Protein AF-0000000087420454 (afdb_homodimer)

Secondary structure (DSSP, 8-state):
----TTSBSSS---EEEEE---EEEEEE-TTSEEEEEEGGGTEEEEEETTT--EEEEEES-SSEEEEEE-TTSEEEEEE---SSTT----EEEEEETTT--EEEEESEETTEE-S----EEE-TTS-EEEEE---S-GGG--SSS-EEEEE-TTS-EEEEE-TTT-SSEEEEEE-TTS-EEEEEEE--STT--EEEEEEEE-TTS-EEEEEEEEE-TTB--EEEEEEBTT--EEEEE-BSS--STT-BTTS-SEEEEE-TT--EEEEEE-SSSB--EEEEESTTS-EEEEEETTEEEEEEBSSPBP-S----/----TTSBSSS---EEEEE---EEEEEE-TTSEEEEEEGGGTEEEEEETTT--EEEEEES-SSEEEEEE-TTSEEEEEE---SSTT----EEEEEETTT--EEEEESEETTEE-S----EEE-TTS-EEEEE---S-GGG--SSS-EEEEE-TTS-EEEEE-TTT-SSEEEEEE-TTS-EEEEEEE--STT--EEEEEEEE-TTS-EEEEEEEEE-TTB--EEEEEEBTT--EEEEE-BSS--BTTBBTTS-SEEEEE-TT--EEEEEE-SSSB--EEEEESTTS-EEEEEETTEEEEEEBSSPBP-S----

Organism: NCBI:txid2527985

pLDDT: mean 93.73, std 8.77, range [34.44, 98.88]

InterPro domains:
  IPR011042 Six-bladed beta-propeller, TolB-like [G3DSA:2.120.10.30] (7-311)
  IPR013658 SMP-30/Gluconolactonase/LRE-like region [PF08450] (24-292)
  IPR051262 SMP-30/CGR1 Lactonase [PTHR47572] (18-310)

Sequence (624 aa):
MGPPTDFLETADPVSAAANVAFLEGPTATADGRVFFSDIANNRIMVLDTATGDCQPWRIASGCANGLLFDADGRLLACEGDNWQPHTGNRRISRTDVQTGQYEVLTERFEGARYNAPNDIAARSNGQIFFTDPCYGDRSQMEMEHESIYRIDPDGAVTRLITQPEIQRPNGIALSPDEETLYIVDSCPVVGGNRKIWAFTLSDSGDVSDQRCVIDFAPGRGVDGMAVDTQGTLYLAAGIARPRGPHETDDVPPGIWIVTPAGEIQGRIPIPEDVLTNVTFGGDDLRTLFVTAGKTLFQTRTTIPGFVVHRKLMGPPTDFLETADPVSAAANVAFLEGPTATADGRVFFSDIANNRIMVLDTATGDCQPWRIASGCANGLLFDADGRLLACEGDNWQPHTGNRRISRTDVQTGQYEVLTERFEGARYNAPNDIAARSNGQIFFTDPCYGDRSQMEMEHESIYRIDPDGAVTRLITQPEIQRPNGIALSPDEETLYIVDSCPVVGGNRKIWAFTLSDSGDVSDQRCVIDFAPGRGVDGMAVDTQGTLYLAAGIARPRGPHETDDVPPGIWIVTPAGEIQGRIPIPEDVLTNVTFGGDDLRTLFVTAGKTLFQTRTTIPGFVVHRKL

Structure (mmCIF, N/CA/C/O backbone):
data_AF-0000000087420454-model_v1
#
loop_
_entity.id
_entity.type
_entity.pdbx_description
1 polymer Gluconolactonase
#
loop_
_atom_site.group_PDB
_atom_site.id
_atom_site.type_symbol
_atom_site.label_atom_id
_atom_site.label_alt_id
_atom_site.label_comp_id
_atom_site.label_asym_id
_atom_site.label_entity_id
_atom_site.label_seq_id
_atom_site.pdbx_PDB_ins_code
_atom_site.Cartn_x
_atom_site.Cartn_y
_atom_site.Cartn_z
_atom_site.occupancy
_atom_site.B_iso_or_equiv
_atom_site.auth_seq_id
_atom_site.auth_comp_id
_atom_site.auth_asym_id
_atom_site.auth_atom_id
_atom_site.pdbx_PDB_model_num
ATOM 1 N N . MET A 1 1 ? 3.109 0.009 26.391 1 34.72 1 MET A N 1
ATOM 2 C CA . MET A 1 1 ? 1.913 0.507 27.062 1 34.72 1 MET A CA 1
ATOM 3 C C . MET A 1 1 ? 0.729 0.552 26.109 1 34.72 1 MET A C 1
ATOM 5 O O . MET A 1 1 ? 0.821 1.137 25.031 1 34.72 1 MET A O 1
ATOM 9 N N . GLY A 1 2 ? -0.148 -0.397 26.031 1 45 2 GLY A N 1
ATOM 10 C CA . GLY A 1 2 ? -1.39 -0.479 25.281 1 45 2 GLY A CA 1
ATOM 11 C C . GLY A 1 2 ? -2.221 0.787 25.375 1 45 2 GLY A C 1
ATOM 12 O O . GLY A 1 2 ? -1.983 1.638 26.234 1 45 2 GLY A O 1
ATOM 13 N N . PRO A 1 3 ? -2.908 1.219 24.297 1 50.66 3 PRO A N 1
ATOM 14 C CA . PRO A 1 3 ? -3.738 2.408 24.5 1 50.66 3 PRO A CA 1
ATOM 15 C C . PRO A 1 3 ? -4.434 2.418 25.859 1 50.66 3 PRO A C 1
ATOM 17 O O . PRO A 1 3 ? -4.789 1.358 26.391 1 50.66 3 PRO A O 1
ATOM 20 N N . PRO A 1 4 ? -4.129 3.363 26.641 1 51.38 4 PRO A N 1
ATOM 21 C CA . PRO A 1 4 ? -5.098 3.422 27.734 1 51.38 4 PRO A CA 1
ATOM 22 C C . PRO A 1 4 ? -6.535 3.234 27.25 1 51.38 4 PRO A C 1
ATOM 24 O O . PRO A 1 4 ? -6.93 3.791 26.234 1 51.38 4 PRO A O 1
ATOM 27 N N . THR A 1 5 ? -7.23 2.037 27.484 1 57.62 5 THR A N 1
ATOM 28 C CA . THR A 1 5 ? -8.609 1.633 27.25 1 57.62 5 THR A CA 1
ATOM 29 C C . THR A 1 5 ? -9.539 2.842 27.281 1 57.62 5 THR A C 1
ATOM 31 O O . THR A 1 5 ? -10.602 2.834 26.656 1 57.62 5 THR A O 1
ATOM 34 N N . ASP A 1 6 ? -8.922 4.059 27.609 1 75.19 6 ASP A N 1
ATOM 35 C CA . ASP A 1 6 ? -9.883 5.117 27.906 1 75.19 6 ASP A CA 1
ATOM 36 C C . ASP A 1 6 ? -10.141 5.973 26.656 1 75.19 6 ASP A C 1
ATOM 38 O O . ASP A 1 6 ? -11.133 6.703 26.594 1 75.19 6 ASP A O 1
ATOM 42 N N . PHE A 1 7 ? -9.359 5.805 25.547 1 81.88 7 PHE A N 1
ATOM 43 C CA . PHE A 1 7 ? -9.562 6.719 24.438 1 81.88 7 PHE A CA 1
ATOM 44 C C . PHE A 1 7 ? -10.305 6.027 23.297 1 81.88 7 PHE A C 1
ATOM 46 O O . PHE A 1 7 ? -10.75 6.68 22.344 1 81.88 7 PHE A O 1
ATOM 53 N N . LEU A 1 8 ? -10.375 4.73 23.453 1 85.5 8 LEU A N 1
ATOM 54 C CA . LEU A 1 8 ? -11.133 3.969 22.453 1 85.5 8 LEU A CA 1
ATOM 55 C C . LEU A 1 8 ? -12.469 3.514 23.031 1 85.5 8 LEU A C 1
ATOM 57 O O . LEU A 1 8 ? -12.562 3.17 24.219 1 85.5 8 LEU A O 1
ATOM 61 N N . GLU A 1 9 ? -13.594 3.727 22.344 1 79.31 9 GLU A N 1
ATOM 62 C CA . GLU A 1 9 ? -14.898 3.271 22.812 1 79.31 9 GLU A CA 1
ATOM 63 C C . GLU A 1 9 ? -14.875 1.783 23.156 1 79.31 9 GLU A C 1
ATOM 65 O O . GLU A 1 9 ? -15.547 1.342 24.094 1 79.31 9 GLU A O 1
ATOM 70 N N . THR A 1 10 ? -14.594 0.953 22.328 1 66 10 THR A N 1
ATOM 71 C CA . THR A 1 10 ? -14.539 -0.487 22.547 1 66 10 THR A CA 1
ATOM 72 C C . THR A 1 10 ? -13.164 -1.04 22.188 1 66 10 THR A C 1
ATOM 74 O O . THR A 1 10 ? -12.312 -0.31 21.672 1 66 10 THR A O 1
ATOM 77 N N . ALA A 1 11 ? -13.07 -2.084 22.781 1 61.5 11 ALA A N 1
ATOM 78 C CA . ALA A 1 11 ? -11.938 -2.898 22.344 1 61.5 11 ALA A CA 1
ATOM 79 C C . ALA A 1 11 ? -11.906 -3.031 20.828 1 61.5 11 ALA A C 1
ATOM 81 O O . ALA A 1 11 ? -11.227 -3.912 20.297 1 61.5 11 ALA A O 1
ATOM 82 N N . ASP A 1 12 ? -12.68 -1.969 20.312 1 62.84 12 ASP A N 1
ATOM 83 C CA . ASP A 1 12 ? -12.727 -2.062 18.859 1 62.84 12 ASP A CA 1
ATOM 84 C C . ASP A 1 12 ? -11.336 -1.882 18.25 1 62.84 12 ASP A C 1
ATOM 86 O O . ASP A 1 12 ? -10.664 -0.881 18.516 1 62.84 12 ASP A O 1
ATOM 90 N N . PRO A 1 13 ? -11.008 -2.895 17.625 1 77.56 13 PRO A N 1
ATOM 91 C CA . PRO A 1 13 ? -9.68 -2.889 17.016 1 77.56 13 PRO A CA 1
ATOM 92 C C . PRO A 1 13 ? -9.594 -1.962 15.805 1 77.56 13 PRO A C 1
ATOM 94 O O . PRO A 1 13 ? -10.617 -1.616 15.211 1 77.56 13 PRO A O 1
ATOM 97 N N . VAL A 1 14 ? -8.602 -1.307 15.562 1 89.44 14 VAL A N 1
ATOM 98 C CA . VAL A 1 14 ? -8.25 -0.613 14.328 1 89.44 14 VAL A CA 1
ATOM 99 C C . VAL A 1 14 ? -8.531 -1.521 13.133 1 89.44 14 VAL A C 1
ATOM 101 O O . VAL A 1 14 ? -8.195 -2.707 13.156 1 89.44 14 VAL A O 1
ATOM 104 N N . SER A 1 15 ? -9.375 -1.005 12.18 1 90 15 SER A N 1
ATOM 105 C CA . SER A 1 15 ? -9.68 -1.769 10.977 1 90 15 SER A CA 1
ATOM 106 C C . SER A 1 15 ? -9.352 -0.975 9.719 1 90 15 SER A C 1
ATOM 108 O O . SER A 1 15 ? -9.164 0.243 9.773 1 90 15 SER A O 1
ATOM 110 N N . ALA A 1 16 ? -9.219 -1.622 8.602 1 91.38 16 ALA A N 1
ATOM 111 C CA . ALA A 1 16 ? -9.016 -0.962 7.316 1 91.38 16 ALA A CA 1
ATOM 112 C C . ALA A 1 16 ? -10.328 -0.432 6.75 1 91.38 16 ALA A C 1
ATOM 114 O O . ALA A 1 16 ? -11.281 -1.193 6.559 1 91.38 16 ALA A O 1
ATOM 115 N N . ALA A 1 17 ? -10.359 0.882 6.504 1 94.25 17 ALA A N 1
ATOM 116 C CA . ALA A 1 17 ? -11.523 1.478 5.855 1 94.25 17 ALA A CA 1
ATOM 117 C C . ALA A 1 17 ? -11.406 1.394 4.336 1 94.25 17 ALA A C 1
ATOM 119 O O . ALA A 1 17 ? -12.422 1.267 3.639 1 94.25 17 ALA A O 1
ATOM 120 N N . ALA A 1 18 ? -10.211 1.479 3.877 1 94.25 18 ALA A N 1
ATOM 121 C CA . ALA A 1 18 ? -9.945 1.373 2.443 1 94.25 18 ALA A CA 1
ATOM 122 C C . ALA A 1 18 ? -8.5 0.966 2.186 1 94.25 18 ALA A C 1
ATOM 124 O O . ALA A 1 18 ? -7.605 1.279 2.979 1 94.25 18 ALA A O 1
ATOM 125 N N . ASN A 1 19 ? -8.242 0.264 1.154 1 93.12 19 ASN A N 1
ATOM 126 C CA . ASN A 1 19 ? -6.93 -0.063 0.608 1 93.12 19 ASN A CA 1
ATOM 127 C C . ASN A 1 19 ? -6.805 0.373 -0.849 1 93.12 19 ASN A C 1
ATOM 129 O O . ASN A 1 19 ? -7.734 0.186 -1.639 1 93.12 19 ASN A O 1
ATOM 133 N N . VAL A 1 20 ? -5.629 0.929 -1.225 1 95.25 20 VAL A N 1
ATOM 134 C CA . VAL A 1 20 ? -5.594 1.499 -2.568 1 95.25 20 VAL A CA 1
ATOM 135 C C . VAL A 1 20 ? -4.586 0.74 -3.426 1 95.25 20 VAL A C 1
ATOM 137 O O . VAL A 1 20 ? -4.348 1.1 -4.582 1 95.25 20 VAL A O 1
ATOM 140 N N . ALA A 1 21 ? -4.008 -0.283 -2.922 1 95.31 21 ALA A N 1
ATOM 141 C CA . ALA A 1 21 ? -3.055 -1.097 -3.674 1 95.31 21 ALA A CA 1
ATOM 142 C C . ALA A 1 21 ? -3.115 -2.557 -3.236 1 95.31 21 ALA A C 1
ATOM 144 O O . ALA A 1 21 ? -3.469 -2.855 -2.094 1 95.31 21 ALA A O 1
ATOM 145 N N . PHE A 1 22 ? -2.84 -3.445 -4.047 1 95.62 22 PHE A N 1
ATOM 146 C CA . PHE A 1 22 ? -2.736 -4.883 -3.818 1 95.62 22 PHE A CA 1
ATOM 147 C C . PHE A 1 22 ? -1.812 -5.527 -4.844 1 95.62 22 PHE A C 1
ATOM 149 O O . PHE A 1 22 ? -2.215 -5.773 -5.98 1 95.62 22 PHE A O 1
ATOM 156 N N . LEU A 1 23 ? -0.603 -5.809 -4.449 1 97.69 23 LEU A N 1
ATOM 157 C CA . LEU A 1 23 ? 0.407 -6.293 -5.383 1 97.69 23 LEU A CA 1
ATOM 158 C C . LEU A 1 23 ? 0.381 -7.812 -5.473 1 97.69 23 LEU A C 1
ATOM 160 O O . LEU A 1 23 ? 0.125 -8.492 -4.477 1 97.69 23 LEU A O 1
ATOM 164 N N . GLU A 1 24 ? 0.616 -8.352 -6.672 1 97.88 24 GLU A N 1
ATOM 165 C CA . GLU A 1 24 ? 0.662 -9.781 -6.957 1 97.88 24 GLU A CA 1
ATOM 166 C C . GLU A 1 24 ? 1.634 -10.094 -8.094 1 97.88 24 GLU A C 1
ATOM 168 O O . GLU A 1 24 ? 2.082 -9.18 -8.797 1 97.88 24 GLU A O 1
ATOM 173 N N . GLY A 1 25 ? 1.937 -11.273 -8.273 1 98.19 25 GLY A N 1
ATOM 174 C CA . GLY A 1 25 ? 2.445 -11.93 -9.469 1 98.19 25 GLY A CA 1
ATOM 175 C C . GLY A 1 25 ? 3.764 -11.352 -9.945 1 98.19 25 GLY A C 1
ATOM 176 O O . GLY A 1 25 ? 3.893 -10.969 -11.109 1 98.19 25 GLY A O 1
ATOM 177 N N . PRO A 1 26 ? 4.777 -11.281 -9.062 1 98.69 26 PRO A N 1
ATOM 178 C CA . PRO A 1 26 ? 6.066 -10.781 -9.555 1 98.69 26 PRO A CA 1
ATOM 179 C C . PRO A 1 26 ? 6.77 -11.781 -10.477 1 98.69 26 PRO A C 1
ATOM 181 O O . PRO A 1 26 ? 6.66 -12.992 -10.281 1 98.69 26 PRO A O 1
ATOM 184 N N . THR A 1 27 ? 7.469 -11.258 -11.461 1 98.44 27 THR A N 1
ATOM 185 C CA . THR A 1 27 ? 8.359 -12.031 -12.32 1 98.44 27 THR A CA 1
ATOM 186 C C . THR A 1 27 ? 9.547 -11.18 -12.766 1 98.44 27 THR A C 1
ATOM 188 O O . THR A 1 27 ? 9.406 -9.984 -13.016 1 98.44 27 THR A O 1
ATOM 191 N N . ALA A 1 28 ? 10.703 -11.781 -12.805 1 97.44 28 ALA A N 1
ATOM 192 C CA . ALA A 1 28 ? 11.938 -11.047 -13.07 1 97.44 28 ALA A CA 1
ATOM 193 C C . ALA A 1 28 ? 12.523 -11.43 -14.43 1 97.44 28 ALA A C 1
ATOM 195 O O . ALA A 1 28 ? 12.375 -12.57 -14.875 1 97.44 28 ALA A O 1
ATOM 196 N N . THR A 1 29 ? 13.18 -10.461 -15.016 1 95.88 29 THR A N 1
ATOM 197 C CA . THR A 1 29 ? 13.859 -10.68 -16.281 1 95.88 29 THR A CA 1
ATOM 198 C C . THR A 1 29 ? 15.375 -10.742 -16.078 1 95.88 29 THR A C 1
ATOM 200 O O . THR A 1 29 ? 15.875 -10.375 -15.016 1 95.88 29 THR A O 1
ATOM 203 N N . ALA A 1 30 ? 16.031 -11.188 -17.156 1 93.88 30 ALA A N 1
ATOM 204 C CA . ALA A 1 30 ? 17.484 -11.328 -17.094 1 93.88 30 ALA A CA 1
ATOM 205 C C . ALA A 1 30 ? 18.172 -9.969 -17.109 1 93.88 30 ALA A C 1
ATOM 207 O O . ALA A 1 30 ? 19.281 -9.812 -16.578 1 93.88 30 ALA A O 1
ATOM 208 N N . ASP A 1 31 ? 17.516 -8.961 -17.656 1 92.75 31 ASP A N 1
ATOM 209 C CA . ASP A 1 31 ? 18.156 -7.656 -17.781 1 92.75 31 ASP A CA 1
ATOM 210 C C . ASP A 1 31 ? 17.938 -6.812 -16.531 1 92.75 31 ASP A C 1
ATOM 212 O O . ASP A 1 31 ? 18.25 -5.621 -16.516 1 92.75 31 ASP A O 1
ATOM 216 N N . GLY A 1 32 ? 17.359 -7.375 -15.547 1 94.12 32 GLY A N 1
ATOM 217 C CA . GLY A 1 32 ? 17.312 -6.703 -14.258 1 94.12 32 GLY A CA 1
ATOM 218 C C . GLY A 1 32 ? 15.992 -6.008 -13.992 1 94.12 32 GLY A C 1
ATOM 219 O O . GLY A 1 32 ? 15.859 -5.266 -13.016 1 94.12 32 GLY A O 1
ATOM 220 N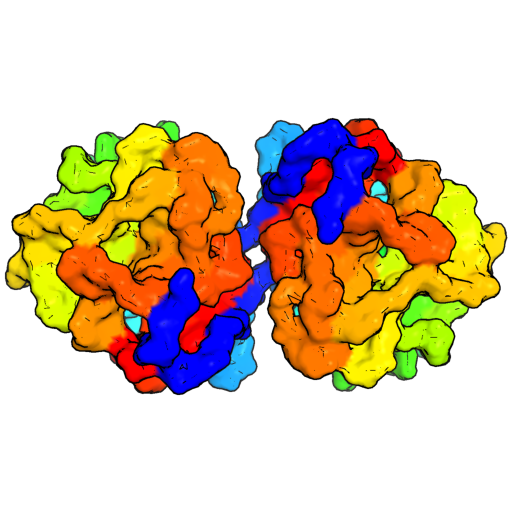 N . ARG A 1 33 ? 15.047 -6.25 -14.805 1 97.56 33 ARG A N 1
ATOM 221 C CA . ARG A 1 33 ? 13.727 -5.688 -14.555 1 97.56 33 ARG A CA 1
ATOM 222 C C . ARG A 1 33 ? 12.844 -6.676 -13.797 1 97.56 33 ARG A C 1
ATOM 224 O O . ARG A 1 33 ? 13.047 -7.891 -13.883 1 97.56 33 ARG A O 1
ATOM 231 N N . VAL A 1 34 ? 11.867 -6.188 -12.969 1 98.5 34 VAL A N 1
ATOM 232 C CA . VAL A 1 34 ? 10.875 -6.984 -12.258 1 98.5 34 VAL A CA 1
ATOM 233 C C . VAL A 1 34 ? 9.477 -6.457 -12.562 1 98.5 34 VAL A C 1
ATOM 235 O O . VAL A 1 34 ? 9.18 -5.281 -12.328 1 98.5 34 VAL A O 1
ATOM 238 N N . PHE A 1 35 ? 8.68 -7.309 -13.172 1 98.62 35 PHE A N 1
ATOM 239 C CA . PHE A 1 35 ? 7.281 -6.996 -13.422 1 98.62 35 PHE A CA 1
ATOM 240 C C . PHE A 1 35 ? 6.395 -7.523 -12.297 1 98.62 35 PHE A C 1
ATOM 242 O O . PHE A 1 35 ? 6.652 -8.602 -11.75 1 98.62 35 PHE A O 1
ATOM 249 N N . PHE A 1 36 ? 5.387 -6.824 -11.906 1 98.81 36 PHE A N 1
ATOM 250 C CA . PHE A 1 36 ? 4.438 -7.289 -10.906 1 98.81 36 PHE A CA 1
ATOM 251 C C . PHE A 1 36 ? 3.088 -6.602 -11.078 1 98.81 36 PHE A C 1
ATOM 253 O O . PHE A 1 36 ? 3.006 -5.52 -11.656 1 98.81 36 PHE A O 1
ATOM 260 N N . SER A 1 37 ? 2.084 -7.227 -10.633 1 98.31 37 SER A N 1
ATOM 261 C CA . SER A 1 37 ? 0.718 -6.734 -10.781 1 98.31 37 SER A CA 1
ATOM 262 C C . SER A 1 37 ? 0.324 -5.832 -9.617 1 98.31 37 SER A C 1
ATOM 264 O O . SER A 1 37 ? 0.652 -6.121 -8.469 1 98.31 37 SER A O 1
ATOM 266 N N . ASP A 1 38 ? -0.215 -4.754 -9.883 1 97 38 ASP A N 1
ATOM 267 C CA . ASP A 1 38 ? -1.007 -3.951 -8.953 1 97 38 ASP A CA 1
ATOM 268 C C . ASP A 1 38 ? -2.498 -4.059 -9.273 1 97 38 ASP A C 1
ATOM 270 O O . ASP A 1 38 ? -3.053 -3.207 -9.969 1 97 38 ASP A O 1
ATOM 274 N N . ILE A 1 39 ? -3.146 -5.062 -8.703 1 95.88 39 ILE A N 1
ATOM 275 C CA . ILE A 1 39 ? -4.488 -5.488 -9.094 1 95.88 39 ILE A CA 1
ATOM 276 C C . ILE A 1 39 ? -5.488 -4.375 -8.789 1 95.88 39 ILE A C 1
ATOM 278 O O . ILE A 1 39 ? -6.355 -4.07 -9.609 1 95.88 39 ILE A O 1
ATOM 282 N N . ALA A 1 40 ? -5.293 -3.768 -7.637 1 92.19 40 ALA A N 1
ATOM 283 C CA . ALA A 1 40 ? -6.25 -2.762 -7.18 1 92.19 40 ALA A CA 1
ATOM 284 C C . ALA A 1 40 ? -6.309 -1.586 -8.148 1 92.19 40 ALA A C 1
ATOM 286 O O . ALA A 1 40 ? -7.355 -0.945 -8.297 1 92.19 40 ALA A O 1
ATOM 287 N N . ASN A 1 41 ? -5.207 -1.33 -8.828 1 93.44 41 ASN A N 1
ATOM 288 C CA . ASN A 1 41 ? -5.156 -0.187 -9.727 1 93.44 41 ASN A CA 1
ATOM 289 C C . ASN A 1 41 ? -5.16 -0.627 -11.188 1 93.44 41 ASN A C 1
ATOM 291 O O . ASN A 1 41 ? -4.895 0.177 -12.086 1 93.44 41 ASN A O 1
ATOM 295 N N . ASN A 1 42 ? -5.406 -1.893 -11.438 1 94.31 42 ASN A N 1
ATOM 296 C CA . ASN A 1 42 ? -5.574 -2.445 -12.781 1 94.31 42 ASN A CA 1
ATOM 297 C C . ASN A 1 42 ? -4.383 -2.125 -13.672 1 94.31 42 ASN A C 1
ATOM 299 O O . ASN A 1 42 ? -4.551 -1.615 -14.781 1 94.31 42 ASN A O 1
ATOM 303 N N . ARG A 1 43 ? -3.215 -2.461 -13.133 1 96.19 43 ARG A N 1
ATOM 304 C CA . ARG A 1 43 ? -2.006 -2.184 -13.906 1 96.19 43 ARG A CA 1
ATOM 305 C C . ARG A 1 43 ? -0.919 -3.211 -13.609 1 96.19 43 ARG A C 1
ATOM 307 O O . ARG A 1 43 ? -0.966 -3.895 -12.586 1 96.19 43 ARG A O 1
ATOM 314 N N . ILE A 1 44 ? -0.071 -3.404 -14.539 1 98.25 44 ILE A N 1
ATOM 315 C CA . ILE A 1 44 ? 1.193 -4.105 -14.352 1 98.25 44 ILE A CA 1
ATOM 316 C C . ILE A 1 44 ? 2.33 -3.096 -14.227 1 98.25 44 ILE A C 1
ATOM 318 O O . ILE A 1 44 ? 2.475 -2.205 -15.07 1 98.25 44 ILE A O 1
ATOM 322 N N . MET A 1 45 ? 3.057 -3.234 -13.109 1 98.44 45 MET A N 1
ATOM 323 C CA . MET A 1 45 ? 4.203 -2.367 -12.852 1 98.44 45 MET A CA 1
ATOM 324 C C . MET A 1 45 ? 5.496 -3.018 -13.328 1 98.44 45 MET A C 1
ATOM 326 O O . MET A 1 45 ? 5.566 -4.242 -13.469 1 98.44 45 MET A O 1
ATOM 330 N N . VAL A 1 46 ? 6.512 -2.139 -13.609 1 98.31 46 VAL A N 1
ATOM 331 C CA . VAL A 1 46 ? 7.855 -2.639 -13.883 1 98.31 46 VAL A CA 1
ATOM 332 C C . VAL A 1 46 ? 8.883 -1.824 -13.102 1 98.31 46 VAL A C 1
ATOM 334 O O . VAL A 1 46 ? 8.828 -0.592 -13.094 1 98.31 46 VAL A O 1
ATOM 337 N N . LEU A 1 47 ? 9.719 -2.529 -12.398 1 98.31 47 LEU A N 1
ATOM 338 C CA . LEU A 1 47 ? 10.852 -1.958 -11.688 1 98.31 47 LEU A CA 1
ATOM 339 C C . LEU A 1 47 ? 12.156 -2.246 -12.422 1 98.31 47 LEU A C 1
ATOM 341 O O . LEU A 1 47 ? 12.422 -3.393 -12.789 1 98.31 47 LEU A O 1
ATOM 345 N N . ASP A 1 48 ? 12.93 -1.193 -12.695 1 97.12 48 ASP A N 1
ATOM 346 C CA . ASP A 1 48 ? 14.336 -1.357 -13.07 1 97.12 48 ASP A CA 1
ATOM 347 C C . ASP A 1 48 ? 15.234 -1.377 -11.836 1 97.12 48 ASP A C 1
ATOM 349 O O . ASP A 1 48 ? 15.422 -0.348 -11.18 1 97.12 48 ASP A O 1
ATOM 353 N N . THR A 1 49 ? 15.797 -2.527 -11.531 1 95.62 49 THR A N 1
ATOM 354 C CA . THR A 1 49 ? 16.5 -2.684 -10.266 1 95.62 49 THR A CA 1
ATOM 355 C C . THR A 1 49 ? 17.828 -1.918 -10.289 1 95.62 49 THR A C 1
ATOM 357 O O . THR A 1 49 ? 18.406 -1.635 -9.234 1 95.62 49 THR A O 1
ATOM 360 N N . ALA A 1 50 ? 18.375 -1.604 -11.422 1 93.94 50 ALA A N 1
ATOM 361 C CA . ALA A 1 50 ? 19.625 -0.858 -11.531 1 93.94 50 ALA A CA 1
ATOM 362 C C . ALA A 1 50 ? 19.406 0.617 -11.203 1 93.94 50 ALA A C 1
ATOM 364 O O . ALA A 1 50 ? 20.25 1.238 -10.547 1 93.94 50 ALA A O 1
ATOM 365 N N . THR A 1 51 ? 18.297 1.164 -11.625 1 92.75 51 THR A N 1
ATOM 366 C CA . THR A 1 51 ? 18.062 2.596 -11.461 1 92.75 51 THR A CA 1
ATOM 367 C C . THR A 1 51 ? 17.125 2.861 -10.289 1 92.75 51 THR A C 1
ATOM 369 O O . THR A 1 51 ? 17.078 3.977 -9.766 1 92.75 51 THR A O 1
ATOM 372 N N . GLY A 1 52 ? 16.312 1.837 -9.984 1 92 52 GLY A N 1
ATOM 373 C CA . GLY A 1 52 ? 15.305 2.033 -8.961 1 92 52 GLY A CA 1
ATOM 374 C C . GLY A 1 52 ? 14.016 2.619 -9.5 1 92 52 GLY A C 1
ATOM 375 O O . GLY A 1 52 ? 13.055 2.818 -8.758 1 92 52 GLY A O 1
ATOM 376 N N . ASP A 1 53 ? 13.969 2.869 -10.773 1 92.25 53 ASP A N 1
ATOM 377 C CA . ASP A 1 53 ? 12.766 3.428 -11.391 1 92.25 53 ASP A CA 1
ATOM 378 C C . ASP A 1 53 ? 11.641 2.4 -11.422 1 92.25 53 ASP A C 1
ATOM 380 O O . ASP A 1 53 ? 11.836 1.265 -11.859 1 92.25 53 ASP A O 1
ATOM 384 N N . CYS A 1 54 ? 10.461 2.705 -10.93 1 95.31 54 CYS A N 1
ATOM 385 C CA . CYS A 1 54 ? 9.258 1.878 -10.93 1 95.31 54 CYS A CA 1
ATOM 386 C C . CYS A 1 54 ? 8.086 2.621 -11.547 1 95.31 54 CYS A C 1
ATOM 388 O O . CYS A 1 54 ? 7.707 3.697 -11.086 1 95.31 54 CYS A O 1
ATOM 390 N N . GLN A 1 55 ? 7.516 2.066 -12.578 1 94.25 55 GLN A N 1
ATOM 391 C CA . GLN A 1 55 ? 6.457 2.748 -13.32 1 94.25 55 GLN A CA 1
ATOM 392 C C . GLN A 1 55 ? 5.445 1.751 -13.875 1 94.25 55 GLN A C 1
ATOM 394 O O . GLN A 1 55 ? 5.734 0.558 -13.977 1 94.25 55 GLN A O 1
ATOM 399 N N . PRO A 1 56 ? 4.215 2.221 -14.242 1 95.88 56 PRO A N 1
ATOM 400 C CA . PRO A 1 56 ? 3.291 1.324 -14.945 1 95.88 56 PRO A CA 1
ATOM 401 C C . PRO A 1 56 ? 3.816 0.883 -16.312 1 95.88 56 PRO A C 1
ATOM 403 O O . PRO A 1 56 ? 4.34 1.702 -17.062 1 95.88 56 PRO A O 1
ATOM 406 N N . TRP A 1 57 ? 3.754 -0.355 -16.516 1 97.31 57 TRP A N 1
ATOM 407 C CA . TRP A 1 57 ? 4.102 -0.894 -17.828 1 97.31 57 TRP A CA 1
ATOM 408 C C . TRP A 1 57 ? 2.854 -1.077 -18.688 1 97.31 57 TRP A C 1
ATOM 410 O O . TRP A 1 57 ? 2.865 -0.765 -19.875 1 97.31 57 TRP A O 1
ATOM 420 N N . ARG A 1 58 ? 1.853 -1.58 -18.094 1 96.5 58 ARG A N 1
ATOM 421 C CA . ARG A 1 58 ? 0.545 -1.749 -18.719 1 96.5 58 ARG A CA 1
ATOM 422 C C . ARG A 1 58 ? -0.563 -1.201 -17.828 1 96.5 58 ARG A C 1
ATOM 424 O O . ARG A 1 58 ? -0.704 -1.618 -16.672 1 96.5 58 ARG A O 1
ATOM 431 N N . ILE A 1 59 ? -1.284 -0.255 -18.375 1 93.69 59 ILE A N 1
ATOM 432 C CA . ILE A 1 59 ? -2.492 0.237 -17.734 1 93.69 59 ILE A CA 1
ATOM 433 C C . ILE A 1 59 ? -3.715 -0.474 -18.297 1 93.69 59 ILE A C 1
ATOM 435 O O . ILE A 1 59 ? -3.732 -0.837 -19.484 1 93.69 59 ILE A O 1
ATOM 439 N N . ALA A 1 60 ? -4.766 -0.608 -17.594 1 93.06 60 ALA A N 1
ATOM 440 C CA . ALA A 1 60 ? -5.906 -1.438 -17.969 1 93.06 60 ALA A CA 1
ATOM 441 C C . ALA A 1 60 ? -5.473 -2.877 -18.234 1 93.06 60 ALA A C 1
ATOM 443 O O . ALA A 1 60 ? -5.695 -3.402 -19.328 1 93.06 60 ALA A O 1
ATOM 444 N N . SER A 1 61 ? -4.914 -3.5 -17.25 1 95.94 61 SER A N 1
ATOM 445 C CA . SER A 1 61 ? -4.25 -4.797 -17.359 1 95.94 61 SER A CA 1
ATOM 446 C C . SER A 1 61 ? -5.266 -5.934 -17.359 1 95.94 61 SER A C 1
ATOM 448 O O . SER A 1 61 ? -4.898 -7.102 -17.516 1 95.94 61 SER A O 1
ATOM 450 N N . GLY A 1 62 ? -6.59 -5.582 -17.172 1 95.44 62 GLY A N 1
ATOM 451 C CA . GLY A 1 62 ? -7.594 -6.617 -16.984 1 95.44 62 GLY A CA 1
ATOM 452 C C . GLY A 1 62 ? -7.52 -7.277 -15.625 1 95.44 62 GLY A C 1
ATOM 453 O O . GLY A 1 62 ? -7.793 -8.469 -15.492 1 95.44 62 GLY A O 1
ATOM 454 N N . CYS A 1 63 ? -7.016 -6.492 -14.633 1 95.44 63 CYS A N 1
ATOM 455 C CA . CYS A 1 63 ? -6.812 -6.98 -13.273 1 95.44 63 CYS A CA 1
ATOM 456 C C . CYS A 1 63 ? -5.844 -8.156 -13.258 1 95.44 63 CYS A C 1
ATOM 458 O O . CYS A 1 63 ? -6.133 -9.195 -12.672 1 95.44 63 CYS A O 1
ATOM 460 N N . ALA A 1 64 ? -4.707 -7.965 -13.906 1 97.5 64 ALA A N 1
ATOM 461 C CA . ALA A 1 64 ? -3.67 -8.992 -13.961 1 97.5 64 ALA A CA 1
ATOM 462 C C . ALA A 1 64 ? -3.23 -9.391 -12.555 1 97.5 64 ALA A C 1
ATOM 464 O O . ALA A 1 64 ? -3.104 -8.539 -11.672 1 97.5 64 ALA A O 1
ATOM 465 N N . ASN A 1 65 ? -3.033 -10.688 -12.383 1 97.81 65 ASN A N 1
ATOM 466 C CA . ASN A 1 65 ? -2.574 -11.305 -11.141 1 97.81 65 ASN A CA 1
ATOM 467 C C . ASN A 1 65 ? -1.229 -12 -11.32 1 97.81 65 ASN A C 1
ATOM 469 O O . ASN A 1 65 ? -0.194 -11.344 -11.438 1 97.81 65 ASN A O 1
ATOM 473 N N . GLY A 1 66 ? -1.169 -13.273 -11.555 1 98.62 66 GLY A N 1
ATOM 474 C CA . GLY A 1 66 ? 0.071 -13.984 -11.812 1 98.62 66 GLY A CA 1
ATOM 475 C C . GLY A 1 66 ? 0.705 -13.609 -13.141 1 98.62 66 GLY A C 1
ATOM 476 O O . GLY A 1 66 ? 0.004 -13.422 -14.141 1 98.62 66 GLY A O 1
ATOM 477 N N . LEU A 1 67 ? 1.997 -13.469 -13.172 1 98.69 67 LEU A N 1
ATOM 478 C CA . LEU A 1 67 ? 2.793 -13.164 -14.359 1 98.69 67 LEU A CA 1
ATOM 479 C C . LEU A 1 67 ? 3.941 -14.148 -14.516 1 98.69 67 LEU A C 1
ATOM 481 O O . LEU A 1 67 ? 4.516 -14.602 -13.516 1 98.69 67 LEU A O 1
ATOM 485 N N . LEU A 1 68 ? 4.258 -14.414 -15.742 1 98.25 68 LEU A N 1
ATOM 486 C CA . LEU A 1 68 ? 5.395 -15.273 -16.062 1 98.25 68 LEU A CA 1
ATOM 487 C C . LEU A 1 68 ? 5.871 -15.047 -17.484 1 98.25 68 LEU A C 1
ATOM 489 O O . LEU A 1 68 ? 5.055 -14.891 -18.406 1 98.25 68 LEU A O 1
ATOM 493 N N . PHE A 1 69 ? 7.148 -15.062 -17.656 1 96.81 69 PHE A N 1
ATOM 494 C CA . PHE A 1 69 ? 7.645 -14.984 -19.031 1 96.81 69 PHE A CA 1
ATOM 495 C C . PHE A 1 69 ? 7.668 -16.375 -19.672 1 96.81 69 PHE A C 1
ATOM 497 O O . PHE A 1 69 ? 8.055 -17.344 -19.031 1 96.81 69 PHE A O 1
ATOM 504 N N . ASP A 1 70 ? 7.27 -16.391 -20.906 1 94.94 70 ASP A N 1
ATOM 505 C CA . ASP A 1 70 ? 7.371 -17.656 -21.641 1 94.94 70 ASP A CA 1
ATOM 506 C C . ASP A 1 70 ? 8.734 -17.797 -22.312 1 94.94 70 ASP A C 1
ATOM 508 O O . ASP A 1 70 ? 9.625 -16.969 -22.094 1 94.94 70 ASP A O 1
ATOM 512 N N . ALA A 1 71 ? 8.891 -18.875 -23.094 1 89.69 71 ALA A N 1
ATOM 513 C CA . ALA A 1 71 ? 10.195 -19.25 -23.656 1 89.69 71 ALA A CA 1
ATOM 514 C C . ALA A 1 71 ? 10.656 -18.219 -24.688 1 89.69 71 ALA A C 1
ATOM 516 O O . ALA A 1 71 ? 11.852 -18.109 -24.953 1 89.69 71 ALA A O 1
ATOM 517 N N . ASP A 1 72 ? 9.781 -17.438 -25.234 1 91.69 72 ASP A N 1
ATOM 518 C CA . ASP A 1 72 ? 10.117 -16.469 -26.266 1 91.69 72 ASP A CA 1
ATOM 519 C C . ASP A 1 72 ? 10.258 -15.07 -25.672 1 91.69 72 ASP A C 1
ATOM 521 O O . ASP A 1 72 ? 10.391 -14.086 -26.422 1 91.69 72 ASP A O 1
ATOM 525 N N . GLY A 1 73 ? 10.156 -14.992 -24.406 1 92 73 GLY A N 1
ATOM 526 C CA . GLY A 1 73 ? 10.344 -13.711 -23.734 1 92 73 GLY A CA 1
ATOM 527 C C . GLY A 1 73 ? 9.094 -12.852 -23.734 1 92 73 GLY A C 1
ATOM 528 O O . GLY A 1 73 ? 9.172 -11.633 -23.594 1 92 73 GLY A O 1
ATOM 529 N N . ARG A 1 74 ? 7.965 -13.477 -24 1 96.5 74 ARG A N 1
ATOM 530 C CA . ARG A 1 74 ? 6.691 -12.773 -23.906 1 96.5 74 ARG A CA 1
ATOM 531 C C . ARG A 1 74 ? 6.082 -12.922 -22.516 1 96.5 74 ARG A C 1
ATOM 533 O O . ARG A 1 74 ? 6.246 -13.961 -21.875 1 96.5 74 ARG A O 1
ATOM 540 N N . LEU A 1 75 ? 5.363 -11.898 -22.047 1 98.12 75 LEU A N 1
ATOM 541 C CA . LEU A 1 75 ? 4.809 -11.883 -20.703 1 98.12 75 LEU A CA 1
ATOM 542 C C . LEU A 1 75 ? 3.414 -12.5 -20.672 1 98.12 75 LEU A C 1
ATOM 544 O O . LEU A 1 75 ? 2.482 -11.969 -21.281 1 98.12 75 LEU A O 1
ATOM 548 N N . LEU A 1 76 ? 3.316 -13.609 -20.031 1 98.5 76 LEU A N 1
ATOM 549 C CA . LEU A 1 76 ? 2.025 -14.219 -19.719 1 98.5 76 LEU A CA 1
ATOM 550 C C . LEU A 1 76 ? 1.378 -13.531 -18.516 1 98.5 76 LEU A C 1
ATOM 552 O O . LEU A 1 76 ? 2.061 -13.188 -17.547 1 98.5 76 LEU A O 1
ATOM 556 N N . ALA A 1 77 ? 0.033 -13.367 -18.578 1 98.81 77 ALA A N 1
ATOM 557 C CA . ALA A 1 77 ? -0.696 -12.758 -17.469 1 98.81 77 ALA A CA 1
ATOM 558 C C . ALA A 1 77 ? -2.01 -13.492 -17.219 1 98.81 77 ALA A C 1
ATOM 560 O O . ALA A 1 77 ? -2.76 -13.781 -18.156 1 98.81 77 ALA A O 1
ATOM 561 N N . CYS A 1 78 ? -2.225 -13.844 -15.969 1 98.69 78 CYS A N 1
ATOM 562 C CA . CYS A 1 78 ? -3.559 -14.211 -15.516 1 98.69 78 CYS A CA 1
ATOM 563 C C . CYS A 1 78 ? -4.414 -12.977 -15.273 1 98.69 78 CYS A C 1
ATOM 565 O O . CYS A 1 78 ? -4.273 -12.312 -14.242 1 98.69 78 CYS A O 1
ATOM 567 N N . GLU A 1 79 ? -5.246 -12.695 -16.219 1 97.56 79 GLU A N 1
ATOM 568 C CA . GLU A 1 79 ? -6.121 -11.539 -16.016 1 97.56 79 GLU A CA 1
ATOM 569 C C . GLU A 1 79 ? -7.395 -11.938 -15.281 1 97.56 79 GLU A C 1
ATOM 571 O O . GLU A 1 79 ? -8.289 -12.562 -15.852 1 97.56 79 GLU A O 1
ATOM 576 N N . GLY A 1 80 ? -7.461 -11.484 -14.016 1 92.31 80 GLY A N 1
ATOM 577 C CA . GLY A 1 80 ? -8.508 -11.945 -13.117 1 92.31 80 GLY A CA 1
ATOM 578 C C . GLY A 1 80 ? -9.617 -10.93 -12.922 1 92.31 80 GLY A C 1
ATOM 579 O O . GLY A 1 80 ? -9.719 -9.961 -13.664 1 92.31 80 GLY A O 1
ATOM 580 N N . ASP A 1 81 ? -10.578 -11.188 -11.938 1 77.31 81 ASP A N 1
ATOM 581 C CA . ASP A 1 81 ? -11.695 -10.32 -11.586 1 77.31 81 ASP A CA 1
ATOM 582 C C . ASP A 1 81 ? -11.875 -10.234 -10.078 1 77.31 81 ASP A C 1
ATOM 584 O O . ASP A 1 81 ? -12.992 -10.344 -9.57 1 77.31 81 ASP A O 1
ATOM 588 N N . ASN A 1 82 ? -10.859 -10.047 -9.336 1 69.19 82 ASN A N 1
ATOM 589 C CA . ASN A 1 82 ? -10.922 -10.211 -7.883 1 69.19 82 ASN A CA 1
ATOM 590 C C . ASN A 1 82 ? -10.945 -8.859 -7.168 1 69.19 82 ASN A C 1
ATOM 592 O O . ASN A 1 82 ? -11.047 -8.805 -5.941 1 69.19 82 ASN A O 1
ATOM 596 N N . TRP A 1 83 ? -10.945 -7.719 -7.625 1 65.12 83 TRP A N 1
ATOM 597 C CA . TRP A 1 83 ? -10.852 -6.496 -6.84 1 65.12 83 TRP A CA 1
ATOM 598 C C . TRP A 1 83 ? -12.094 -5.633 -7.023 1 65.12 83 TRP A C 1
ATOM 600 O O . TRP A 1 83 ? -12.789 -5.32 -6.051 1 65.12 83 TRP A O 1
ATOM 610 N N . GLN A 1 84 ? -12.227 -4.996 -8.125 1 66.06 84 GLN A N 1
ATOM 611 C CA . GLN A 1 84 ? -13.453 -4.254 -8.406 1 66.06 84 GLN A CA 1
ATOM 612 C C . GLN A 1 84 ? -14.422 -5.094 -9.234 1 66.06 84 GLN A C 1
ATOM 614 O O . GLN A 1 84 ? -14.008 -5.852 -10.109 1 66.06 84 GLN A O 1
ATOM 619 N N . PRO A 1 85 ? -15.562 -5.07 -8.68 1 65.81 85 PRO A N 1
ATOM 620 C CA . PRO A 1 85 ? -16.516 -5.941 -9.383 1 65.81 85 PRO A CA 1
ATOM 621 C C . PRO A 1 85 ? -16.5 -5.719 -10.891 1 65.81 85 PRO A C 1
ATOM 623 O O . PRO A 1 85 ? -16.609 -4.578 -11.359 1 65.81 85 PRO A O 1
ATOM 626 N N . HIS A 1 86 ? -16.125 -6.699 -11.445 1 65.81 86 HIS A N 1
ATOM 627 C CA . HIS A 1 86 ? -16.391 -6.938 -12.859 1 65.81 86 HIS A CA 1
ATOM 628 C C . HIS A 1 86 ? -15.508 -6.062 -13.742 1 65.81 86 HIS A C 1
ATOM 630 O O . HIS A 1 86 ? -15.953 -5.57 -14.789 1 65.81 86 HIS A O 1
ATOM 636 N N . THR A 1 87 ? -14.312 -5.805 -13.273 1 78.5 87 THR A N 1
ATOM 637 C CA . THR A 1 87 ? -13.406 -5.016 -14.102 1 78.5 87 THR A CA 1
ATOM 638 C C . THR A 1 87 ? -12.32 -5.902 -14.703 1 78.5 87 THR A C 1
ATOM 640 O O . THR A 1 87 ? -11.531 -5.445 -15.539 1 78.5 87 THR A O 1
ATOM 643 N N . GLY A 1 88 ? -12.32 -7.137 -14.359 1 91.38 88 GLY A N 1
ATOM 644 C CA . GLY A 1 88 ? -11.297 -8.023 -14.875 1 91.38 88 GLY A CA 1
ATOM 645 C C . GLY A 1 88 ? -11.672 -8.68 -16.188 1 91.38 88 GLY A C 1
ATOM 646 O O . GLY A 1 88 ? -12.859 -8.805 -16.5 1 91.38 88 GLY A O 1
ATOM 647 N N . ASN A 1 89 ? -10.641 -9.164 -16.938 1 95.5 89 ASN A N 1
ATOM 648 C CA . ASN A 1 89 ? -10.859 -9.711 -18.266 1 95.5 89 ASN A CA 1
ATOM 649 C C . ASN A 1 89 ? -11.141 -11.211 -18.219 1 95.5 89 ASN A C 1
ATOM 651 O O . ASN A 1 89 ? -11.648 -11.789 -19.188 1 95.5 89 ASN A O 1
ATOM 655 N N . ARG A 1 90 ? -10.812 -11.891 -17.172 1 96.5 90 ARG A N 1
ATOM 656 C CA . ARG A 1 90 ? -11.055 -13.32 -16.953 1 96.5 90 ARG A CA 1
ATOM 657 C C . ARG A 1 90 ? -10.477 -14.148 -18.094 1 96.5 90 ARG A C 1
ATOM 659 O O . ARG A 1 90 ? -11.18 -14.953 -18.703 1 96.5 90 ARG A O 1
ATOM 666 N N . ARG A 1 91 ? -9.211 -14.047 -18.281 1 98.31 91 ARG A N 1
ATOM 667 C CA . ARG A 1 91 ? -8.547 -14.711 -19.391 1 98.31 91 ARG A CA 1
ATOM 668 C C . ARG A 1 91 ? -7.047 -14.836 -19.141 1 98.31 91 ARG A C 1
ATOM 670 O O . ARG A 1 91 ? -6.516 -14.219 -18.219 1 98.31 91 ARG A O 1
ATOM 677 N N . ILE A 1 92 ? -6.414 -15.703 -19.922 1 98.75 92 ILE A N 1
ATOM 678 C CA . ILE A 1 92 ? -4.961 -15.75 -20.016 1 98.75 92 ILE A CA 1
ATOM 679 C C . ILE A 1 92 ? -4.508 -15 -21.266 1 98.75 92 ILE A C 1
ATOM 681 O O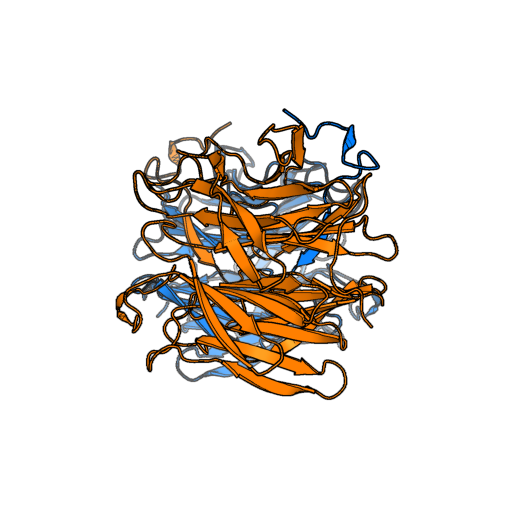 . ILE A 1 92 ? -5.023 -15.242 -22.359 1 98.75 92 ILE A O 1
ATOM 685 N N . SER A 1 93 ? -3.574 -14.086 -21.047 1 98.75 93 SER A N 1
ATOM 686 C CA . SER A 1 93 ? -3.061 -13.328 -22.172 1 98.75 93 SER A CA 1
ATOM 687 C C . SER A 1 93 ? -1.538 -13.398 -22.25 1 98.75 93 SER A C 1
ATOM 689 O O . SER A 1 93 ? -0.89 -13.867 -21.312 1 98.75 93 SER A O 1
ATOM 691 N N . ARG A 1 94 ? -1.032 -13.07 -23.344 1 98.19 94 ARG A N 1
ATOM 692 C CA . ARG A 1 94 ? 0.396 -12.992 -23.641 1 98.19 94 ARG A CA 1
ATOM 693 C C . ARG A 1 94 ? 0.734 -11.688 -24.359 1 98.19 94 ARG A C 1
ATOM 695 O O . ARG A 1 94 ? 0.01 -11.266 -25.266 1 98.19 94 ARG A O 1
ATOM 702 N N . THR A 1 95 ? 1.8 -11 -23.922 1 98.06 95 THR A N 1
ATOM 703 C CA . THR A 1 95 ? 2.195 -9.727 -24.5 1 98.06 95 THR A CA 1
ATOM 704 C C . THR A 1 95 ? 3.688 -9.711 -24.812 1 98.06 95 THR A C 1
ATOM 706 O O . THR A 1 95 ? 4.508 -10.078 -23.969 1 98.06 95 THR A O 1
ATOM 709 N N . ASP A 1 96 ? 4.059 -9.32 -26.062 1 96.25 96 ASP A N 1
ATOM 710 C CA . ASP A 1 96 ? 5.453 -9.039 -26.391 1 96.25 96 ASP A CA 1
ATOM 711 C C . ASP A 1 96 ? 5.926 -7.754 -25.719 1 96.25 96 ASP A C 1
ATOM 713 O O . ASP A 1 96 ? 5.41 -6.672 -26.016 1 96.25 96 ASP A O 1
ATOM 717 N N . VAL A 1 97 ? 6.879 -7.844 -24.875 1 93.5 97 VAL A N 1
ATOM 718 C CA . VAL A 1 97 ? 7.262 -6.727 -24.016 1 93.5 97 VAL A CA 1
ATOM 719 C C . VAL A 1 97 ? 7.957 -5.652 -24.859 1 93.5 97 VAL A C 1
ATOM 721 O O . VAL A 1 97 ? 7.957 -4.473 -24.484 1 93.5 97 VAL A O 1
ATOM 724 N N . GLN A 1 98 ? 8.531 -5.977 -25.969 1 89.19 98 GLN A N 1
ATOM 725 C CA . GLN A 1 98 ? 9.234 -5.027 -26.812 1 89.19 98 GLN A CA 1
ATOM 726 C C . GLN A 1 98 ? 8.273 -4.312 -27.766 1 89.19 98 GLN A C 1
ATOM 728 O O . GLN A 1 98 ? 8.344 -3.094 -27.922 1 89.19 98 GLN A O 1
ATOM 733 N N . THR A 1 99 ? 7.297 -5.059 -28.266 1 93.06 99 THR A N 1
ATOM 734 C CA . THR A 1 99 ? 6.441 -4.492 -29.312 1 93.06 99 THR A CA 1
ATOM 735 C C . THR A 1 99 ? 5.09 -4.078 -28.734 1 93.06 99 THR A C 1
ATOM 737 O O . THR A 1 99 ? 4.367 -3.285 -29.344 1 93.06 99 THR A O 1
ATOM 740 N N . GLY A 1 100 ? 4.719 -4.734 -27.672 1 93.38 100 GLY A N 1
ATOM 741 C CA . GLY A 1 100 ? 3.406 -4.484 -27.094 1 93.38 100 GLY A CA 1
ATOM 742 C C . GLY A 1 100 ? 2.312 -5.34 -27.703 1 93.38 100 GLY A C 1
ATOM 743 O O . GLY A 1 100 ? 1.149 -5.25 -27.297 1 93.38 100 GLY A O 1
ATOM 744 N N . GLN A 1 101 ? 2.715 -6.176 -28.641 1 96.56 101 GLN A N 1
ATOM 745 C CA . GLN A 1 101 ? 1.717 -7.035 -29.266 1 96.56 101 GLN A CA 1
ATOM 746 C C . GLN A 1 101 ? 1.04 -7.934 -28.234 1 96.56 101 GLN A C 1
ATOM 748 O O . GLN A 1 101 ? 1.713 -8.648 -27.484 1 96.56 101 GLN A O 1
ATOM 753 N N . TYR A 1 102 ? -0.278 -7.895 -28.219 1 97.25 102 TYR A N 1
ATOM 754 C CA . TYR A 1 102 ? -1.127 -8.555 -27.234 1 97.25 102 TYR A CA 1
ATOM 755 C C . TYR A 1 102 ? -1.936 -9.68 -27.875 1 97.25 102 TYR A C 1
ATOM 757 O O . TYR A 1 102 ? -2.43 -9.531 -29 1 97.25 102 TYR A O 1
ATOM 765 N N . GLU A 1 103 ? -1.987 -10.805 -27.172 1 97.56 103 GLU A N 1
ATOM 766 C CA . GLU A 1 103 ? -2.764 -11.953 -27.625 1 97.56 103 GLU A CA 1
ATOM 767 C C . GLU A 1 103 ? -3.502 -12.625 -26.469 1 97.56 103 GLU A C 1
ATOM 769 O O . GLU A 1 103 ? -2.955 -12.758 -25.375 1 97.56 103 GLU A O 1
ATOM 774 N N . VAL A 1 104 ? -4.809 -12.992 -26.734 1 98.44 104 VAL A N 1
ATOM 775 C CA . VAL A 1 104 ? -5.562 -13.812 -25.797 1 98.44 104 VAL A CA 1
ATOM 776 C C . VAL A 1 104 ? -5.316 -15.289 -26.094 1 98.44 104 VAL A C 1
ATOM 778 O O . VAL A 1 104 ? -5.594 -15.766 -27.188 1 98.44 104 VAL A O 1
ATOM 781 N N . LEU A 1 105 ? -4.832 -15.969 -25.109 1 98.62 105 LEU A N 1
ATOM 782 C CA . LEU A 1 105 ? -4.598 -17.406 -25.281 1 98.62 105 LEU A CA 1
ATOM 783 C C . LEU A 1 105 ? -5.879 -18.188 -25.031 1 98.62 105 LEU A C 1
ATOM 785 O O . LEU A 1 105 ? -6.16 -19.156 -25.75 1 98.62 105 LEU A O 1
ATOM 789 N N . THR A 1 106 ? -6.629 -17.844 -24.016 1 98.69 106 THR A N 1
ATOM 790 C CA . THR A 1 106 ? -7.91 -18.469 -23.703 1 98.69 106 THR A CA 1
ATOM 791 C C . THR A 1 106 ? -8.727 -17.578 -22.781 1 98.69 106 THR A C 1
ATOM 793 O O . THR A 1 106 ? -8.164 -16.812 -21.984 1 98.69 106 THR A O 1
ATOM 796 N N . GLU A 1 107 ? -10.008 -17.625 -22.953 1 98.19 107 GLU A N 1
ATOM 797 C CA . GLU A 1 107 ? -10.883 -16.828 -22.094 1 98.19 107 GLU A CA 1
ATOM 798 C C . GLU A 1 107 ? -12.133 -17.609 -21.703 1 98.19 107 GLU A C 1
ATOM 800 O O . GLU A 1 107 ? -12.953 -17.141 -20.906 1 98.19 107 GLU A O 1
ATOM 805 N N . ARG A 1 108 ? -12.25 -18.781 -22.266 1 97.75 108 ARG A N 1
ATOM 806 C CA . ARG A 1 108 ? -13.391 -19.656 -22 1 97.75 108 ARG A CA 1
ATOM 807 C C . ARG A 1 108 ? -12.961 -21.125 -21.938 1 97.75 108 ARG A C 1
ATOM 809 O O . ARG A 1 108 ? -11.969 -21.5 -22.562 1 97.75 108 ARG A O 1
ATOM 816 N N . PHE A 1 109 ? -13.695 -21.875 -21.25 1 97.94 109 PHE A N 1
ATOM 817 C CA . PHE A 1 109 ? -13.602 -23.328 -21.234 1 97.94 109 PHE A CA 1
ATOM 818 C C . PHE A 1 109 ? -14.984 -23.953 -21.25 1 97.94 109 PHE A C 1
ATOM 820 O O . PHE A 1 109 ? -15.836 -23.641 -20.422 1 97.94 109 PHE A O 1
ATOM 827 N N . GLU A 1 110 ? -15.227 -24.828 -22.25 1 96.5 110 GLU A N 1
ATOM 828 C CA . GLU A 1 110 ? -16.516 -25.469 -22.438 1 96.5 110 GLU A CA 1
ATOM 829 C C . GLU A 1 110 ? -17.656 -24.453 -22.469 1 96.5 110 GLU A C 1
ATOM 831 O O . GLU A 1 110 ? -18.672 -24.641 -21.797 1 96.5 110 GLU A O 1
ATOM 836 N N . GLY A 1 111 ? -17.375 -23.312 -23.031 1 96.5 111 GLY A N 1
ATOM 837 C CA . GLY A 1 111 ? -18.406 -22.328 -23.312 1 96.5 111 GLY A CA 1
ATOM 838 C C . GLY A 1 111 ? -18.547 -21.297 -22.203 1 96.5 111 GLY A C 1
ATOM 839 O O . GLY A 1 111 ? -19.172 -20.25 -22.406 1 96.5 111 GLY A O 1
ATOM 840 N N . ALA A 1 112 ? -17.953 -21.547 -21.109 1 97.5 112 ALA A N 1
ATOM 841 C CA . ALA A 1 112 ? -18.078 -20.641 -19.969 1 97.5 112 ALA A CA 1
ATOM 842 C C . ALA A 1 112 ? -16.797 -19.812 -19.781 1 97.5 112 ALA A C 1
ATOM 844 O O . ALA A 1 112 ? -15.695 -20.312 -19.969 1 97.5 112 ALA A O 1
ATOM 845 N N . ARG A 1 113 ? -17 -18.547 -19.375 1 96.56 113 ARG A N 1
ATOM 846 C CA . ARG A 1 113 ? -15.844 -17.719 -19.031 1 96.56 113 ARG A CA 1
ATOM 847 C C . ARG A 1 113 ? -15.148 -18.219 -17.781 1 96.56 113 ARG A C 1
ATOM 849 O O . ARG A 1 113 ? -15.797 -18.703 -16.859 1 96.56 113 ARG A O 1
ATOM 856 N N . TYR A 1 114 ? -13.836 -18.062 -17.75 1 97.5 114 TYR A N 1
ATOM 857 C CA . TYR A 1 114 ? -13.094 -18.391 -16.547 1 97.5 114 TYR A CA 1
ATOM 858 C C . TYR A 1 114 ? -13.562 -17.547 -15.367 1 97.5 114 TYR A C 1
ATOM 860 O O . TYR A 1 114 ? -14.195 -16.5 -15.555 1 97.5 114 TYR A O 1
ATOM 868 N N . ASN A 1 115 ? -13.312 -17.984 -14.148 1 96.06 115 ASN A N 1
ATOM 869 C CA . ASN A 1 115 ? -13.664 -17.25 -12.938 1 96.06 115 ASN A CA 1
ATOM 870 C C . ASN A 1 115 ? -12.766 -16.031 -12.734 1 96.06 115 ASN A C 1
ATOM 872 O O . ASN A 1 115 ? -13.148 -14.914 -13.07 1 96.06 115 ASN A O 1
ATOM 876 N N . ALA A 1 116 ? -11.586 -16.219 -12.297 1 96.31 116 ALA A N 1
ATOM 877 C CA . ALA A 1 116 ? -10.555 -15.211 -12.078 1 96.31 116 ALA A CA 1
ATOM 878 C C . ALA A 1 116 ? -9.164 -15.836 -12.109 1 96.31 116 ALA A C 1
ATOM 880 O O . ALA A 1 116 ? -8.539 -16.031 -11.07 1 96.31 116 ALA A O 1
ATOM 881 N N . PRO A 1 117 ? -8.648 -16.141 -13.375 1 97.94 117 PRO A N 1
ATOM 882 C CA . PRO A 1 117 ? -7.301 -16.703 -13.43 1 97.94 117 PRO A CA 1
ATOM 883 C C . PRO A 1 117 ? -6.332 -16 -12.477 1 97.94 117 PRO A C 1
ATOM 885 O O . PRO A 1 117 ? -6.281 -14.773 -12.43 1 97.94 117 PRO A O 1
ATOM 888 N N . ASN A 1 118 ? -5.594 -16.828 -11.727 1 98.06 118 ASN A N 1
ATOM 889 C CA . ASN A 1 118 ? -4.934 -16.297 -10.539 1 98.06 118 ASN A CA 1
ATOM 890 C C . ASN A 1 118 ? -3.414 -16.406 -10.648 1 98.06 118 ASN A C 1
ATOM 892 O O . ASN A 1 118 ? -2.701 -15.422 -10.469 1 98.06 118 ASN A O 1
ATOM 896 N N . ASP A 1 119 ? -2.879 -17.594 -10.844 1 98.81 119 ASP A N 1
ATOM 897 C CA . ASP A 1 119 ? -1.437 -17.797 -10.914 1 98.81 119 ASP A CA 1
ATOM 898 C C . ASP A 1 119 ? -1.074 -18.719 -12.078 1 98.81 119 ASP A C 1
ATOM 900 O O . ASP A 1 119 ? -1.946 -19.375 -12.656 1 98.81 119 ASP A O 1
ATOM 904 N N . ILE A 1 120 ? 0.213 -18.719 -12.422 1 98.81 120 ILE A N 1
ATOM 905 C CA . ILE A 1 120 ? 0.605 -19.344 -13.672 1 98.81 120 ILE A CA 1
ATOM 906 C C . ILE A 1 120 ? 2.006 -19.938 -13.539 1 98.81 120 ILE A C 1
ATOM 908 O O . ILE A 1 120 ? 2.869 -19.359 -12.875 1 98.81 120 ILE A O 1
ATOM 912 N N . ALA A 1 121 ? 2.223 -21.078 -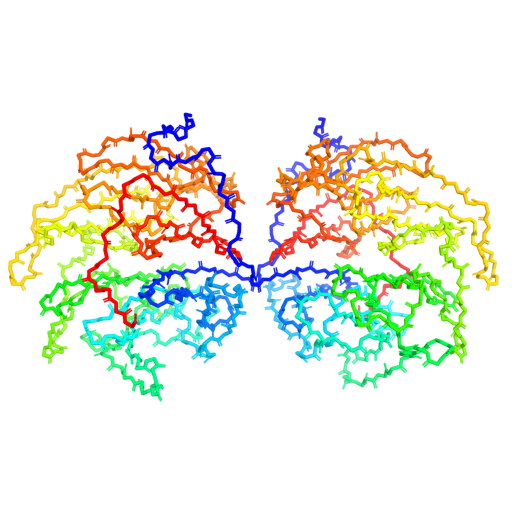14.094 1 98.44 121 ALA A N 1
ATOM 913 C CA . ALA A 1 121 ? 3.5 -21.781 -14.219 1 98.44 121 ALA A CA 1
ATOM 914 C C . ALA A 1 121 ? 3.695 -22.312 -15.641 1 98.44 121 ALA A C 1
ATOM 916 O O . ALA A 1 121 ? 2.754 -22.344 -16.438 1 98.44 121 ALA A O 1
ATOM 917 N N . ALA A 1 122 ? 4.898 -22.625 -15.93 1 97.44 122 ALA A N 1
ATOM 918 C CA . ALA A 1 122 ? 5.184 -23.156 -17.25 1 97.44 122 ALA A CA 1
ATOM 919 C C . ALA A 1 122 ? 6.273 -24.219 -17.203 1 97.44 122 ALA A C 1
ATOM 921 O O . ALA A 1 122 ? 7.059 -24.266 -16.25 1 97.44 122 ALA A O 1
ATOM 922 N N . ARG A 1 123 ? 6.184 -25 -18.203 1 96.12 123 ARG A N 1
ATOM 923 C CA . ARG A 1 123 ? 7.219 -26 -18.422 1 96.12 123 ARG A CA 1
ATOM 924 C C . ARG A 1 123 ? 8.125 -25.609 -19.578 1 96.12 123 ARG A C 1
ATOM 926 O O . ARG A 1 123 ? 7.742 -24.797 -20.422 1 96.12 123 ARG A O 1
ATOM 933 N N . SER A 1 124 ? 9.32 -26.234 -19.609 1 95.5 124 SER A N 1
ATOM 934 C CA . SER A 1 124 ? 10.297 -25.922 -20.641 1 95.5 124 SER A CA 1
ATOM 935 C C . SER A 1 124 ? 9.789 -26.328 -22.016 1 95.5 124 SER A C 1
ATOM 937 O O . SER A 1 124 ? 10.195 -25.75 -23.031 1 95.5 124 SER A O 1
ATOM 939 N N . ASN A 1 125 ? 8.859 -27.266 -22.078 1 94.94 125 ASN A N 1
ATOM 940 C CA . ASN A 1 125 ? 8.359 -27.766 -23.359 1 94.94 125 ASN A CA 1
ATOM 941 C C . ASN A 1 125 ? 7.266 -26.859 -23.922 1 94.94 125 ASN A C 1
ATOM 943 O O . ASN A 1 125 ? 6.656 -27.172 -24.938 1 94.94 125 ASN A O 1
ATOM 947 N N . GLY A 1 126 ? 6.918 -25.859 -23.219 1 95.31 126 GLY A N 1
ATOM 948 C CA . GLY A 1 126 ? 5.969 -24.891 -23.734 1 95.31 126 GLY A CA 1
ATOM 949 C C . GLY A 1 126 ? 4.586 -25.031 -23.125 1 95.31 126 GLY A C 1
ATOM 950 O O . GLY A 1 126 ? 3.711 -24.188 -23.359 1 95.31 126 GLY A O 1
ATOM 951 N N . GLN A 1 127 ? 4.375 -26.016 -22.328 1 97.56 127 GLN A N 1
ATOM 952 C CA . GLN A 1 127 ? 3.096 -26.125 -21.625 1 97.56 127 GLN A CA 1
ATOM 953 C C . GLN A 1 127 ? 2.943 -25.031 -20.578 1 97.56 127 GLN A C 1
ATOM 955 O O . GLN A 1 127 ? 3.91 -24.672 -19.906 1 97.56 127 GLN A O 1
ATOM 960 N N . ILE A 1 128 ? 1.71 -24.562 -20.484 1 98.38 128 ILE A N 1
ATOM 961 C CA . ILE A 1 128 ? 1.367 -23.531 -19.5 1 98.38 128 ILE A CA 1
ATOM 962 C C . ILE A 1 128 ? 0.291 -24.062 -18.562 1 98.38 128 ILE A C 1
ATOM 964 O O . ILE A 1 128 ? -0.661 -24.719 -19 1 98.38 128 ILE A O 1
ATOM 968 N N . PHE A 1 129 ? 0.449 -23.844 -17.281 1 98.81 129 PHE A N 1
ATOM 969 C CA . PHE A 1 129 ? -0.514 -24.234 -16.25 1 98.81 129 PHE A CA 1
ATOM 970 C C . PHE A 1 129 ? -1.043 -23.016 -15.516 1 98.81 129 PHE A C 1
ATOM 972 O O . PHE A 1 129 ? -0.287 -22.078 -15.219 1 98.81 129 PHE A O 1
ATOM 979 N N . PHE A 1 130 ? -2.355 -22.984 -15.242 1 98.88 130 PHE A N 1
ATOM 980 C CA . PHE A 1 130 ? -2.857 -21.844 -14.484 1 98.88 130 PHE A CA 1
ATOM 981 C C . PHE A 1 130 ? -4.004 -22.266 -13.57 1 98.88 130 PHE A C 1
ATOM 983 O O . PHE A 1 130 ? -4.684 -23.266 -13.844 1 98.88 130 PHE A O 1
ATOM 990 N N . THR A 1 131 ? -4.156 -21.547 -12.453 1 98.81 131 THR A N 1
ATOM 991 C CA . THR A 1 131 ? -5.242 -21.75 -11.5 1 98.81 131 THR A CA 1
ATOM 992 C C . THR A 1 131 ? -6.387 -20.766 -11.766 1 98.81 131 THR A C 1
ATOM 994 O O . THR A 1 131 ? -6.152 -19.625 -12.164 1 98.81 131 THR A O 1
ATOM 997 N N . ASP A 1 132 ? -7.613 -21.234 -11.531 1 98.12 132 ASP A N 1
ATOM 998 C CA . ASP A 1 132 ? -8.789 -20.406 -11.789 1 98.12 132 ASP A CA 1
ATOM 999 C C . ASP A 1 132 ? -9.766 -20.469 -10.617 1 98.12 132 ASP A C 1
ATOM 1001 O O . ASP A 1 132 ? -10.844 -21.047 -10.727 1 98.12 132 ASP A O 1
ATOM 1005 N N . PRO A 1 133 ? -9.461 -19.75 -9.562 1 97.06 133 PRO A N 1
ATOM 1006 C CA . PRO A 1 133 ? -10.359 -19.594 -8.422 1 97.06 133 PRO A CA 1
ATOM 1007 C C . PRO A 1 133 ? -11.312 -18.422 -8.57 1 97.06 133 PRO A C 1
ATOM 1009 O O . PRO A 1 133 ? -11.242 -17.688 -9.562 1 97.06 133 PRO A O 1
ATOM 1012 N N . CYS A 1 134 ? -12.203 -18.344 -7.645 1 93.62 134 CYS A N 1
ATOM 1013 C CA . CYS A 1 134 ? -12.961 -17.109 -7.438 1 93.62 134 CYS A CA 1
ATOM 1014 C C . CYS A 1 134 ? -12.883 -16.656 -5.984 1 93.62 134 CYS A C 1
ATOM 1016 O O . CYS A 1 134 ? -13.633 -17.156 -5.141 1 93.62 134 CYS A O 1
ATOM 1018 N N . TYR A 1 135 ? -12.07 -15.727 -5.707 1 89.81 135 TYR A N 1
ATOM 1019 C CA . TYR A 1 135 ? -11.938 -15.195 -4.359 1 89.81 135 TYR A CA 1
ATOM 1020 C C . TYR A 1 135 ? -12.781 -13.938 -4.184 1 89.81 135 TYR A C 1
ATOM 1022 O O . TYR A 1 135 ? -12.953 -13.445 -3.064 1 89.81 135 TYR A O 1
ATOM 1030 N N . GLY A 1 136 ? -13.289 -13.438 -5.223 1 87.44 136 GLY A N 1
ATOM 1031 C CA . GLY A 1 136 ? -14.133 -12.25 -5.191 1 87.44 136 GLY A CA 1
ATOM 1032 C C . GLY A 1 136 ? -15.617 -12.586 -5.172 1 87.44 136 GLY A C 1
ATOM 1033 O O . GLY A 1 136 ? -16.047 -13.477 -4.441 1 87.44 136 GLY A O 1
ATOM 1034 N N . ASP A 1 137 ? -16.344 -11.789 -5.926 1 87.12 137 ASP A N 1
ATOM 1035 C CA . ASP A 1 137 ? -17.781 -11.969 -6.035 1 87.12 137 ASP A CA 1
ATOM 1036 C C . ASP A 1 137 ? -18.125 -13.242 -6.801 1 87.12 137 ASP A C 1
ATOM 1038 O O . ASP A 1 137 ? -17.891 -13.328 -8.008 1 87.12 137 ASP A O 1
ATOM 1042 N N . ARG A 1 138 ? -18.734 -14.188 -6.172 1 90.5 138 ARG A N 1
ATOM 1043 C CA . ARG A 1 138 ? -18.969 -15.508 -6.742 1 90.5 138 ARG A CA 1
ATOM 1044 C C . ARG A 1 138 ? -20.328 -15.562 -7.441 1 90.5 138 ARG A C 1
ATOM 1046 O O . ARG A 1 138 ? -20.656 -16.547 -8.102 1 90.5 138 ARG A O 1
ATOM 1053 N N . SER A 1 139 ? -21.062 -14.43 -7.363 1 88.19 139 SER A N 1
ATOM 1054 C CA . SER A 1 139 ? -22.391 -14.414 -7.941 1 88.19 139 SER A CA 1
ATOM 1055 C C . SER A 1 139 ? -22.344 -14.375 -9.469 1 88.19 139 SER A C 1
ATOM 1057 O O . SER A 1 139 ? -23.328 -14.703 -10.133 1 88.19 139 SER A O 1
ATOM 1059 N N . GLN A 1 140 ? -21.203 -14.07 -10.008 1 85 140 GLN A N 1
ATOM 1060 C CA . GLN A 1 140 ? -21.094 -13.914 -11.453 1 85 140 GLN A CA 1
ATOM 1061 C C . GLN A 1 140 ? -20.359 -15.086 -12.086 1 85 140 GLN A C 1
ATOM 1063 O O . GLN A 1 140 ? -20.047 -15.055 -13.281 1 85 140 GLN A O 1
ATOM 1068 N N . MET A 1 141 ? -20.031 -16.062 -11.336 1 92.5 141 MET A N 1
ATOM 1069 C CA . MET A 1 141 ? -19.328 -17.234 -11.875 1 92.5 141 MET A CA 1
ATOM 1070 C C . MET A 1 141 ? -20.188 -17.938 -12.914 1 92.5 141 MET A C 1
ATOM 1072 O O . MET A 1 141 ? -21.391 -18.156 -12.703 1 92.5 141 MET A O 1
ATOM 1076 N N . GLU A 1 142 ? -19.531 -18.188 -14 1 94.38 142 GLU A N 1
ATOM 1077 C CA . GLU A 1 142 ? -20.172 -19.016 -15.023 1 94.38 142 GLU A CA 1
ATOM 1078 C C . GLU A 1 142 ? -19.766 -20.469 -14.883 1 94.38 142 GLU A C 1
ATOM 1080 O O . GLU A 1 142 ? -20.578 -21.375 -15.125 1 94.38 142 GLU A O 1
ATOM 1085 N N . MET A 1 143 ? -18.547 -20.641 -14.398 1 93.25 143 MET A N 1
ATOM 1086 C CA . MET A 1 143 ? -18.047 -22 -14.141 1 93.25 143 MET A CA 1
ATOM 1087 C C . MET A 1 143 ? -18.594 -22.531 -12.82 1 93.25 143 MET A C 1
ATOM 1089 O O . MET A 1 143 ? -18.656 -21.797 -11.828 1 93.25 143 MET A O 1
ATOM 1093 N N . GLU A 1 144 ? -18.891 -23.781 -12.742 1 91.31 144 GLU A N 1
ATOM 1094 C CA . GLU A 1 144 ? -19.406 -24.391 -11.516 1 91.31 144 GLU A CA 1
ATOM 1095 C C . GLU A 1 144 ? -18.281 -24.953 -10.656 1 91.31 144 GLU A C 1
ATOM 1097 O O . GLU A 1 144 ? -18.547 -25.688 -9.703 1 91.31 144 GLU A O 1
ATOM 1102 N N . HIS A 1 145 ? -17.094 -24.719 -11.062 1 95.19 145 HIS A N 1
ATOM 1103 C CA . HIS A 1 145 ? -15.945 -25.266 -10.352 1 95.19 145 HIS A CA 1
ATOM 1104 C C . HIS A 1 145 ? -14.773 -24.281 -10.391 1 95.19 145 HIS A C 1
ATOM 1106 O O . HIS A 1 145 ? -14.773 -23.344 -11.172 1 95.19 145 HIS A O 1
ATOM 1112 N N . GLU A 1 146 ? -13.867 -24.484 -9.484 1 97.5 146 GLU A N 1
ATOM 1113 C CA . GLU A 1 146 ? -12.555 -23.844 -9.453 1 97.5 146 GLU A CA 1
ATOM 1114 C C . GLU A 1 146 ? -11.445 -24.859 -9.727 1 97.5 146 GLU A C 1
ATOM 1116 O O . GLU A 1 146 ? -11.32 -25.859 -9.016 1 97.5 146 GLU A O 1
ATOM 1121 N N . SER A 1 147 ? -10.719 -24.641 -10.828 1 98.56 147 SER A N 1
ATOM 1122 C CA . SER A 1 147 ? -9.906 -25.719 -11.359 1 98.56 147 SER A CA 1
ATOM 1123 C C . SER A 1 147 ? -8.523 -25.234 -11.773 1 98.56 147 SER A C 1
ATOM 1125 O O . SER A 1 147 ? -8.234 -24.031 -11.672 1 98.56 147 SER A O 1
ATOM 1127 N N . ILE A 1 148 ? -7.699 -26.156 -12.102 1 98.75 148 ILE A N 1
ATOM 1128 C CA . ILE A 1 148 ? -6.387 -25.953 -12.711 1 98.75 148 ILE A CA 1
ATOM 1129 C C . ILE A 1 148 ? -6.406 -26.438 -14.156 1 98.75 148 ILE A C 1
ATOM 1131 O O . ILE A 1 148 ? -6.949 -27.5 -14.453 1 98.75 148 ILE A O 1
ATOM 1135 N N . TYR A 1 149 ? -5.832 -25.609 -14.984 1 98.88 149 TYR A N 1
ATOM 1136 C CA . TYR A 1 149 ? -5.844 -25.906 -16.406 1 98.88 149 TYR A CA 1
ATOM 1137 C C . TYR A 1 149 ? -4.426 -25.953 -16.969 1 98.88 149 TYR A C 1
ATOM 1139 O O . TYR A 1 149 ? -3.506 -25.375 -16.391 1 98.88 149 TYR A O 1
ATOM 1147 N N . ARG A 1 150 ? -4.34 -26.672 -18.109 1 98.81 150 ARG A N 1
ATOM 1148 C CA . ARG A 1 150 ? -3.125 -26.703 -18.922 1 98.81 150 ARG A CA 1
ATOM 1149 C C . ARG A 1 150 ? -3.4 -26.203 -20.344 1 98.81 150 ARG A C 1
ATOM 1151 O O . ARG A 1 150 ? -4.414 -26.578 -20.938 1 98.81 150 ARG A O 1
ATOM 1158 N N . ILE A 1 151 ? -2.582 -25.328 -20.766 1 98.69 151 ILE A N 1
ATOM 1159 C CA . ILE A 1 151 ? -2.568 -24.938 -22.172 1 98.69 151 ILE A CA 1
ATOM 1160 C C . ILE A 1 151 ? -1.387 -25.594 -22.875 1 98.69 151 ILE A C 1
ATOM 1162 O O . ILE A 1 151 ? -0.233 -25.391 -22.5 1 98.69 151 ILE A O 1
ATOM 1166 N N . ASP A 1 152 ? -1.674 -26.281 -23.938 1 98.06 152 ASP A N 1
ATOM 1167 C CA . ASP A 1 152 ? -0.63 -26.906 -24.75 1 98.06 152 ASP A CA 1
ATOM 1168 C C . ASP A 1 152 ? -0.108 -25.938 -25.797 1 98.06 152 ASP A C 1
ATOM 1170 O O . ASP A 1 152 ? -0.756 -24.938 -26.109 1 98.06 152 ASP A O 1
ATOM 1174 N N . PRO A 1 153 ? 1.086 -26.234 -26.359 1 95.94 153 PRO A N 1
ATOM 1175 C CA . PRO A 1 153 ? 1.682 -25.344 -27.344 1 95.94 153 PRO A CA 1
ATOM 1176 C C . PRO A 1 153 ? 0.778 -25.109 -28.562 1 95.94 153 PRO A C 1
ATOM 1178 O O . PRO A 1 153 ? 0.843 -24.047 -29.188 1 95.94 153 PRO A O 1
ATOM 1181 N N . ASP A 1 154 ? -0.117 -26.031 -28.859 1 96.56 154 ASP A N 1
ATOM 1182 C CA . ASP A 1 154 ? -0.996 -25.875 -30.016 1 96.56 154 ASP A CA 1
ATOM 1183 C C . ASP A 1 154 ? -2.252 -25.094 -29.656 1 96.56 154 ASP A C 1
ATOM 1185 O O . ASP A 1 154 ? -3.125 -24.875 -30.5 1 96.56 154 ASP A O 1
ATOM 1189 N N . GLY A 1 155 ? -2.346 -24.75 -28.375 1 97.06 155 GLY A N 1
ATOM 1190 C CA . GLY A 1 155 ? -3.453 -23.922 -27.938 1 97.06 155 GLY A CA 1
ATOM 1191 C C . GLY A 1 155 ? -4.559 -24.688 -27.25 1 97.06 155 GLY A C 1
ATOM 1192 O O . GLY A 1 155 ? -5.461 -24.109 -26.656 1 97.06 155 GLY A O 1
ATOM 1193 N N . ALA A 1 156 ? -4.461 -26 -27.281 1 97.88 156 ALA A N 1
ATOM 1194 C CA . ALA A 1 156 ? -5.484 -26.812 -26.625 1 97.88 156 ALA A CA 1
ATOM 1195 C C . ALA A 1 156 ? -5.457 -26.609 -25.109 1 97.88 156 ALA A C 1
ATOM 1197 O O . ALA A 1 156 ? -4.383 -26.562 -24.516 1 97.88 156 ALA A O 1
ATOM 1198 N N . VAL A 1 157 ? -6.66 -26.516 -24.516 1 98.62 157 VAL A N 1
ATOM 1199 C CA . VAL A 1 157 ? -6.777 -26.344 -23.078 1 98.62 157 VAL A CA 1
ATOM 1200 C C . VAL A 1 157 ? -7.387 -27.594 -22.453 1 98.62 157 VAL A C 1
ATOM 1202 O O . VAL A 1 157 ? -8.391 -28.125 -22.938 1 98.62 157 VAL A O 1
ATOM 1205 N N . THR A 1 158 ? -6.777 -28.078 -21.422 1 98.5 158 THR A N 1
ATOM 1206 C CA . THR A 1 158 ? -7.254 -29.234 -20.672 1 98.5 158 THR A CA 1
ATOM 1207 C C . THR A 1 158 ? -7.457 -28.891 -19.203 1 98.5 158 THR A C 1
ATOM 1209 O O . THR A 1 158 ? -6.621 -28.219 -18.594 1 98.5 158 THR A O 1
ATOM 1212 N N . ARG A 1 159 ? -8.586 -29.266 -18.672 1 98.38 159 ARG A N 1
ATOM 1213 C CA . ARG A 1 159 ? -8.781 -29.188 -17.234 1 98.38 159 ARG A CA 1
ATOM 1214 C C . ARG A 1 159 ? -8.047 -30.312 -16.516 1 98.38 159 ARG A C 1
ATOM 1216 O O . ARG A 1 159 ? -8.375 -31.484 -16.703 1 98.38 159 ARG A O 1
ATOM 1223 N N . LEU A 1 160 ? -7.164 -30 -15.703 1 98.06 160 LEU A N 1
ATOM 1224 C CA . LEU A 1 160 ? -6.262 -31 -15.125 1 98.06 160 LEU A CA 1
ATOM 1225 C C . LEU A 1 160 ? -6.801 -31.516 -13.789 1 98.06 160 LEU A C 1
ATOM 1227 O O . LEU A 1 160 ? -6.797 -32.719 -13.539 1 98.06 160 LEU A O 1
ATOM 1231 N N . ILE A 1 161 ? -7.098 -30.625 -12.922 1 97.75 161 ILE A N 1
ATOM 1232 C CA . ILE A 1 161 ? -7.562 -30.906 -11.57 1 97.75 161 ILE A CA 1
ATOM 1233 C C . ILE A 1 161 ? -8.797 -30.062 -11.258 1 97.75 161 ILE A C 1
ATOM 1235 O O . ILE A 1 161 ? -8.852 -28.875 -11.602 1 97.75 161 ILE A O 1
ATOM 1239 N N . THR A 1 162 ? -9.742 -30.672 -10.602 1 97.44 162 THR A N 1
ATOM 1240 C CA . THR A 1 162 ? -10.953 -29.953 -10.227 1 97.44 162 THR A CA 1
ATOM 1241 C C . THR A 1 162 ? -11.438 -30.391 -8.852 1 97.44 162 THR A C 1
ATOM 1243 O O . THR A 1 162 ? -10.773 -31.172 -8.164 1 97.44 162 THR A O 1
ATOM 1246 N N . GLN A 1 163 ? -12.477 -29.703 -8.453 1 94.5 163 GLN A N 1
ATOM 1247 C CA . GLN A 1 163 ? -13.133 -30.062 -7.199 1 94.5 163 GLN A CA 1
ATOM 1248 C C . GLN A 1 163 ? -13.766 -31.438 -7.281 1 94.5 163 GLN A C 1
ATOM 1250 O O . GLN A 1 163 ? -14.273 -31.844 -8.336 1 94.5 163 GLN A O 1
ATOM 1255 N N . PRO A 1 164 ? -13.547 -32.219 -6.27 1 94.06 164 PRO A N 1
ATOM 1256 C CA . PRO A 1 164 ? -13.172 -31.875 -4.895 1 94.06 164 PRO A CA 1
ATOM 1257 C C . PRO A 1 164 ? -11.695 -32.125 -4.605 1 94.06 164 PRO A C 1
ATOM 1259 O O . PRO A 1 164 ? -11.242 -31.938 -3.475 1 94.06 164 PRO A O 1
ATOM 1262 N N . GLU A 1 165 ? -10.914 -32.625 -5.582 1 95.94 165 GLU A N 1
ATOM 1263 C CA . GLU A 1 165 ? -9.5 -32.906 -5.352 1 95.94 165 GLU A CA 1
ATOM 1264 C C . GLU A 1 165 ? -8.781 -31.656 -4.828 1 95.94 165 GLU A C 1
ATOM 1266 O O . GLU A 1 165 ? -7.82 -31.766 -4.066 1 95.94 165 GLU A O 1
ATOM 1271 N N . ILE A 1 166 ? -9.266 -30.547 -5.246 1 97.19 166 ILE A N 1
ATOM 1272 C CA . ILE A 1 166 ? -8.812 -29.234 -4.77 1 97.19 166 ILE A CA 1
ATOM 1273 C C . ILE A 1 166 ? -10.016 -28.359 -4.426 1 97.19 166 ILE A C 1
ATOM 1275 O O . ILE A 1 166 ? -11.023 -28.375 -5.133 1 97.19 166 ILE A O 1
ATOM 1279 N N . GLN A 1 167 ? -9.922 -27.609 -3.352 1 97.44 167 GLN A N 1
ATOM 1280 C CA . GLN A 1 167 ? -11.055 -26.797 -2.965 1 97.44 167 GLN A CA 1
ATOM 1281 C C . GLN A 1 167 ? -11.008 -25.422 -3.648 1 97.44 167 GLN A C 1
ATOM 1283 O O . GLN A 1 167 ? -11.984 -25 -4.273 1 97.44 167 GLN A O 1
ATOM 1288 N N . ARG A 1 168 ? -9.961 -24.672 -3.564 1 97.25 168 ARG A N 1
ATOM 1289 C CA . ARG A 1 168 ? -9.805 -23.359 -4.18 1 97.25 168 ARG A CA 1
ATOM 1290 C C . ARG A 1 168 ? -8.344 -23.094 -4.523 1 97.25 168 ARG A C 1
ATOM 1292 O O . ARG A 1 168 ? -7.574 -22.625 -3.684 1 97.25 168 ARG A O 1
ATOM 1299 N N . PRO A 1 169 ? -7.977 -23.359 -5.77 1 98.44 169 PRO A N 1
ATOM 1300 C CA . PRO A 1 169 ? -6.57 -23.266 -6.172 1 98.44 169 PRO A CA 1
ATOM 1301 C C . PRO A 1 169 ? -6.074 -21.812 -6.219 1 98.44 169 PRO A C 1
ATOM 1303 O O . PRO A 1 169 ? -6.824 -20.922 -6.605 1 98.44 169 PRO A O 1
ATOM 1306 N N . ASN A 1 170 ? -4.859 -21.578 -5.789 1 98 170 ASN A N 1
ATOM 1307 C CA . ASN A 1 170 ? -4.215 -20.266 -5.824 1 98 170 ASN A CA 1
ATOM 1308 C C . ASN A 1 170 ? -2.844 -20.328 -6.492 1 98 170 ASN A C 1
ATOM 1310 O O . ASN A 1 170 ? -2.746 -20.547 -7.699 1 98 170 ASN A O 1
ATOM 1314 N N . GLY A 1 171 ? -1.733 -20.422 -5.727 1 98.75 171 GLY A N 1
ATOM 1315 C CA . GLY A 1 171 ? -0.384 -20.484 -6.266 1 98.75 171 GLY A CA 1
ATOM 1316 C C . GLY A 1 171 ? -0.096 -21.797 -6.98 1 98.75 171 GLY A C 1
ATOM 1317 O O . GLY A 1 171 ? -0.644 -22.844 -6.617 1 98.75 171 GLY A O 1
ATOM 1318 N N . ILE A 1 172 ? 0.785 -21.75 -7.91 1 98.81 172 ILE A N 1
ATOM 1319 C CA . ILE A 1 172 ? 1.185 -22.906 -8.703 1 98.81 172 ILE A CA 1
ATOM 1320 C C . ILE A 1 172 ? 2.664 -22.797 -9.07 1 98.81 172 ILE A C 1
ATOM 1322 O O . ILE A 1 172 ? 3.154 -21.703 -9.383 1 98.81 172 ILE A O 1
ATOM 1326 N N . ALA A 1 173 ? 3.387 -23.891 -8.961 1 98.69 173 ALA A N 1
ATOM 1327 C CA . ALA A 1 173 ? 4.805 -23.938 -9.312 1 98.69 173 ALA A CA 1
ATOM 1328 C C . ALA A 1 173 ? 5.227 -25.344 -9.711 1 98.69 173 ALA A C 1
ATOM 1330 O O . ALA A 1 173 ? 4.52 -26.328 -9.422 1 98.69 173 ALA A O 1
ATOM 1331 N N . LEU A 1 174 ? 6.312 -25.422 -10.375 1 98.5 174 LEU A N 1
ATOM 1332 C CA . LEU A 1 174 ? 6.902 -26.703 -10.734 1 98.5 174 LEU A CA 1
ATOM 1333 C C . LEU A 1 174 ? 8.227 -26.922 -10.008 1 98.5 174 LEU A C 1
ATOM 1335 O O . LEU A 1 174 ? 8.953 -25.953 -9.734 1 98.5 174 LEU A O 1
ATOM 1339 N N . SER A 1 175 ? 8.508 -28.234 -9.75 1 98.69 175 SER A N 1
ATOM 1340 C CA . SER A 1 175 ? 9.852 -28.578 -9.305 1 98.69 175 SER A CA 1
ATOM 1341 C C . SER A 1 175 ? 10.883 -28.312 -10.398 1 98.69 175 SER A C 1
ATOM 1343 O O . SER A 1 175 ? 10.539 -28.234 -11.578 1 98.69 175 SER A O 1
ATOM 1345 N N . PRO A 1 176 ? 12.164 -28.156 -9.953 1 97.88 176 PRO A N 1
ATOM 1346 C CA . PRO A 1 176 ? 13.195 -27.812 -10.938 1 97.88 176 PRO A CA 1
ATOM 1347 C C . PRO A 1 176 ? 13.336 -28.859 -12.039 1 97.88 176 PRO A C 1
ATOM 1349 O O . PRO A 1 176 ? 13.703 -28.516 -13.164 1 97.88 176 PRO A O 1
ATOM 1352 N N . ASP A 1 177 ? 13.016 -30.109 -11.75 1 97.81 177 ASP A N 1
ATOM 1353 C CA . ASP A 1 177 ? 13.102 -31.156 -12.766 1 97.81 177 ASP A CA 1
ATOM 1354 C C . ASP A 1 177 ? 11.812 -31.25 -13.57 1 97.81 177 ASP A C 1
ATOM 1356 O O . ASP A 1 177 ? 11.695 -32.094 -14.469 1 97.81 177 ASP A O 1
ATOM 1360 N N . GLU A 1 178 ? 10.805 -30.438 -13.203 1 98 178 GLU A N 1
ATOM 1361 C CA . GLU A 1 178 ? 9.531 -30.281 -13.898 1 98 178 GLU A CA 1
ATOM 1362 C C . GLU A 1 178 ? 8.703 -31.562 -13.828 1 98 178 GLU A C 1
ATOM 1364 O O . GLU A 1 178 ? 7.906 -31.844 -14.727 1 98 178 GLU A O 1
ATOM 1369 N N . GLU A 1 179 ? 8.93 -32.344 -12.766 1 98.25 179 GLU A N 1
ATOM 1370 C CA . GLU A 1 179 ? 8.219 -33.625 -12.625 1 98.25 179 GLU A CA 1
ATOM 1371 C C . GLU A 1 179 ? 7.156 -33.531 -11.531 1 98.25 179 GLU A C 1
ATOM 1373 O O . GLU A 1 179 ? 6.355 -34.469 -11.375 1 98.25 179 GLU A O 1
ATOM 1378 N N . THR A 1 180 ? 7.203 -32.5 -10.805 1 98.75 180 THR A N 1
ATOM 1379 C CA . THR A 1 180 ? 6.223 -32.312 -9.742 1 98.75 180 THR A CA 1
ATOM 1380 C C . THR A 1 180 ? 5.504 -30.969 -9.922 1 98.75 180 THR A C 1
ATOM 1382 O O . THR A 1 180 ? 6.145 -29.938 -10.133 1 98.75 180 THR A O 1
ATOM 1385 N N . LEU A 1 181 ? 4.211 -30.984 -9.938 1 98.75 181 LEU A N 1
ATOM 1386 C CA . LEU A 1 181 ? 3.369 -29.797 -9.922 1 98.75 181 LEU A CA 1
ATOM 1387 C C . LEU A 1 181 ? 2.857 -29.5 -8.516 1 98.75 181 LEU A C 1
ATOM 1389 O O . LEU A 1 181 ? 2.242 -30.375 -7.883 1 98.75 181 LEU A O 1
ATOM 1393 N N . TYR A 1 182 ? 3.188 -28.375 -7.988 1 98.88 182 TYR A N 1
ATOM 1394 C CA . TYR A 1 182 ? 2.705 -27.938 -6.688 1 98.88 182 TYR A CA 1
ATOM 1395 C C . TYR A 1 182 ? 1.528 -26.984 -6.836 1 98.88 182 TYR A C 1
ATOM 1397 O O . TYR A 1 182 ? 1.552 -26.094 -7.68 1 98.88 182 TYR A O 1
ATOM 1405 N N . ILE A 1 183 ? 0.469 -27.203 -6.031 1 98.81 183 ILE A N 1
ATOM 1406 C CA . ILE A 1 183 ? -0.716 -26.359 -6.059 1 98.81 183 ILE A CA 1
ATOM 1407 C C . ILE A 1 183 ? -1.047 -25.891 -4.645 1 98.81 183 ILE A C 1
ATOM 1409 O O . ILE A 1 183 ? -1.144 -26.703 -3.721 1 98.81 183 ILE A O 1
ATOM 1413 N N . VAL A 1 184 ? -1.177 -24.609 -4.488 1 98.75 184 VAL A N 1
ATOM 1414 C CA . VAL A 1 184 ? -1.74 -24.062 -3.258 1 98.75 184 VAL A CA 1
ATOM 1415 C C . VAL A 1 184 ? -3.256 -24.25 -3.256 1 98.75 184 VAL A C 1
ATOM 1417 O O . VAL A 1 184 ? -3.93 -23.906 -4.23 1 98.75 184 VAL A O 1
ATOM 1420 N N . ASP A 1 185 ? -3.76 -24.859 -2.271 1 98.5 185 ASP A N 1
ATOM 1421 C CA . ASP A 1 185 ? -5.188 -24.984 -1.999 1 98.5 185 ASP A CA 1
ATOM 1422 C C . ASP A 1 185 ? -5.586 -24.156 -0.777 1 98.5 185 ASP A C 1
ATOM 1424 O O . ASP A 1 185 ? -5.453 -24.609 0.359 1 98.5 185 ASP A O 1
ATOM 1428 N N . SER A 1 186 ? -6.035 -22.969 -1.033 1 96.12 186 SER A N 1
ATOM 1429 C CA . SER A 1 186 ? -6.371 -22.016 0.025 1 96.12 186 SER A CA 1
ATOM 1430 C C . SER A 1 186 ? -7.848 -21.641 -0.027 1 96.12 186 SER A C 1
ATOM 1432 O O . SER A 1 186 ? -8.227 -20.703 -0.735 1 96.12 186 SER A O 1
ATOM 1434 N N . CYS A 1 187 ? -8.672 -22.25 0.8 1 95.25 187 CYS A N 1
ATOM 1435 C CA . CYS A 1 187 ? -10.102 -22 0.859 1 95.25 187 CYS A CA 1
ATOM 1436 C C . CYS A 1 187 ? -10.469 -21.234 2.131 1 95.25 187 CYS A C 1
ATOM 1438 O O . CYS A 1 187 ? -10.453 -21.812 3.223 1 95.25 187 CYS A O 1
ATOM 1440 N N . PRO A 1 188 ? -10.828 -19.953 1.987 1 91.88 188 PRO A N 1
ATOM 1441 C CA . PRO A 1 188 ? -11.023 -19.109 3.162 1 91.88 188 PRO A CA 1
ATOM 1442 C C . PRO A 1 188 ? -12.398 -19.266 3.791 1 91.88 188 PRO A C 1
ATOM 1444 O O . PRO A 1 188 ? -13.141 -18.297 3.928 1 91.88 188 PRO A O 1
ATOM 1447 N N . VAL A 1 189 ? -12.773 -20.469 4.191 1 93.38 189 VAL A N 1
ATOM 1448 C CA . VAL A 1 189 ? -13.969 -20.797 4.969 1 93.38 189 VAL A CA 1
ATOM 1449 C C . VAL A 1 189 ? -13.578 -21.625 6.188 1 93.38 189 VAL A C 1
ATOM 1451 O O . VAL A 1 189 ? -12.484 -22.203 6.234 1 93.38 189 VAL A O 1
ATOM 1454 N N . VAL A 1 190 ? -14.398 -21.625 7.211 1 93.56 190 VAL A N 1
ATOM 1455 C CA . VAL A 1 190 ? -14.133 -22.438 8.398 1 93.56 190 VAL A CA 1
ATOM 1456 C C . VAL A 1 190 ? -13.969 -23.891 7.996 1 93.56 190 VAL A C 1
ATOM 1458 O O . VAL A 1 190 ? -14.82 -24.453 7.305 1 93.56 190 VAL A O 1
ATOM 1461 N N . GLY A 1 191 ? -12.859 -24.438 8.297 1 93.62 191 GLY A N 1
ATOM 1462 C CA . GLY A 1 191 ? -12.594 -25.828 7.977 1 93.62 191 GLY A CA 1
ATOM 1463 C C . GLY A 1 191 ? -12.062 -26.031 6.574 1 93.62 191 GLY A C 1
ATOM 1464 O O . GLY A 1 191 ? -11.836 -27.156 6.141 1 93.62 191 GLY A O 1
ATOM 1465 N N . GLY A 1 192 ? -11.836 -24.969 5.836 1 95.75 192 GLY A N 1
ATOM 1466 C CA . GLY A 1 192 ? -11.336 -25.047 4.473 1 95.75 192 GLY A CA 1
ATOM 1467 C C . GLY A 1 192 ? -9.867 -25.438 4.402 1 95.75 192 GLY A C 1
ATOM 1468 O O . GLY A 1 192 ? -9.133 -25.266 5.375 1 95.75 192 GLY A O 1
ATOM 1469 N N . ASN A 1 193 ? -9.422 -25.906 3.283 1 97.06 193 ASN A N 1
ATOM 1470 C CA . ASN A 1 193 ? -8.047 -26.312 3.072 1 97.06 193 ASN A CA 1
ATOM 1471 C C . ASN A 1 193 ? -7.082 -25.141 3.148 1 97.06 193 ASN A C 1
ATOM 1473 O O . ASN A 1 193 ? -7.406 -24.031 2.703 1 97.06 193 ASN A O 1
ATOM 1477 N N . ARG A 1 194 ? -6 -25.359 3.764 1 97.94 194 ARG A N 1
ATOM 1478 C CA . ARG A 1 194 ? -4.828 -24.5 3.717 1 97.94 194 ARG A CA 1
ATOM 1479 C C . ARG A 1 194 ? -3.578 -25.281 3.342 1 97.94 194 ARG A C 1
ATOM 1481 O O . ARG A 1 194 ? -2.549 -25.188 4.012 1 97.94 194 ARG A O 1
ATOM 1488 N N . LYS A 1 195 ? -3.656 -25.969 2.232 1 98.38 195 LYS A N 1
ATOM 1489 C CA . LYS A 1 195 ? -2.701 -27.016 1.896 1 98.38 195 LYS A CA 1
ATOM 1490 C C . LYS A 1 195 ? -1.891 -26.641 0.656 1 98.38 195 LYS A C 1
ATOM 1492 O O . LYS A 1 195 ? -2.348 -25.875 -0.181 1 98.38 195 LYS A O 1
ATOM 1497 N N . ILE A 1 196 ? -0.747 -27.234 0.595 1 98.81 196 ILE A N 1
ATOM 1498 C CA . ILE A 1 196 ? -0.017 -27.391 -0.658 1 98.81 196 ILE A CA 1
ATOM 1499 C C . ILE A 1 196 ? -0.074 -28.859 -1.103 1 98.81 196 ILE A C 1
ATOM 1501 O O . ILE A 1 196 ? 0.315 -29.75 -0.354 1 98.81 196 ILE A O 1
ATOM 1505 N N . TRP A 1 197 ? -0.569 -29.016 -2.283 1 98.81 197 TRP A N 1
ATOM 1506 C CA . TRP A 1 197 ? -0.583 -30.328 -2.898 1 98.81 197 TRP A CA 1
ATOM 1507 C C . TRP A 1 197 ? 0.576 -30.5 -3.875 1 98.81 197 TRP A C 1
ATOM 1509 O O . TRP A 1 197 ? 0.954 -29.547 -4.559 1 98.81 197 TRP A O 1
ATOM 1519 N N . ALA A 1 198 ? 1.082 -31.719 -3.908 1 98.88 198 ALA A N 1
ATOM 1520 C CA . ALA A 1 198 ? 2.018 -32.125 -4.957 1 98.88 198 ALA A CA 1
ATOM 1521 C C . ALA A 1 198 ? 1.425 -33.219 -5.836 1 98.88 198 ALA A C 1
ATOM 1523 O O . ALA A 1 198 ? 0.762 -34.125 -5.336 1 98.88 198 ALA A O 1
ATOM 1524 N N . PHE A 1 199 ? 1.668 -33.094 -7.086 1 98.81 199 PHE A N 1
ATOM 1525 C CA . PHE A 1 199 ? 1.275 -34.094 -8.086 1 98.81 199 PHE A CA 1
ATOM 1526 C C . PHE A 1 199 ? 2.475 -34.5 -8.922 1 98.81 199 PHE A C 1
ATOM 1528 O O . PHE A 1 199 ? 3.314 -33.688 -9.281 1 98.81 199 PHE A O 1
ATOM 1535 N N . THR A 1 200 ? 2.508 -35.812 -9.266 1 98.69 200 THR A N 1
ATOM 1536 C CA . THR A 1 200 ? 3.412 -36.219 -10.336 1 98.69 200 THR A CA 1
ATOM 1537 C C . THR A 1 200 ? 2.93 -35.688 -11.68 1 98.69 200 THR A C 1
ATOM 1539 O O . THR A 1 200 ? 1.742 -35.75 -12 1 98.69 200 THR A O 1
ATOM 1542 N N . LEU A 1 201 ? 3.82 -35.094 -12.359 1 98.5 201 LEU A N 1
ATOM 1543 C CA . LEU A 1 201 ? 3.527 -34.531 -13.68 1 98.5 201 LEU A CA 1
ATOM 1544 C C . LEU A 1 201 ? 4.172 -35.375 -14.773 1 98.5 201 LEU A C 1
ATOM 1546 O O . LEU A 1 201 ? 5.398 -35.469 -14.852 1 98.5 201 LEU A O 1
ATOM 1550 N N . SER A 1 202 ? 3.385 -35.938 -15.68 1 98.31 202 SER A N 1
ATOM 1551 C CA . SER A 1 202 ? 3.895 -36.812 -16.734 1 98.31 202 SER A CA 1
ATOM 1552 C C . SER A 1 202 ? 4.477 -36 -17.891 1 98.31 202 SER A C 1
ATOM 1554 O O . SER A 1 202 ? 4.297 -34.781 -17.938 1 98.31 202 SER A O 1
ATOM 1556 N N . ASP A 1 203 ? 5.117 -36.656 -18.812 1 96.19 203 ASP A N 1
ATOM 1557 C CA . ASP A 1 203 ? 5.676 -36 -19.984 1 96.19 203 ASP A CA 1
ATOM 1558 C C . ASP A 1 203 ? 4.578 -35.344 -20.812 1 96.19 203 ASP A C 1
ATOM 1560 O O . ASP A 1 203 ? 4.793 -34.281 -21.422 1 96.19 203 ASP A O 1
ATOM 1564 N N . SER A 1 204 ? 3.434 -35.969 -20.812 1 96.25 204 SER A N 1
ATOM 1565 C CA . SER A 1 204 ? 2.32 -35.469 -21.594 1 96.25 204 SER A CA 1
ATOM 1566 C C . SER A 1 204 ? 1.604 -34.344 -20.875 1 96.25 204 SER A C 1
ATOM 1568 O O . SER A 1 204 ? 0.743 -33.656 -21.453 1 96.25 204 SER A O 1
ATOM 1570 N N . GLY A 1 205 ? 1.945 -34.125 -19.609 1 97.44 205 GLY A N 1
ATOM 1571 C CA . GLY A 1 205 ? 1.368 -33.031 -18.844 1 97.44 205 GLY A CA 1
ATOM 1572 C C . GLY A 1 205 ? 0.198 -33.469 -17.984 1 97.44 205 GLY A C 1
ATOM 1573 O O . GLY A 1 205 ? -0.545 -32.625 -17.469 1 97.44 205 GLY A O 1
ATOM 1574 N N . ASP A 1 206 ? 0.011 -34.719 -17.797 1 97.69 206 ASP A N 1
ATOM 1575 C CA . ASP A 1 206 ? -1.036 -35.219 -16.906 1 97.69 206 ASP A CA 1
ATOM 1576 C C . ASP A 1 206 ? -0.543 -35.312 -15.461 1 97.69 206 ASP A C 1
ATOM 1578 O O . ASP A 1 206 ? 0.652 -35.5 -15.219 1 97.69 206 ASP A O 1
ATOM 1582 N N . VAL A 1 207 ? -1.5 -35.219 -14.531 1 98.31 207 VAL A N 1
ATOM 1583 C CA . VAL A 1 207 ? -1.111 -35.25 -13.125 1 98.31 207 VAL A CA 1
ATOM 1584 C C . VAL A 1 207 ? -1.607 -36.531 -12.469 1 98.31 207 VAL A C 1
ATOM 1586 O O . VAL A 1 207 ? -2.635 -37.094 -12.867 1 98.31 207 VAL A O 1
ATOM 1589 N N . SER A 1 208 ? -0.877 -37.031 -11.523 1 98.25 208 SER A N 1
ATOM 1590 C CA . SER A 1 208 ? -1.233 -38.188 -10.711 1 98.25 208 SER A CA 1
ATOM 1591 C C . SER A 1 208 ? -0.582 -38.125 -9.336 1 98.25 208 SER A C 1
ATOM 1593 O O . SER A 1 208 ? 0.109 -37.156 -9.016 1 98.25 208 SER A O 1
ATOM 1595 N N . ASP A 1 209 ? -0.899 -38.969 -8.414 1 98.19 209 ASP A N 1
ATOM 1596 C CA . ASP A 1 209 ? -0.235 -39.188 -7.129 1 98.19 209 ASP A CA 1
ATOM 1597 C C . ASP A 1 209 ? -0.337 -37.969 -6.242 1 98.19 209 ASP A C 1
ATOM 1599 O O . ASP A 1 209 ? 0.671 -37.469 -5.73 1 98.19 209 ASP A O 1
ATOM 1603 N N . GLN A 1 210 ? -1.507 -37.531 -6.039 1 98.38 210 GLN A N 1
ATOM 1604 C CA . GLN A 1 210 ? -1.724 -36.406 -5.164 1 98.38 210 GLN A CA 1
ATOM 1605 C C . GLN A 1 210 ? -1.195 -36.656 -3.758 1 98.38 210 GLN A C 1
ATOM 1607 O O . GLN A 1 210 ? -1.505 -37.688 -3.162 1 98.38 210 GLN A O 1
ATOM 1612 N N . ARG A 1 211 ? -0.417 -35.781 -3.238 1 98 211 ARG A N 1
ATOM 1613 C CA . ARG A 1 211 ? 0.038 -35.875 -1.854 1 98 211 ARG A CA 1
ATOM 1614 C C . ARG A 1 211 ? 0.058 -34.5 -1.194 1 98 211 ARG A C 1
ATOM 1616 O O . ARG A 1 211 ? 0.382 -33.5 -1.84 1 98 211 ARG A O 1
ATOM 1623 N N . CYS A 1 212 ? -0.214 -34.469 0.083 1 98.5 212 CYS A N 1
ATOM 1624 C CA . CYS A 1 212 ? -0.174 -33.25 0.858 1 98.5 212 CYS A CA 1
ATOM 1625 C C . CYS A 1 212 ? 1.245 -32.938 1.321 1 98.5 212 CYS A C 1
ATOM 1627 O O . CYS A 1 212 ? 1.869 -33.75 2.006 1 98.5 212 CYS A O 1
ATOM 1629 N N . VAL A 1 213 ? 1.791 -31.781 0.939 1 98.69 213 VAL A N 1
ATOM 1630 C CA . VAL A 1 213 ? 3.125 -31.359 1.364 1 98.69 213 VAL A CA 1
ATOM 1631 C C . VAL A 1 213 ? 3.053 -30.734 2.756 1 98.69 213 VAL A C 1
ATOM 1633 O O . VAL A 1 213 ? 3.848 -31.078 3.637 1 98.69 213 VAL A O 1
ATOM 1636 N N . ILE A 1 214 ? 2.131 -29.859 2.965 1 98.12 214 ILE A N 1
ATOM 1637 C CA . ILE A 1 214 ? 1.966 -29.156 4.234 1 98.12 214 ILE A CA 1
ATOM 1638 C C . ILE A 1 214 ? 0.544 -28.609 4.34 1 98.12 214 ILE A C 1
ATOM 1640 O O . ILE A 1 214 ? -0.095 -28.328 3.326 1 98.12 214 ILE A O 1
ATOM 1644 N N . ASP A 1 215 ? 0.056 -28.484 5.543 1 97.31 215 ASP A N 1
ATOM 1645 C CA . ASP A 1 215 ? -1.234 -27.891 5.875 1 97.31 215 ASP A CA 1
ATOM 1646 C C . ASP A 1 215 ? -1.085 -26.828 6.961 1 97.31 215 ASP A C 1
ATOM 1648 O O . ASP A 1 215 ? -0.699 -27.141 8.094 1 97.31 215 ASP A O 1
ATOM 1652 N N . PHE A 1 216 ? -1.446 -25.578 6.676 1 96.69 216 PHE A N 1
ATOM 1653 C CA . PHE A 1 216 ? -1.274 -24.469 7.605 1 96.69 216 PHE A CA 1
ATOM 1654 C C . PHE A 1 216 ? -2.543 -24.234 8.422 1 96.69 216 PHE A C 1
ATOM 1656 O O . PHE A 1 216 ? -2.619 -23.297 9.211 1 96.69 216 PHE A O 1
ATOM 1663 N N . ALA A 1 217 ? -3.545 -25.078 8.258 1 93.56 217 ALA A N 1
ATOM 1664 C CA . ALA A 1 217 ? -4.773 -24.938 9.039 1 93.56 217 ALA A CA 1
ATOM 1665 C C . ALA A 1 217 ? -4.488 -25.047 10.531 1 93.56 217 ALA A C 1
ATOM 1667 O O . ALA A 1 217 ? -3.645 -25.844 10.953 1 93.56 217 ALA A O 1
ATOM 1668 N N . PRO A 1 218 ? -5.191 -24.172 11.359 1 92.19 218 PRO A N 1
ATOM 1669 C CA . PRO A 1 218 ? -6.293 -23.281 10.992 1 92.19 218 PRO A CA 1
ATOM 1670 C C . PRO A 1 218 ? -5.812 -21.891 10.609 1 92.19 218 PRO A C 1
ATOM 1672 O O . PRO A 1 218 ? -6.625 -20.984 10.43 1 92.19 218 PRO A O 1
ATOM 1675 N N . GLY A 1 219 ? -4.492 -21.672 10.445 1 93 219 GLY A N 1
ATOM 1676 C CA . GLY A 1 219 ? -3.955 -20.375 10.07 1 93 219 GLY A CA 1
ATOM 1677 C C . GLY A 1 219 ? -4.203 -20.031 8.617 1 93 219 GLY A C 1
ATOM 1678 O O . GLY A 1 219 ? -4.793 -20.812 7.875 1 93 219 GLY A O 1
ATOM 1679 N N . ARG A 1 220 ? -3.885 -18.797 8.273 1 91.88 220 ARG A N 1
ATOM 1680 C CA . ARG A 1 220 ? -3.977 -18.422 6.871 1 91.88 220 ARG A CA 1
ATOM 1681 C C . ARG A 1 220 ? -2.969 -19.188 6.027 1 91.88 220 ARG A C 1
ATOM 1683 O O . ARG A 1 220 ? -1.803 -19.312 6.402 1 91.88 220 ARG A O 1
ATOM 1690 N N . GLY A 1 221 ? -3.4 -19.719 4.996 1 93.94 221 GLY A N 1
ATOM 1691 C CA . GLY A 1 221 ? -2.59 -20.547 4.121 1 93.94 221 GLY A CA 1
ATOM 1692 C C . GLY A 1 221 ? -1.684 -19.75 3.205 1 93.94 221 GLY A C 1
ATOM 1693 O O . GLY A 1 221 ? -1.315 -18.609 3.521 1 93.94 221 GLY A O 1
ATOM 1694 N N . VAL A 1 222 ? -1.195 -20.453 2.189 1 97.62 222 VAL A N 1
ATOM 1695 C CA . VAL A 1 222 ? -0.256 -19.938 1.206 1 97.62 222 VAL A CA 1
ATOM 1696 C C . VAL A 1 222 ? -1.021 -19.234 0.079 1 97.62 222 VAL A C 1
ATOM 1698 O O . VAL A 1 222 ? -2.141 -19.641 -0.253 1 97.62 222 VAL A O 1
ATOM 1701 N N . ASP A 1 223 ? -0.517 -18.141 -0.427 1 98.06 223 ASP A N 1
ATOM 1702 C CA . ASP A 1 223 ? -1.026 -17.484 -1.629 1 98.06 223 ASP A CA 1
ATOM 1703 C C . ASP A 1 223 ? -0.189 -17.859 -2.852 1 98.06 223 ASP A C 1
ATOM 1705 O O . ASP A 1 223 ? -0.574 -18.719 -3.635 1 98.06 223 ASP A O 1
ATOM 1709 N N . GLY A 1 224 ? 1.041 -17.391 -2.977 1 98.62 224 GLY A N 1
ATOM 1710 C CA . GLY A 1 224 ? 1.976 -17.75 -4.035 1 98.62 224 GLY A CA 1
ATOM 1711 C C . GLY A 1 224 ? 3.197 -18.484 -3.527 1 98.62 224 GLY A C 1
ATOM 1712 O O . GLY A 1 224 ? 3.422 -18.578 -2.318 1 98.62 224 GLY A O 1
ATOM 1713 N N . MET A 1 225 ? 3.994 -19.016 -4.484 1 98.69 225 MET A N 1
ATOM 1714 C CA . MET A 1 225 ? 5.191 -19.75 -4.09 1 98.69 225 MET A CA 1
ATOM 1715 C C . MET A 1 225 ? 6.234 -19.734 -5.203 1 98.69 225 MET A C 1
ATOM 1717 O O . MET A 1 225 ? 5.91 -19.453 -6.359 1 98.69 225 MET A O 1
ATOM 1721 N N . ALA A 1 226 ? 7.449 -20 -4.855 1 98.56 226 ALA A N 1
ATOM 1722 C CA . ALA A 1 226 ? 8.586 -20.234 -5.738 1 98.56 226 ALA A CA 1
ATOM 1723 C C . ALA A 1 226 ? 9.438 -21.406 -5.246 1 98.56 226 ALA A C 1
ATOM 1725 O O . ALA A 1 226 ? 9.266 -21.875 -4.117 1 98.56 226 ALA A O 1
ATOM 1726 N N . VAL A 1 227 ? 10.258 -21.891 -6.109 1 98.56 227 VAL A N 1
ATOM 1727 C CA . VAL A 1 227 ? 11.125 -23.031 -5.785 1 98.56 227 VAL A CA 1
ATOM 1728 C C . VAL A 1 227 ? 12.578 -22.656 -6.074 1 98.56 227 VAL A C 1
ATOM 1730 O O . VAL A 1 227 ? 12.867 -21.953 -7.039 1 98.56 227 VAL A O 1
ATOM 1733 N N . ASP A 1 228 ? 13.477 -23.156 -5.199 1 97.62 228 ASP A N 1
ATOM 1734 C CA . ASP A 1 228 ? 14.883 -22.922 -5.52 1 97.62 228 ASP A CA 1
ATOM 1735 C C . ASP A 1 228 ? 15.469 -24.109 -6.289 1 97.62 228 ASP A C 1
ATOM 1737 O O . ASP A 1 228 ? 14.75 -25.062 -6.609 1 97.62 228 ASP A O 1
ATOM 1741 N N . THR A 1 229 ? 16.75 -24.031 -6.617 1 97.44 229 THR A N 1
ATOM 1742 C CA . THR A 1 229 ? 17.391 -25 -7.496 1 97.44 229 THR A CA 1
ATOM 1743 C C . THR A 1 229 ? 17.516 -26.359 -6.805 1 97.44 229 THR A C 1
ATOM 1745 O O . THR A 1 229 ? 17.734 -27.375 -7.457 1 97.44 229 THR A O 1
ATOM 1748 N N . GLN A 1 230 ? 17.312 -26.406 -5.5 1 96.56 230 GLN A N 1
ATOM 1749 C CA . GLN A 1 230 ? 17.391 -27.656 -4.75 1 96.56 230 GLN A CA 1
ATOM 1750 C C . GLN A 1 230 ? 16 -28.25 -4.516 1 96.56 230 GLN A C 1
ATOM 1752 O O . GLN A 1 230 ? 15.875 -29.297 -3.9 1 96.56 230 GLN A O 1
ATOM 1757 N N . GLY A 1 231 ? 15.031 -27.594 -4.965 1 98 231 GLY A N 1
ATOM 1758 C CA . GLY A 1 231 ? 13.672 -28.078 -4.863 1 98 231 GLY A CA 1
ATOM 1759 C C . GLY A 1 231 ? 12.953 -27.594 -3.617 1 98 231 GLY A C 1
ATOM 1760 O O . GLY A 1 231 ? 11.789 -27.938 -3.387 1 98 231 GLY A O 1
ATOM 1761 N N . THR A 1 232 ? 13.594 -26.797 -2.846 1 97.62 232 THR A N 1
ATOM 1762 C CA . THR A 1 232 ? 12.984 -26.219 -1.651 1 97.62 232 THR A CA 1
ATOM 1763 C C . THR A 1 232 ? 11.906 -25.219 -2.029 1 97.62 232 THR A C 1
ATOM 1765 O O . THR A 1 232 ? 12.086 -24.422 -2.951 1 97.62 232 THR A O 1
ATOM 1768 N N . LEU A 1 233 ? 10.812 -25.266 -1.281 1 98.56 233 LEU A N 1
ATOM 1769 C CA . LEU A 1 233 ? 9.68 -24.391 -1.55 1 98.56 233 LEU A CA 1
ATOM 1770 C C . LEU A 1 233 ? 9.75 -23.125 -0.695 1 98.56 233 LEU A C 1
ATOM 1772 O O . LEU A 1 233 ? 10.023 -23.203 0.506 1 98.56 233 LEU A O 1
ATOM 1776 N N . TYR A 1 234 ? 9.594 -21.984 -1.3 1 98.5 234 TYR A N 1
ATOM 1777 C CA . TYR A 1 234 ? 9.422 -20.688 -0.668 1 98.5 234 TYR A CA 1
ATOM 1778 C C . TYR A 1 234 ? 7.965 -20.234 -0.736 1 98.5 234 TYR A C 1
ATOM 1780 O O . TYR A 1 234 ? 7.469 -19.875 -1.807 1 98.5 234 TYR A O 1
ATOM 1788 N N . LEU A 1 235 ? 7.285 -20.266 0.416 1 98.56 235 LEU A N 1
ATOM 1789 C CA . LEU A 1 235 ? 5.836 -20.109 0.462 1 98.56 235 LEU A CA 1
ATOM 1790 C C . LEU A 1 235 ? 5.453 -18.766 1.05 1 98.56 235 LEU A C 1
ATOM 1792 O O . LEU A 1 235 ? 5.809 -18.453 2.189 1 98.56 235 LEU A O 1
ATOM 1796 N N . ALA A 1 236 ? 4.789 -17.906 0.291 1 98.69 236 ALA A N 1
ATOM 1797 C CA . ALA A 1 236 ? 4.207 -16.688 0.829 1 98.69 236 ALA A CA 1
ATOM 1798 C C . ALA A 1 236 ? 2.934 -16.984 1.619 1 98.69 236 ALA A C 1
ATOM 1800 O O . ALA A 1 236 ? 1.89 -17.281 1.036 1 98.69 236 ALA A O 1
ATOM 1801 N N . ALA A 1 237 ? 3.012 -16.875 2.969 1 97.38 237 ALA A N 1
ATOM 1802 C CA . ALA A 1 237 ? 1.906 -17.375 3.783 1 97.38 237 ALA A CA 1
ATOM 1803 C C . ALA A 1 237 ? 1.725 -16.531 5.039 1 97.38 237 ALA A C 1
ATOM 1805 O O . ALA A 1 237 ? 2.617 -15.758 5.414 1 97.38 237 ALA A O 1
ATOM 1806 N N . GLY A 1 238 ? 0.508 -16.688 5.598 1 94.31 238 GLY A N 1
ATOM 1807 C CA . GLY A 1 238 ? 0.257 -16.172 6.934 1 94.31 238 GLY A CA 1
ATOM 1808 C C . GLY A 1 238 ? -0.448 -14.836 6.93 1 94.31 238 GLY A C 1
ATOM 1809 O O . GLY A 1 238 ? -0.69 -14.258 5.871 1 94.31 238 GLY A O 1
ATOM 1810 N N . ILE A 1 239 ? -0.776 -14.43 8.141 1 93.62 239 ILE A N 1
ATOM 1811 C CA . ILE A 1 239 ? -1.487 -13.172 8.352 1 93.62 239 ILE A CA 1
ATOM 1812 C C . ILE A 1 239 ? -1.155 -12.617 9.734 1 93.62 239 ILE A C 1
ATOM 1814 O O . ILE A 1 239 ? -1 -13.375 10.695 1 93.62 239 ILE A O 1
ATOM 1818 N N . ALA A 1 240 ? -1.031 -11.32 9.812 1 87.81 240 ALA A N 1
ATOM 1819 C CA . ALA A 1 240 ? -0.75 -10.688 11.094 1 87.81 240 ALA A CA 1
ATOM 1820 C C . ALA A 1 240 ? -2.043 -10.367 11.844 1 87.81 240 ALA A C 1
ATOM 1822 O O . ALA A 1 240 ? -2.082 -10.406 13.07 1 87.81 240 ALA A O 1
ATOM 1823 N N . ARG A 1 241 ? -3.094 -10.086 11.086 1 83.81 241 ARG A N 1
ATOM 1824 C CA . ARG A 1 241 ? -4.375 -9.695 11.672 1 83.81 241 ARG A CA 1
ATOM 1825 C C . ARG A 1 241 ? -5.516 -10.516 11.086 1 83.81 241 ARG A C 1
ATOM 1827 O O . ARG A 1 241 ? -5.992 -10.234 9.984 1 83.81 241 ARG A O 1
ATOM 1834 N N . PRO A 1 242 ? -6.078 -11.352 11.875 1 86.25 242 PRO A N 1
ATOM 1835 C CA . PRO A 1 242 ? -7.145 -12.219 11.367 1 86.25 242 PRO A CA 1
ATOM 1836 C C . PRO A 1 242 ? -8.367 -11.438 10.906 1 86.25 242 PRO A C 1
ATOM 1838 O O . PRO A 1 242 ? -8.734 -10.43 11.523 1 86.25 242 PRO A O 1
ATOM 1841 N N . ARG A 1 243 ? -9.023 -11.867 9.82 1 80.88 243 ARG A N 1
ATOM 1842 C CA . ARG A 1 243 ? -10.18 -11.211 9.227 1 80.88 243 ARG A CA 1
ATOM 1843 C C . ARG A 1 243 ? -11.461 -12 9.508 1 80.88 243 ARG A C 1
ATOM 1845 O O . ARG A 1 243 ? -12.477 -11.797 8.844 1 80.88 243 ARG A O 1
ATOM 1852 N N . GLY A 1 244 ? -11.477 -12.805 10.398 1 84.88 244 GLY A N 1
ATOM 1853 C CA . GLY A 1 244 ? -12.625 -13.633 10.734 1 84.88 244 GLY A CA 1
ATOM 1854 C C . GLY A 1 244 ? -12.242 -14.984 11.305 1 84.88 244 GLY A C 1
ATOM 1855 O O . GLY A 1 244 ? -11.062 -15.289 11.445 1 84.88 244 GLY A O 1
ATOM 1856 N N . PRO A 1 245 ? -13.289 -15.781 11.547 1 89.19 245 PRO A N 1
ATOM 1857 C CA . PRO A 1 245 ? -13.047 -17.062 12.219 1 89.19 245 PRO A CA 1
ATOM 1858 C C . PRO A 1 245 ? -12.367 -18.078 11.312 1 89.19 245 PRO A C 1
ATOM 1860 O O . PRO A 1 245 ? -11.883 -19.109 11.797 1 89.19 245 PRO A O 1
ATOM 1863 N N . HIS A 1 246 ? -12.336 -17.812 10.031 1 89.69 246 HIS A N 1
ATOM 1864 C CA . HIS A 1 246 ? -11.789 -18.781 9.094 1 89.69 246 HIS A CA 1
ATOM 1865 C C . HIS A 1 246 ? -10.273 -18.703 9.039 1 89.69 246 HIS A C 1
ATOM 1867 O O . HIS A 1 246 ? -9.617 -19.531 8.406 1 89.69 246 HIS A O 1
ATOM 1873 N N . GLU A 1 247 ? -9.711 -17.688 9.625 1 86.25 247 GLU A N 1
ATOM 1874 C CA . GLU A 1 247 ? -8.25 -17.609 9.641 1 86.25 247 GLU A CA 1
ATOM 1875 C C . GLU A 1 247 ? -7.742 -17.062 10.969 1 86.25 247 GLU A C 1
ATOM 1877 O O . GLU A 1 247 ? -8.25 -16.047 11.469 1 86.25 247 GLU A O 1
ATOM 1882 N N . THR A 1 248 ? -6.883 -17.828 11.602 1 88.19 248 THR A N 1
ATOM 1883 C CA . THR A 1 248 ? -6.254 -17.438 12.859 1 88.19 248 THR A CA 1
ATOM 1884 C C . THR A 1 248 ? -4.836 -16.938 12.617 1 88.19 248 THR A C 1
ATOM 1886 O O . THR A 1 248 ? -4.32 -17.031 11.5 1 88.19 248 THR A O 1
ATOM 1889 N N . ASP A 1 249 ? -4.25 -16.344 13.602 1 86.5 249 ASP A N 1
ATOM 1890 C CA . ASP A 1 249 ? -2.904 -15.789 13.461 1 86.5 249 ASP A CA 1
ATOM 1891 C C . ASP A 1 249 ? -1.844 -16.828 13.836 1 86.5 249 ASP A C 1
ATOM 1893 O O . ASP A 1 249 ? -0.712 -16.469 14.164 1 86.5 249 ASP A O 1
ATOM 1897 N N . ASP A 1 250 ? -2.168 -18.141 13.734 1 91.5 250 ASP A N 1
ATOM 1898 C CA . ASP A 1 250 ? -1.259 -19.234 14.039 1 91.5 250 ASP A CA 1
ATOM 1899 C C . ASP A 1 250 ? -0.088 -19.266 13.062 1 91.5 250 ASP A C 1
ATOM 1901 O O . ASP A 1 250 ? 0.966 -19.828 13.367 1 91.5 250 ASP A O 1
ATOM 1905 N N . VAL A 1 251 ? -0.282 -18.734 11.922 1 94.81 251 VAL A N 1
ATOM 1906 C CA . VAL A 1 251 ? 0.755 -18.672 10.898 1 94.81 251 VAL A CA 1
ATOM 1907 C C . VAL A 1 251 ? 1.149 -17.219 10.664 1 94.81 251 VAL A C 1
ATOM 1909 O O . VAL A 1 251 ? 0.457 -16.484 9.945 1 94.81 251 VAL A O 1
ATOM 1912 N N . PRO A 1 252 ? 2.281 -16.828 11.297 1 94.06 252 PRO A N 1
ATOM 1913 C CA . PRO A 1 252 ? 2.703 -15.445 11.078 1 94.06 252 PRO A CA 1
ATOM 1914 C C . PRO A 1 252 ? 3.117 -15.172 9.641 1 94.06 252 PRO A C 1
ATOM 1916 O O . PRO A 1 252 ? 3.639 -16.062 8.961 1 94.06 252 PRO A O 1
ATOM 1919 N N . PRO A 1 253 ? 2.965 -13.953 9.211 1 95.06 253 PRO A N 1
ATOM 1920 C CA . PRO A 1 253 ? 3.273 -13.633 7.812 1 95.06 253 PRO A CA 1
ATOM 1921 C C . PRO A 1 253 ? 4.762 -13.758 7.492 1 95.06 253 PRO A C 1
ATOM 1923 O O . PRO A 1 253 ? 5.605 -13.383 8.312 1 95.06 253 PRO A O 1
ATOM 1926 N N . GLY A 1 254 ? 5.066 -14.328 6.383 1 95.69 254 GLY A N 1
ATOM 1927 C CA . GLY A 1 254 ? 6.434 -14.461 5.906 1 95.69 254 GLY A CA 1
ATOM 1928 C C . GLY A 1 254 ? 6.582 -15.461 4.777 1 95.69 254 GLY A C 1
ATOM 1929 O O . GLY A 1 254 ? 5.59 -16.031 4.309 1 95.69 254 GLY A O 1
ATOM 1930 N N . ILE A 1 255 ? 7.809 -15.547 4.305 1 97.38 255 ILE A N 1
ATOM 1931 C CA . ILE A 1 255 ? 8.156 -16.625 3.393 1 97.38 255 ILE A CA 1
ATOM 1932 C C . ILE A 1 255 ? 8.586 -17.859 4.188 1 97.38 255 ILE A C 1
ATOM 1934 O O . ILE A 1 255 ? 9.641 -17.859 4.824 1 97.38 255 ILE A O 1
ATOM 1938 N N . TRP A 1 256 ? 7.77 -18.844 4.133 1 96.88 256 TRP A N 1
ATOM 1939 C CA . TRP A 1 256 ? 8.07 -20.109 4.812 1 96.88 256 TRP A CA 1
ATOM 1940 C C . TRP A 1 256 ? 8.883 -21.031 3.906 1 96.88 256 TRP A C 1
ATOM 1942 O O . TRP A 1 256 ? 8.531 -21.234 2.742 1 96.88 256 TRP A O 1
ATOM 1952 N N . ILE A 1 257 ? 9.953 -21.562 4.461 1 96.94 257 ILE A N 1
ATOM 1953 C CA . ILE A 1 257 ? 10.859 -22.438 3.732 1 96.94 257 ILE A CA 1
ATOM 1954 C C . ILE A 1 257 ? 10.547 -23.891 4.066 1 96.94 257 ILE A C 1
ATOM 1956 O O . ILE A 1 257 ? 10.727 -24.328 5.207 1 96.94 257 ILE A O 1
ATOM 1960 N N . VAL A 1 258 ? 10.102 -24.594 3.033 1 97.56 258 VAL A N 1
ATOM 1961 C CA . VAL A 1 258 ? 9.594 -25.938 3.26 1 97.56 258 VAL A CA 1
ATOM 1962 C C . VAL A 1 258 ? 10.211 -26.891 2.25 1 97.56 258 VAL A C 1
ATOM 1964 O O . VAL A 1 258 ? 10.297 -26.594 1.06 1 97.56 258 VAL A O 1
ATOM 1967 N N . THR A 1 259 ? 10.609 -28.047 2.732 1 97.38 259 THR A N 1
ATOM 1968 C CA . THR A 1 259 ? 11.141 -29.062 1.828 1 97.38 259 THR A CA 1
ATOM 1969 C C . THR A 1 259 ? 10.016 -29.734 1.051 1 97.38 259 THR A C 1
ATOM 1971 O O . THR A 1 259 ? 8.852 -29.672 1.451 1 97.38 259 THR A O 1
ATOM 1974 N N . PRO A 1 260 ? 10.398 -30.422 -0.053 1 97.94 260 PRO A N 1
ATOM 1975 C CA . PRO A 1 260 ? 9.375 -31.156 -0.797 1 97.94 260 PRO A CA 1
ATOM 1976 C C . PRO A 1 260 ? 8.68 -32.219 0.053 1 97.94 260 PRO A C 1
ATOM 1978 O O . PRO A 1 260 ? 7.559 -32.625 -0.255 1 97.94 260 PRO A O 1
ATOM 1981 N N . ALA A 1 261 ? 9.297 -32.625 1.133 1 97.31 261 ALA A N 1
ATOM 1982 C CA . ALA A 1 261 ? 8.727 -33.656 2.021 1 97.31 261 ALA A CA 1
ATOM 1983 C C . ALA A 1 261 ? 7.828 -33 3.076 1 97.31 261 ALA A C 1
ATOM 1985 O O . ALA A 1 261 ? 7.18 -33.719 3.857 1 97.31 261 ALA A O 1
ATOM 1986 N N . GLY A 1 262 ? 7.879 -31.688 3.135 1 97.75 262 GLY A N 1
ATOM 1987 C CA . GLY A 1 262 ? 6.953 -31 4.02 1 97.75 262 GLY A CA 1
ATOM 1988 C C . GLY A 1 262 ? 7.594 -30.531 5.312 1 97.75 262 GLY A C 1
ATOM 1989 O O . GLY A 1 262 ? 6.902 -30.125 6.242 1 97.75 262 GLY A O 1
ATOM 1990 N N . GLU A 1 263 ? 8.852 -30.625 5.367 1 96.25 263 GLU A N 1
ATOM 1991 C CA . GLU A 1 263 ? 9.555 -30.172 6.566 1 96.25 263 GLU A CA 1
ATOM 1992 C C . GLU A 1 263 ? 9.773 -28.656 6.535 1 96.25 263 GLU A C 1
ATOM 1994 O O . GLU A 1 263 ? 10.32 -28.125 5.566 1 96.25 263 GLU A O 1
ATOM 1999 N N . ILE A 1 264 ? 9.375 -27.984 7.598 1 95.69 264 ILE A N 1
ATOM 2000 C CA . ILE A 1 264 ? 9.633 -26.562 7.723 1 95.69 264 ILE A CA 1
ATOM 2001 C C . ILE A 1 264 ? 11.078 -26.328 8.141 1 95.69 264 ILE A C 1
ATOM 2003 O O . ILE A 1 264 ? 11.523 -26.797 9.188 1 95.69 264 ILE A O 1
ATOM 2007 N N . GLN A 1 265 ? 11.742 -25.562 7.328 1 94.44 265 GLN A N 1
ATOM 2008 C CA . GLN A 1 265 ? 13.148 -25.297 7.598 1 94.44 265 GLN A CA 1
ATOM 2009 C C . GLN A 1 265 ? 13.344 -23.906 8.188 1 94.44 265 GLN A C 1
ATOM 2011 O O . GLN A 1 265 ? 14.391 -23.609 8.766 1 94.44 265 GLN A O 1
ATOM 2016 N N . GLY A 1 266 ? 12.367 -23.031 8.008 1 93 266 GLY A N 1
ATOM 2017 C CA . GLY A 1 266 ? 12.469 -21.672 8.531 1 93 266 GLY A CA 1
ATOM 2018 C C . GLY A 1 266 ? 11.445 -20.734 7.93 1 93 266 GLY A C 1
ATOM 2019 O O . GLY A 1 266 ? 10.523 -21.156 7.238 1 93 266 GLY A O 1
ATOM 2020 N N . ARG A 1 267 ? 11.625 -19.453 8.305 1 93.75 267 ARG A N 1
ATOM 2021 C CA . ARG A 1 267 ? 10.742 -18.391 7.832 1 93.75 267 ARG A CA 1
ATOM 2022 C C . ARG A 1 267 ? 11.508 -17.078 7.656 1 93.75 267 ARG A C 1
ATOM 2024 O O . ARG A 1 267 ? 12.32 -16.719 8.5 1 93.75 267 ARG A O 1
ATOM 2031 N N . ILE A 1 268 ? 11.32 -16.438 6.551 1 93.75 268 ILE A N 1
ATOM 2032 C CA . ILE A 1 268 ? 11.773 -15.062 6.336 1 93.75 268 ILE A CA 1
ATOM 2033 C C . ILE A 1 268 ? 10.648 -14.086 6.652 1 93.75 268 ILE A C 1
ATOM 2035 O O . ILE A 1 268 ? 9.688 -13.961 5.879 1 93.75 268 ILE A O 1
ATOM 2039 N N . PRO A 1 269 ? 10.719 -13.367 7.758 1 91.44 269 PRO A N 1
ATOM 2040 C CA . PRO A 1 269 ? 9.641 -12.43 8.086 1 91.44 269 PRO A CA 1
ATOM 2041 C C . PRO A 1 269 ? 9.531 -11.281 7.082 1 91.44 269 PRO A C 1
ATOM 2043 O O . PRO A 1 269 ? 10.547 -10.742 6.641 1 91.44 269 PRO A O 1
ATOM 2046 N N . ILE A 1 270 ? 8.375 -10.969 6.629 1 92.25 270 ILE A N 1
ATOM 2047 C CA . ILE A 1 270 ? 8.055 -9.82 5.793 1 92.25 270 ILE A CA 1
ATOM 2048 C C . ILE A 1 270 ? 7.145 -8.867 6.559 1 92.25 270 ILE A C 1
ATOM 2050 O O . ILE A 1 270 ? 6.121 -9.281 7.113 1 92.25 270 ILE A O 1
ATOM 2054 N N . PRO A 1 271 ? 7.516 -7.613 6.695 1 88.38 271 PRO A N 1
ATOM 2055 C CA . PRO A 1 271 ? 6.766 -6.676 7.531 1 88.38 271 PRO A CA 1
ATOM 2056 C C . PRO A 1 271 ? 5.5 -6.16 6.852 1 88.38 271 PRO A C 1
ATOM 2058 O O . PRO A 1 271 ? 5.363 -4.957 6.621 1 88.38 271 PRO A O 1
ATOM 2061 N N . GLU A 1 272 ? 4.648 -6.977 6.539 1 91.88 272 GLU A N 1
ATOM 2062 C CA . GLU A 1 272 ? 3.322 -6.711 5.98 1 91.88 272 GLU A CA 1
ATOM 2063 C C . GLU A 1 272 ? 2.281 -7.668 6.555 1 91.88 272 GLU A C 1
ATOM 2065 O O . GLU A 1 272 ? 2.627 -8.734 7.066 1 91.88 272 GLU A O 1
ATOM 2070 N N . ASP A 1 273 ? 1.027 -7.266 6.48 1 90.06 273 ASP A N 1
ATOM 2071 C CA . ASP A 1 273 ? -0.059 -8.039 7.078 1 90.06 273 ASP A CA 1
ATOM 2072 C C . ASP A 1 273 ? -0.207 -9.398 6.398 1 90.06 273 ASP A C 1
ATOM 2074 O O . ASP A 1 273 ? -0.405 -10.414 7.066 1 90.06 273 ASP A O 1
ATOM 2078 N N . VAL A 1 274 ? -0.167 -9.359 5.098 1 92.75 274 VAL A N 1
ATOM 2079 C CA . VAL A 1 274 ? -0.27 -10.57 4.293 1 92.75 274 VAL A CA 1
ATOM 2080 C C . VAL A 1 274 ? 0.691 -10.484 3.107 1 92.75 274 VAL A C 1
ATOM 2082 O O . VAL A 1 274 ? 1.007 -9.398 2.631 1 92.75 274 VAL A O 1
ATOM 2085 N N . LEU A 1 275 ? 1.196 -11.672 2.744 1 96.31 275 LEU A N 1
ATOM 2086 C CA . LEU A 1 275 ? 1.974 -11.812 1.519 1 96.31 275 LEU 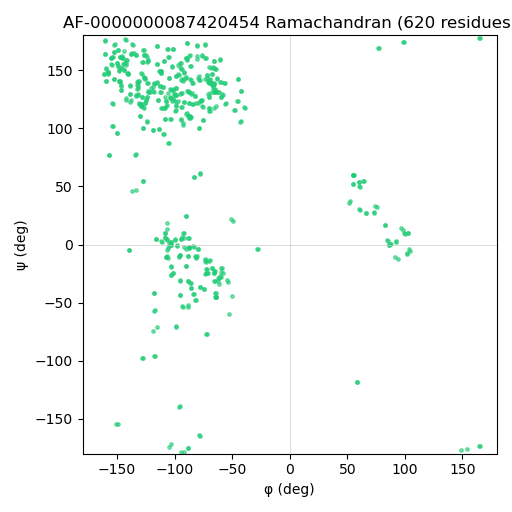A CA 1
ATOM 2087 C C . LEU A 1 275 ? 1.132 -12.438 0.411 1 96.31 275 LEU A C 1
ATOM 2089 O O . LEU A 1 275 ? 0.228 -13.227 0.684 1 96.31 275 LEU A O 1
ATOM 2093 N N . THR A 1 276 ? 1.557 -12.055 -0.775 1 98.06 276 THR A N 1
ATOM 2094 C CA . THR A 1 276 ? 0.713 -12.547 -1.86 1 98.06 276 THR A CA 1
ATOM 2095 C C . THR A 1 276 ? 1.504 -13.469 -2.785 1 98.06 276 THR A C 1
ATOM 2097 O O . THR A 1 276 ? 0.97 -14.461 -3.287 1 98.06 276 THR A O 1
ATOM 2100 N N . ASN A 1 277 ? 2.75 -13.125 -3.109 1 98.81 277 ASN A N 1
ATOM 2101 C CA . ASN A 1 277 ? 3.514 -13.953 -4.039 1 98.81 277 ASN A CA 1
ATOM 2102 C C . ASN A 1 277 ? 5.012 -13.688 -3.922 1 98.81 277 ASN A C 1
ATOM 2104 O O . ASN A 1 277 ? 5.438 -12.852 -3.123 1 98.81 277 ASN A O 1
ATOM 2108 N N . VAL A 1 278 ? 5.809 -14.484 -4.691 1 98.75 278 VAL A N 1
ATOM 2109 C CA . VAL A 1 278 ? 7.262 -14.438 -4.574 1 98.75 278 VAL A CA 1
ATOM 2110 C C . VAL A 1 278 ? 7.902 -14.969 -5.855 1 98.75 278 VAL A C 1
ATOM 2112 O O . VAL A 1 278 ? 7.332 -15.828 -6.531 1 98.75 278 VAL A O 1
ATOM 2115 N N . THR A 1 279 ? 9.031 -14.422 -6.184 1 98.62 279 THR A N 1
ATOM 2116 C CA . THR A 1 279 ? 9.812 -14.93 -7.301 1 98.62 279 THR A CA 1
ATOM 2117 C C . THR A 1 279 ? 11.305 -14.688 -7.07 1 98.62 279 THR A C 1
ATOM 2119 O O . THR A 1 279 ? 11.68 -13.805 -6.297 1 98.62 279 THR A O 1
ATOM 2122 N N . PHE A 1 280 ? 12.102 -15.5 -7.719 1 98.06 280 PHE A N 1
ATOM 2123 C CA . PHE A 1 280 ? 13.539 -15.281 -7.719 1 98.06 280 PHE A CA 1
ATOM 2124 C C . PHE A 1 280 ? 13.961 -14.445 -8.922 1 98.06 280 PHE A C 1
ATOM 2126 O O . PHE A 1 280 ? 13.406 -14.594 -10.016 1 98.06 280 PHE A O 1
ATOM 2133 N N . GLY A 1 281 ? 14.906 -13.547 -8.711 1 97.31 281 GLY A N 1
ATOM 2134 C CA . GLY A 1 281 ? 15.469 -12.727 -9.773 1 97.31 281 GLY A CA 1
ATOM 2135 C C . GLY A 1 281 ? 16.922 -12.352 -9.523 1 97.31 281 GLY A C 1
ATOM 2136 O O . GLY A 1 281 ? 17.656 -13.102 -8.891 1 97.31 281 GLY A O 1
ATOM 2137 N N . GLY A 1 282 ? 17.328 -11.219 -10.133 1 95.12 282 GLY A N 1
ATOM 2138 C CA . GLY A 1 282 ? 18.734 -10.844 -10.102 1 95.12 282 GLY A CA 1
ATOM 2139 C C . GLY A 1 282 ? 19.578 -11.641 -11.07 1 95.12 282 GLY A C 1
ATOM 2140 O O . GLY A 1 282 ? 19.141 -12.664 -11.594 1 95.12 282 GLY A O 1
ATOM 2141 N N . ASP A 1 283 ? 20.812 -11.18 -11.242 1 93.88 283 ASP A N 1
ATOM 2142 C CA . ASP A 1 283 ? 21.703 -11.805 -12.219 1 93.88 283 ASP A CA 1
ATOM 2143 C C . ASP A 1 283 ? 22.031 -13.242 -11.828 1 93.88 283 ASP A C 1
ATOM 2145 O O . ASP A 1 283 ? 22.219 -14.102 -12.695 1 93.88 283 ASP A O 1
ATOM 2149 N N . ASP A 1 284 ? 22.078 -13.5 -10.555 1 95.44 284 ASP A N 1
ATOM 2150 C CA . ASP A 1 284 ? 22.5 -14.82 -10.078 1 95.44 284 ASP A CA 1
ATOM 2151 C C . ASP A 1 284 ? 21.312 -15.602 -9.523 1 95.44 284 ASP A C 1
ATOM 2153 O O . ASP A 1 284 ? 21.484 -16.656 -8.898 1 95.44 284 ASP A O 1
ATOM 2157 N N . LEU A 1 285 ? 20.062 -15.062 -9.664 1 96.69 285 LEU A N 1
ATOM 2158 C CA . LEU A 1 285 ? 18.812 -15.672 -9.227 1 96.69 285 LEU A CA 1
ATOM 2159 C C . LEU A 1 285 ? 18.812 -15.898 -7.719 1 96.69 285 LEU A C 1
ATOM 2161 O O . LEU A 1 285 ? 18.203 -16.844 -7.227 1 96.69 285 LEU A O 1
ATOM 2165 N N . ARG A 1 286 ? 19.5 -15.07 -7.012 1 96.25 286 ARG A N 1
ATOM 2166 C CA . ARG A 1 286 ? 19.547 -15.188 -5.559 1 96.25 286 ARG A CA 1
ATOM 2167 C C . ARG A 1 286 ? 18.812 -14.031 -4.887 1 96.25 286 ARG A C 1
ATOM 2169 O O . ARG A 1 286 ? 18.828 -13.914 -3.66 1 96.25 286 ARG A O 1
ATOM 2176 N N . THR A 1 287 ? 18.234 -13.172 -5.691 1 96.69 287 THR A N 1
ATOM 2177 C CA . THR A 1 287 ? 17.359 -12.148 -5.121 1 96.69 287 THR A CA 1
ATOM 2178 C C . THR A 1 287 ? 15.914 -12.617 -5.078 1 96.69 287 THR A C 1
ATOM 2180 O O . THR A 1 287 ? 15.359 -13.016 -6.102 1 96.69 287 THR A O 1
ATOM 2183 N N . LEU A 1 288 ? 15.383 -12.609 -3.91 1 97.56 288 LEU A N 1
ATOM 2184 C CA . LEU A 1 288 ? 13.984 -12.953 -3.713 1 97.56 288 LEU A CA 1
ATOM 2185 C C . LEU A 1 288 ? 13.117 -11.695 -3.719 1 97.56 288 LEU A C 1
ATOM 2187 O O . LEU A 1 288 ? 13.352 -10.766 -2.939 1 97.56 288 LEU A O 1
ATOM 2191 N N . PHE A 1 289 ? 12.227 -11.602 -4.625 1 98.56 289 PHE A N 1
ATOM 2192 C CA . PHE A 1 289 ? 11.242 -10.531 -4.66 1 98.56 289 PHE A CA 1
ATOM 2193 C C . PHE A 1 289 ? 9.898 -11.008 -4.133 1 98.56 289 PHE A C 1
ATOM 2195 O O . PHE A 1 289 ? 9.422 -12.078 -4.52 1 98.56 289 PHE A O 1
ATOM 2202 N N . VAL A 1 290 ? 9.289 -10.219 -3.25 1 98.62 290 VAL A N 1
ATOM 2203 C CA . VAL A 1 290 ? 8.047 -10.602 -2.584 1 98.62 290 VAL A CA 1
ATOM 2204 C C . VAL A 1 290 ? 7.016 -9.484 -2.727 1 98.62 290 VAL A C 1
ATOM 2206 O O . VAL A 1 290 ? 7.293 -8.336 -2.379 1 98.62 290 VAL A O 1
ATOM 2209 N N . THR A 1 291 ? 5.895 -9.797 -3.326 1 98.69 291 THR A N 1
ATOM 2210 C CA . THR A 1 291 ? 4.793 -8.844 -3.324 1 98.69 291 THR A CA 1
ATOM 2211 C C . THR A 1 291 ? 3.957 -8.992 -2.055 1 98.69 291 THR A C 1
ATOM 2213 O O . THR A 1 291 ? 3.584 -10.102 -1.672 1 98.69 291 THR A O 1
ATOM 2216 N N . ALA A 1 292 ? 3.711 -7.902 -1.376 1 97.12 292 ALA A N 1
ATOM 2217 C CA . ALA A 1 292 ? 2.893 -7.816 -0.169 1 97.12 292 ALA A CA 1
ATOM 2218 C C . ALA A 1 292 ? 2.285 -6.422 -0.016 1 97.12 292 ALA A C 1
ATOM 2220 O O . ALA A 1 292 ? 3.01 -5.43 0.064 1 97.12 292 ALA A O 1
ATOM 2221 N N . GLY A 1 293 ? 0.973 -6.418 0.025 1 94.38 293 GLY A N 1
ATOM 2222 C CA . GLY A 1 293 ? 0.333 -5.113 0.132 1 94.38 293 GLY A CA 1
ATOM 2223 C C . GLY A 1 293 ? 0.686 -4.18 -1.011 1 94.38 293 GLY A C 1
ATOM 2224 O O . GLY A 1 293 ? 0.42 -4.488 -2.174 1 94.38 293 GLY A O 1
ATOM 2225 N N . LYS A 1 294 ? 1.33 -3.041 -0.675 1 94.75 294 LYS A N 1
ATOM 2226 C CA . LYS A 1 294 ? 1.691 -2.029 -1.664 1 94.75 294 LYS A CA 1
ATOM 2227 C C . LYS A 1 294 ? 3.178 -2.102 -2.008 1 94.75 294 LYS A C 1
ATOM 2229 O O . LYS A 1 294 ? 3.688 -1.271 -2.762 1 94.75 294 LYS A O 1
ATOM 2234 N N . THR A 1 295 ? 3.881 -3.049 -1.42 1 96.19 295 THR A N 1
ATOM 2235 C CA . THR A 1 295 ? 5.336 -3.033 -1.48 1 96.19 295 THR A CA 1
ATOM 2236 C C . THR A 1 295 ? 5.863 -4.277 -2.191 1 96.19 295 THR A C 1
ATOM 2238 O O . THR A 1 295 ? 5.375 -5.383 -1.957 1 96.19 295 THR A O 1
ATOM 2241 N N . LEU A 1 296 ? 6.75 -4.102 -3.131 1 98.38 296 LEU A N 1
ATOM 2242 C CA . LEU A 1 296 ? 7.648 -5.156 -3.584 1 98.38 296 LEU A CA 1
ATOM 2243 C C . LEU A 1 296 ? 8.898 -5.219 -2.709 1 98.38 296 LEU A C 1
ATOM 2245 O O . LEU A 1 296 ? 9.742 -4.32 -2.752 1 98.38 296 LEU A O 1
ATOM 2249 N N . PHE A 1 297 ? 8.977 -6.273 -1.937 1 96.88 297 PHE A N 1
ATOM 2250 C CA . PHE A 1 297 ? 10.133 -6.465 -1.067 1 96.88 297 PHE A CA 1
ATOM 2251 C C . PHE A 1 297 ? 11.219 -7.258 -1.78 1 96.88 297 PHE A C 1
ATOM 2253 O O . PHE A 1 297 ? 10.953 -7.941 -2.77 1 96.88 297 PHE A O 1
ATOM 2260 N N . GLN A 1 298 ? 12.445 -7.129 -1.236 1 96.12 298 GLN A N 1
ATOM 2261 C CA . GLN A 1 298 ? 13.531 -7.945 -1.758 1 96.12 298 GLN A CA 1
ATOM 2262 C C . GLN A 1 298 ? 14.484 -8.375 -0.642 1 96.12 298 GLN A C 1
ATOM 2264 O O . GLN A 1 298 ? 14.602 -7.691 0.375 1 96.12 298 GLN A O 1
ATOM 2269 N N . THR A 1 299 ? 15.078 -9.492 -0.792 1 94.75 299 THR A N 1
ATOM 2270 C CA . THR A 1 299 ? 16.156 -9.984 0.054 1 94.75 299 THR A CA 1
ATOM 2271 C C . THR A 1 299 ? 17.062 -10.945 -0.722 1 94.75 299 THR A C 1
ATOM 2273 O O . THR A 1 299 ? 16.719 -11.367 -1.828 1 94.75 299 THR A O 1
ATOM 2276 N N . ARG A 1 300 ? 18.234 -11.25 -0.2 1 95.25 300 ARG A N 1
ATOM 2277 C CA . ARG A 1 300 ? 19.203 -12.141 -0.855 1 95.25 300 ARG A CA 1
ATOM 2278 C C . ARG A 1 300 ? 19.203 -13.516 -0.201 1 95.25 300 ARG A C 1
ATOM 2280 O O . ARG A 1 300 ? 19.266 -13.625 1.025 1 95.25 300 ARG A O 1
ATOM 2287 N N . THR A 1 301 ? 19.156 -14.5 -1.008 1 95 301 THR A N 1
ATOM 2288 C CA . THR A 1 301 ? 19.172 -15.875 -0.505 1 95 301 THR A CA 1
ATOM 2289 C C . THR A 1 301 ? 20.5 -16.547 -0.821 1 95 301 THR A C 1
ATOM 2291 O O . THR A 1 301 ? 21.234 -16.125 -1.716 1 95 301 THR A O 1
ATOM 2294 N N . THR A 1 302 ? 20.812 -17.594 -0.044 1 93.38 302 THR A N 1
ATOM 2295 C CA . THR A 1 302 ? 22.047 -18.328 -0.233 1 93.38 302 THR A CA 1
ATOM 2296 C C . THR A 1 302 ? 21.938 -19.281 -1.414 1 93.38 302 THR A C 1
ATOM 2298 O O . THR A 1 302 ? 22.906 -19.484 -2.148 1 93.38 302 THR A O 1
ATOM 2301 N N . ILE A 1 303 ? 20.75 -19.891 -1.597 1 95 303 ILE A N 1
ATOM 2302 C CA . ILE A 1 303 ? 20.516 -20.844 -2.678 1 95 303 ILE A CA 1
ATOM 2303 C C . ILE A 1 303 ? 19.797 -20.141 -3.828 1 95 303 ILE A C 1
ATOM 2305 O O . ILE A 1 303 ? 18.812 -19.422 -3.611 1 95 303 ILE A O 1
ATOM 2309 N N . PRO A 1 304 ? 20.312 -20.25 -5.07 1 96.5 304 PRO A N 1
ATOM 2310 C CA . PRO A 1 304 ? 19.625 -19.625 -6.203 1 96.5 304 PRO A CA 1
ATOM 2311 C C . PRO A 1 304 ? 18.25 -20.219 -6.465 1 96.5 304 PRO A C 1
ATOM 2313 O O . PRO A 1 304 ? 18.047 -21.422 -6.246 1 96.5 304 PRO A O 1
ATOM 2316 N N . GLY A 1 305 ? 17.375 -19.344 -7.012 1 97.69 305 GLY A N 1
ATOM 2317 C CA . GLY A 1 305 ? 16.031 -19.797 -7.379 1 97.69 305 GLY A CA 1
ATOM 2318 C C . GLY A 1 305 ? 16 -20.531 -8.711 1 97.69 305 GLY A C 1
ATOM 2319 O O . GLY A 1 305 ? 16.984 -20.516 -9.453 1 97.69 305 GLY A O 1
ATOM 2320 N N . PHE A 1 306 ? 14.969 -21.234 -8.891 1 96.06 306 PHE A N 1
ATOM 2321 C CA . PHE A 1 306 ? 14.656 -21.844 -10.18 1 96.06 306 PHE A CA 1
ATOM 2322 C C . PHE A 1 306 ? 13.641 -21.016 -10.945 1 96.06 306 PHE A C 1
ATOM 2324 O O . PHE A 1 306 ? 12.578 -20.688 -10.422 1 96.06 306 PHE A O 1
ATOM 2331 N N . VAL A 1 307 ? 13.938 -20.562 -12.141 1 93 307 VAL A N 1
ATOM 2332 C CA . VAL A 1 307 ? 13.047 -19.906 -13.086 1 93 307 VAL A CA 1
ATOM 2333 C C . VAL A 1 307 ? 13.07 -20.641 -14.422 1 93 307 VAL A C 1
ATOM 2335 O O . VAL A 1 307 ? 14.133 -20.797 -15.031 1 93 307 VAL A O 1
ATOM 2338 N N . VAL A 1 308 ? 11.938 -21.047 -14.875 1 91.5 308 VAL A N 1
ATOM 2339 C CA . VAL A 1 308 ? 11.859 -21.938 -16.031 1 91.5 308 VAL A CA 1
ATOM 2340 C C . VAL A 1 308 ? 12.414 -21.234 -17.266 1 91.5 308 VAL A C 1
ATOM 2342 O O . VAL A 1 308 ? 13.125 -21.844 -18.062 1 91.5 308 VAL A O 1
ATOM 2345 N N . HIS A 1 309 ? 12.023 -19.984 -17.469 1 88.69 309 HIS A N 1
ATOM 2346 C CA . HIS A 1 309 ? 12.5 -19.219 -18.609 1 88.69 309 HIS A CA 1
ATOM 2347 C C . HIS A 1 309 ? 13.164 -17.906 -18.172 1 88.69 309 HIS A C 1
ATOM 2349 O O . HIS A 1 309 ? 12.492 -17.016 -17.641 1 88.69 309 HIS A O 1
ATOM 2355 N N . ARG A 1 310 ? 14.477 -17.875 -18.25 1 81.88 310 ARG A N 1
ATOM 2356 C CA . ARG A 1 310 ? 15.195 -16.625 -18.016 1 81.88 310 ARG A CA 1
ATOM 2357 C C . ARG A 1 310 ? 15.43 -15.883 -19.328 1 81.88 310 ARG A C 1
ATOM 2359 O O . ARG A 1 310 ? 16.219 -16.312 -20.172 1 81.88 310 ARG A O 1
ATOM 2366 N N . LYS A 1 311 ? 14.57 -14.852 -19.453 1 76.25 311 LYS A N 1
ATOM 2367 C CA . LYS A 1 311 ? 14.625 -14.188 -20.766 1 76.25 311 LYS A CA 1
ATOM 2368 C C . LYS A 1 311 ? 14.844 -12.688 -20.609 1 76.25 311 LYS A C 1
ATOM 2370 O O . LYS A 1 311 ? 14.742 -12.148 -19.5 1 76.25 311 LYS A O 1
ATOM 2375 N N . LEU A 1 312 ? 15.188 -11.961 -21.797 1 75.56 312 LEU A N 1
ATOM 2376 C CA . LEU A 1 312 ? 15.422 -10.539 -21.984 1 75.56 312 LEU A CA 1
ATOM 2377 C C . LEU A 1 312 ? 16.766 -10.125 -21.391 1 75.56 312 LEU A C 1
ATOM 2379 O O . LEU A 1 312 ? 17.125 -10.539 -20.281 1 75.56 312 LEU A O 1
ATOM 2383 N N . MET B 1 1 ? 10.625 -18.875 15.578 1 34.44 1 MET B N 1
ATOM 2384 C CA . MET B 1 1 ? 11.859 -19.406 15.008 1 34.44 1 MET B CA 1
ATOM 2385 C C . MET B 1 1 ? 12.359 -18.531 13.867 1 34.44 1 MET B C 1
ATOM 2387 O O . MET B 1 1 ? 11.609 -18.234 12.938 1 34.44 1 MET B O 1
ATOM 2391 N N . GLY B 1 2 ? 13.266 -17.625 14.047 1 44.81 2 GLY B N 1
ATOM 2392 C CA . GLY B 1 2 ? 13.945 -16.766 13.086 1 44.81 2 GLY B CA 1
ATOM 2393 C C . GLY B 1 2 ? 14.414 -17.516 11.844 1 44.81 2 GLY B C 1
ATOM 2394 O O . GLY B 1 2 ? 14.461 -18.75 11.844 1 44.81 2 GLY B O 1
ATOM 2395 N N . PRO B 1 3 ? 14.359 -16.938 10.641 1 50.59 3 PRO B N 1
ATOM 2396 C CA . PRO B 1 3 ? 14.891 -17.719 9.516 1 50.59 3 PRO B CA 1
ATOM 2397 C C . PRO B 1 3 ? 16.156 -18.484 9.883 1 50.59 3 PRO B C 1
ATOM 2399 O O . PRO B 1 3 ? 16.953 -18.031 10.711 1 50.59 3 PRO B O 1
ATOM 2402 N N . PRO B 1 4 ? 16.094 -19.734 9.797 1 51.66 4 PRO B N 1
ATOM 2403 C CA . PRO B 1 4 ? 17.422 -20.328 9.859 1 51.66 4 PRO B CA 1
ATOM 2404 C C . PRO B 1 4 ? 18.453 -19.562 9.016 1 51.66 4 PRO B C 1
ATOM 2406 O O . PRO B 1 4 ? 18.141 -19.141 7.898 1 51.66 4 PRO B O 1
ATOM 2409 N N . THR B 1 5 ? 19.422 -18.75 9.625 1 57.69 5 THR B N 1
ATOM 2410 C CA . THR B 1 5 ? 20.562 -18 9.078 1 57.69 5 THR B CA 1
ATOM 2411 C C . THR B 1 5 ? 21.094 -18.672 7.812 1 57.69 5 THR B C 1
ATOM 2413 O O . THR B 1 5 ? 21.672 -18.016 6.957 1 57.69 5 THR B O 1
ATOM 2416 N N . ASP B 1 6 ? 20.453 -19.891 7.473 1 75.31 6 ASP B N 1
ATOM 2417 C CA . ASP B 1 6 ? 21.156 -20.609 6.414 1 75.31 6 ASP B CA 1
ATOM 2418 C C . ASP B 1 6 ? 20.562 -20.297 5.047 1 75.31 6 ASP B C 1
ATOM 2420 O O . ASP B 1 6 ? 21.188 -20.547 4.016 1 75.31 6 ASP B O 1
ATOM 2424 N N . PHE B 1 7 ? 19.391 -19.578 4.973 1 82 7 PHE B N 1
ATOM 2425 C CA . PHE B 1 7 ? 18.797 -19.406 3.654 1 82 7 PHE B CA 1
ATOM 2426 C C . PHE B 1 7 ? 19 -17.969 3.156 1 82 7 PHE B C 1
ATOM 2428 O O . PHE B 1 7 ? 18.75 -17.672 1.987 1 82 7 PHE B O 1
ATOM 2435 N N . LEU B 1 8 ? 19.469 -17.172 4.09 1 85.75 8 LEU B N 1
ATOM 2436 C CA . LEU B 1 8 ? 19.766 -15.797 3.709 1 85.75 8 LEU B CA 1
ATOM 2437 C C . LEU B 1 8 ? 21.281 -15.57 3.662 1 85.75 8 LEU B C 1
ATOM 2439 O O . LEU B 1 8 ? 22.016 -16.109 4.484 1 85.75 8 LEU B O 1
ATOM 2443 N N . GLU B 1 9 ? 21.906 -15.039 2.547 1 78.25 9 GLU B N 1
ATOM 2444 C CA . GLU B 1 9 ? 23.328 -14.766 2.445 1 78.25 9 GLU B CA 1
ATOM 2445 C C . GLU B 1 9 ? 23.828 -13.961 3.646 1 78.25 9 GLU B C 1
ATOM 2447 O O . GLU B 1 9 ? 25 -14.062 4.027 1 78.25 9 GLU B O 1
ATOM 2452 N N . THR B 1 10 ? 23.25 -12.984 4.129 1 65.25 10 THR B N 1
ATOM 2453 C CA . THR B 1 10 ? 23.641 -12.172 5.273 1 65.25 10 THR B CA 1
ATOM 2454 C C . THR B 1 10 ? 22.422 -11.719 6.066 1 65.25 10 THR B C 1
ATOM 2456 O O . THR B 1 10 ? 21.281 -12.047 5.711 1 65.25 10 THR B O 1
ATOM 2459 N N . ALA B 1 11 ? 22.891 -11.289 7.16 1 61.78 11 ALA B N 1
ATOM 2460 C CA . ALA B 1 11 ? 21.922 -10.594 8.008 1 61.78 11 ALA B CA 1
ATOM 2461 C C . ALA B 1 11 ? 21.188 -9.516 7.223 1 61.78 11 ALA B C 1
ATOM 2463 O O . ALA B 1 11 ? 20.594 -8.602 7.812 1 61.78 11 ALA B O 1
ATOM 2464 N N . ASP B 1 12 ? 21.297 -9.875 5.836 1 62.12 12 ASP B N 1
ATOM 2465 C CA . ASP B 1 12 ? 20.625 -8.844 5.047 1 62.12 12 ASP B CA 1
ATOM 2466 C C . ASP B 1 12 ? 19.125 -8.828 5.332 1 62.12 12 ASP B C 1
ATOM 2468 O O . ASP B 1 12 ? 18.453 -9.852 5.188 1 62.12 12 ASP B O 1
ATOM 2472 N N . PRO B 1 13 ? 18.797 -7.746 5.812 1 78.44 13 PRO B N 1
ATOM 2473 C CA . PRO B 1 13 ? 17.391 -7.602 6.164 1 78.44 13 PRO B CA 1
ATOM 2474 C C . PRO B 1 13 ? 16.484 -7.445 4.938 1 78.44 13 PRO B C 1
ATOM 2476 O O . PRO B 1 13 ? 16.953 -7.07 3.863 1 78.44 13 PRO B O 1
ATOM 2479 N N . VAL B 1 14 ? 15.391 -7.953 4.891 1 89.75 14 VAL B N 1
ATOM 2480 C CA . VAL B 1 14 ? 14.328 -7.66 3.938 1 89.75 14 VAL B CA 1
ATOM 2481 C C . VAL B 1 14 ? 14.164 -6.148 3.785 1 89.75 14 VAL B C 1
ATOM 2483 O O . VAL B 1 14 ? 14.164 -5.418 4.777 1 89.75 14 VAL B O 1
ATOM 2486 N N . SER B 1 15 ? 14.281 -5.672 2.514 1 90.12 15 SER B N 1
ATOM 2487 C CA . SER B 1 15 ? 14.109 -4.246 2.244 1 90.12 15 SER B CA 1
ATOM 2488 C C . SER B 1 15 ? 13.031 -4.012 1.188 1 90.12 15 SER B C 1
ATOM 2490 O O . SER B 1 15 ? 12.633 -4.938 0.479 1 90.12 15 SER B O 1
ATOM 2492 N N . ALA B 1 16 ? 12.531 -2.824 1.086 1 91.62 16 ALA B N 1
ATOM 2493 C CA . ALA B 1 16 ? 11.57 -2.447 0.048 1 91.62 16 ALA B CA 1
ATOM 2494 C C . ALA B 1 16 ? 12.281 -2.137 -1.266 1 91.62 16 ALA B C 1
ATOM 2496 O O . ALA B 1 16 ? 13.156 -1.264 -1.317 1 91.62 16 ALA B O 1
ATOM 2497 N N . ALA B 1 17 ? 11.898 -2.873 -2.311 1 94.44 17 ALA B N 1
ATOM 2498 C CA . ALA B 1 17 ? 12.43 -2.584 -3.641 1 94.44 17 ALA B CA 1
ATOM 2499 C C . ALA B 1 17 ? 11.602 -1.508 -4.34 1 94.44 17 ALA B C 1
ATOM 2501 O O . ALA B 1 17 ? 12.141 -0.713 -5.117 1 94.44 17 ALA B O 1
ATOM 2502 N N . ALA B 1 18 ? 10.344 -1.514 -4.059 1 94.31 18 ALA B N 1
ATOM 2503 C CA . ALA B 1 18 ? 9.438 -0.518 -4.625 1 94.31 18 ALA B CA 1
ATOM 2504 C C . ALA B 1 18 ? 8.18 -0.375 -3.771 1 94.31 18 ALA B C 1
ATOM 2506 O O . ALA B 1 18 ? 7.75 -1.331 -3.123 1 94.31 18 ALA B O 1
ATOM 2507 N N . ASN B 1 19 ? 7.617 0.765 -3.713 1 93.12 19 ASN B N 1
ATOM 2508 C CA . ASN B 1 19 ? 6.316 1.078 -3.129 1 93.12 19 ASN B CA 1
ATOM 2509 C C . ASN B 1 19 ? 5.395 1.748 -4.145 1 93.12 19 ASN B C 1
ATOM 2511 O O . ASN B 1 19 ? 5.82 2.631 -4.891 1 93.12 19 ASN B O 1
ATOM 2515 N N . VAL B 1 20 ? 4.098 1.357 -4.145 1 95.19 20 VAL B N 1
ATOM 2516 C CA . VAL B 1 20 ? 3.279 1.876 -5.234 1 95.19 20 VAL B CA 1
ATOM 2517 C C . VAL B 1 20 ? 2.172 2.766 -4.672 1 95.19 20 VAL B C 1
ATOM 2519 O O . VAL B 1 20 ? 1.316 3.248 -5.414 1 95.19 20 VAL B O 1
ATOM 2522 N N . ALA B 1 21 ? 2.166 3.006 -3.414 1 95.31 21 ALA B N 1
ATOM 2523 C CA . ALA B 1 21 ? 1.171 3.873 -2.791 1 95.31 21 ALA B CA 1
ATOM 2524 C C . ALA B 1 21 ? 1.758 4.602 -1.585 1 95.31 21 ALA B C 1
ATOM 2526 O O . ALA B 1 21 ? 2.68 4.102 -0.937 1 95.31 21 ALA B O 1
ATOM 2527 N N . PHE B 1 22 ? 1.341 5.719 -1.291 1 95.56 22 PHE B N 1
ATOM 2528 C CA . PHE B 1 22 ? 1.676 6.539 -0.132 1 95.56 22 PHE B CA 1
ATOM 2529 C C . PHE B 1 22 ? 0.532 7.484 0.209 1 95.56 22 PHE B C 1
ATOM 2531 O O . PHE B 1 22 ? 0.369 8.523 -0.431 1 95.56 22 PHE B O 1
ATOM 2538 N N . LEU B 1 23 ? -0.24 7.148 1.212 1 97.69 23 LEU B N 1
ATOM 2539 C CA . LEU B 1 23 ? -1.446 7.902 1.534 1 97.69 23 LEU B CA 1
ATOM 2540 C C . LEU B 1 23 ? -1.138 9.031 2.514 1 97.69 23 LEU B C 1
ATOM 2542 O O . LEU B 1 23 ? -0.278 8.883 3.385 1 97.69 23 LEU B O 1
ATOM 2546 N N . GLU B 1 24 ? -1.812 10.172 2.369 1 97.88 24 GLU B N 1
ATOM 2547 C CA . GLU B 1 24 ? -1.675 11.352 3.219 1 97.88 24 GLU B CA 1
ATOM 2548 C C . GLU B 1 24 ? -2.986 12.125 3.305 1 97.88 24 GLU B C 1
ATOM 2550 O O . GLU B 1 24 ? -3.91 11.875 2.525 1 97.88 24 GLU B O 1
ATOM 2555 N N . GLY B 1 25 ? -3.07 12.992 4.16 1 98.19 25 GLY B N 1
ATOM 2556 C CA . GLY B 1 25 ? -3.941 14.156 4.227 1 98.19 25 GLY B CA 1
ATOM 2557 C C . GLY B 1 25 ? -5.414 13.797 4.227 1 98.19 25 GLY B C 1
ATOM 2558 O O . GLY B 1 25 ? -6.184 14.305 3.408 1 98.19 25 GLY B O 1
ATOM 2559 N N . PRO B 1 26 ? -5.855 12.93 5.148 1 98.69 26 PRO B N 1
ATOM 2560 C CA . PRO B 1 26 ? -7.289 12.633 5.184 1 98.69 26 PRO B CA 1
ATOM 2561 C C . PRO B 1 26 ? -8.117 13.805 5.719 1 98.69 26 PRO B C 1
ATOM 2563 O O . PRO B 1 26 ? -7.656 14.539 6.598 1 98.69 26 PRO B O 1
ATOM 2566 N N . THR B 1 27 ? -9.305 13.961 5.188 1 98.44 27 THR B N 1
ATOM 2567 C CA . THR B 1 27 ? -10.305 14.891 5.688 1 98.44 27 THR B CA 1
ATOM 2568 C C . THR B 1 27 ? -11.711 14.344 5.457 1 98.44 27 THR B C 1
ATOM 2570 O O . THR B 1 27 ? -11.984 13.727 4.426 1 98.44 27 THR B O 1
ATOM 2573 N N . ALA B 1 28 ? -12.578 14.531 6.418 1 97.44 28 ALA B N 1
ATOM 2574 C CA . ALA B 1 28 ? -13.906 13.93 6.379 1 97.44 28 ALA B CA 1
ATOM 2575 C C . ALA B 1 28 ? -14.984 15 6.199 1 97.44 28 ALA B C 1
ATOM 2577 O O . ALA B 1 28 ? -14.828 16.141 6.668 1 97.44 28 ALA B O 1
ATOM 2578 N N . THR B 1 29 ? -16.031 14.594 5.551 1 95.94 29 THR B N 1
ATOM 2579 C CA . THR B 1 29 ? -17.188 15.461 5.355 1 95.94 29 THR B CA 1
ATOM 2580 C C . THR B 1 29 ? -18.344 15.031 6.258 1 95.94 29 THR B C 1
ATOM 2582 O O . THR B 1 29 ? -18.312 13.938 6.824 1 95.94 29 THR B O 1
ATOM 2585 N N . ALA B 1 30 ? -19.328 15.914 6.301 1 93.94 30 ALA B N 1
ATOM 2586 C CA . ALA B 1 30 ? -20.484 15.656 7.148 1 93.94 30 ALA B CA 1
ATOM 2587 C C . ALA B 1 30 ? -21.375 14.562 6.551 1 93.94 30 ALA B C 1
ATOM 2589 O O . ALA B 1 30 ? -22.078 13.859 7.277 1 93.94 30 ALA B O 1
ATOM 2590 N N . ASP B 1 31 ? -21.312 14.391 5.246 1 92.81 31 ASP B N 1
ATOM 2591 C CA . ASP B 1 31 ? -22.188 13.43 4.594 1 92.81 31 ASP B CA 1
ATOM 2592 C C . ASP B 1 31 ? -21.578 12.031 4.582 1 92.81 31 ASP B C 1
ATOM 2594 O O . ASP B 1 31 ? -22.094 11.125 3.926 1 92.81 31 ASP B O 1
ATOM 2598 N N . GLY B 1 32 ? -20.484 11.883 5.211 1 94.12 32 GLY B N 1
ATOM 2599 C CA . GLY B 1 32 ? -19.969 10.539 5.414 1 94.12 32 GLY B CA 1
ATOM 2600 C C . GLY B 1 32 ? -18.875 10.172 4.43 1 94.12 32 GLY B C 1
ATOM 2601 O O . GLY B 1 32 ? -18.438 9.016 4.379 1 94.12 32 GLY B O 1
ATOM 2602 N N . ARG B 1 33 ? -18.438 11.102 3.695 1 97.5 33 ARG B N 1
ATOM 2603 C CA . ARG B 1 33 ? -17.312 10.836 2.793 1 97.5 33 ARG B CA 1
ATOM 2604 C C . ARG B 1 33 ? -15.984 11.195 3.445 1 97.5 33 ARG B C 1
ATOM 2606 O O . ARG B 1 33 ? -15.93 12.047 4.332 1 97.5 33 ARG B O 1
ATOM 2613 N N . VAL B 1 34 ? -14.867 10.508 3.066 1 98.44 34 VAL B N 1
ATOM 2614 C CA . VAL B 1 34 ? -13.508 10.789 3.502 1 98.44 34 VAL B CA 1
ATOM 2615 C C . VAL B 1 34 ? -12.594 10.945 2.287 1 98.44 34 VAL B C 1
ATOM 2617 O O . VAL B 1 34 ? -12.492 10.031 1.46 1 98.44 34 VAL B O 1
ATOM 2620 N N . PHE B 1 35 ? -12.031 12.117 2.162 1 98.56 35 PHE B N 1
ATOM 2621 C CA . PHE B 1 35 ? -11.047 12.383 1.12 1 98.56 35 PHE B CA 1
ATOM 2622 C C . PHE B 1 35 ? -9.633 12.172 1.647 1 98.56 35 PHE B C 1
ATOM 2624 O O . PHE B 1 35 ? -9.344 12.484 2.803 1 98.56 35 PHE B O 1
ATOM 2631 N N . PHE B 1 36 ? -8.75 11.633 0.877 1 98.81 36 PHE B N 1
ATOM 2632 C CA . PHE B 1 36 ? -7.352 11.484 1.264 1 98.81 36 PHE B CA 1
ATOM 2633 C C . PHE B 1 36 ? -6.453 11.422 0.034 1 98.81 36 PHE B C 1
ATOM 2635 O O . PHE B 1 36 ? -6.91 11.078 -1.06 1 98.81 36 PHE B O 1
ATOM 2642 N N . SER B 1 37 ? -5.25 11.789 0.205 1 98.31 37 SER B N 1
ATOM 2643 C CA . SER B 1 37 ? -4.285 11.852 -0.887 1 98.31 37 SER B CA 1
ATOM 2644 C C . SER B 1 37 ? -3.574 10.516 -1.073 1 98.31 37 SER B C 1
ATOM 2646 O O . SER B 1 37 ? -3.217 9.859 -0.095 1 98.31 37 SER B O 1
ATOM 2648 N N . ASP B 1 38 ? -3.484 10.055 -2.227 1 97 38 ASP B N 1
ATOM 2649 C CA . ASP B 1 38 ? -2.539 9.039 -2.668 1 97 38 ASP B CA 1
ATOM 2650 C C . ASP B 1 38 ? -1.415 9.656 -3.498 1 97 38 ASP B C 1
ATOM 2652 O O . ASP B 1 38 ? -1.478 9.664 -4.73 1 97 38 ASP B O 1
ATOM 2656 N N . ILE B 1 39 ? -0.369 10.109 -2.826 1 95.81 39 ILE B N 1
ATOM 2657 C CA . ILE B 1 39 ? 0.667 10.961 -3.404 1 95.81 39 ILE B CA 1
ATOM 2658 C C . ILE B 1 39 ? 1.413 10.195 -4.496 1 95.81 39 ILE B C 1
ATOM 2660 O O . ILE B 1 39 ? 1.667 10.734 -5.574 1 95.81 39 ILE B O 1
ATOM 2664 N N . ALA B 1 40 ? 1.685 8.945 -4.188 1 92.06 40 ALA B N 1
ATOM 2665 C CA . ALA B 1 40 ? 2.492 8.141 -5.105 1 92.06 40 ALA B CA 1
ATOM 2666 C C . ALA B 1 40 ? 1.809 8 -6.461 1 92.06 40 ALA B C 1
ATOM 2668 O O . ALA B 1 40 ? 2.477 7.891 -7.492 1 92.06 40 ALA B O 1
ATOM 2669 N N . ASN B 1 41 ? 0.49 8.047 -6.449 1 93.38 41 ASN B N 1
ATOM 2670 C CA . ASN B 1 41 ? -0.249 7.859 -7.691 1 93.38 41 ASN B CA 1
ATOM 2671 C C . ASN B 1 41 ? -0.873 9.164 -8.18 1 93.38 41 ASN B C 1
ATOM 2673 O O . ASN B 1 41 ? -1.72 9.156 -9.078 1 93.38 41 ASN B O 1
ATOM 2677 N N . ASN B 1 42 ? -0.514 10.273 -7.574 1 94.31 42 ASN B N 1
ATOM 2678 C CA . ASN B 1 42 ? -0.909 11.609 -8 1 94.31 42 ASN B CA 1
ATOM 2679 C C . ASN B 1 42 ? -2.426 11.734 -8.117 1 94.31 42 ASN B C 1
ATOM 2681 O O . ASN B 1 42 ? -2.939 12.18 -9.148 1 94.31 42 ASN B O 1
ATOM 2685 N N . ARG B 1 43 ? -3.064 11.336 -7.012 1 96.12 43 ARG B N 1
ATOM 2686 C CA . ARG B 1 43 ? -4.523 11.406 -7.02 1 96.12 43 ARG B CA 1
ATOM 2687 C C . ARG B 1 43 ? -5.066 11.68 -5.621 1 96.12 43 ARG B C 1
ATOM 2689 O O . ARG B 1 43 ? -4.375 11.453 -4.625 1 96.12 43 ARG B O 1
ATOM 2696 N N . ILE B 1 44 ? -6.203 12.258 -5.578 1 98.19 44 ILE B N 1
ATOM 2697 C CA . ILE B 1 44 ? -7.02 12.344 -4.371 1 98.19 44 ILE B CA 1
ATOM 2698 C C . ILE B 1 44 ? -8.133 11.305 -4.434 1 98.19 44 ILE B C 1
ATOM 2700 O O . ILE B 1 44 ? -8.867 11.227 -5.422 1 98.19 44 ILE B O 1
ATOM 2704 N N . MET B 1 45 ? -8.172 10.492 -3.379 1 98.44 45 MET B N 1
ATOM 2705 C CA . MET B 1 45 ? -9.203 9.461 -3.266 1 98.44 45 MET B CA 1
ATOM 2706 C C . MET B 1 45 ? -10.383 9.953 -2.441 1 98.44 45 MET B C 1
ATOM 2708 O O . MET B 1 45 ? -10.242 10.883 -1.642 1 98.44 45 MET B O 1
ATOM 2712 N N . VAL B 1 46 ? -11.57 9.312 -2.691 1 98.25 46 VAL B N 1
ATOM 2713 C CA . VAL B 1 46 ? -12.727 9.555 -1.835 1 98.25 46 VAL B CA 1
ATOM 2714 C C . VAL B 1 46 ? -13.383 8.227 -1.466 1 98.25 46 VAL B C 1
ATOM 2716 O O . VAL B 1 46 ? -13.609 7.375 -2.33 1 98.25 46 VAL B O 1
ATOM 2719 N N . LEU B 1 47 ? -13.578 8.039 -0.194 1 98.31 47 LEU B N 1
ATOM 2720 C CA . LEU B 1 47 ? -14.312 6.902 0.357 1 98.31 47 LEU B CA 1
ATOM 2721 C C . LEU B 1 47 ? -15.703 7.32 0.804 1 98.31 47 LEU B C 1
ATOM 2723 O O . LEU B 1 47 ? -15.859 8.312 1.52 1 98.31 47 LEU B O 1
ATOM 2727 N N . ASP B 1 48 ? -16.719 6.613 0.307 1 97.12 48 ASP B N 1
ATOM 2728 C CA . ASP B 1 48 ? -18.047 6.676 0.909 1 97.12 48 ASP B CA 1
ATOM 2729 C C . ASP B 1 48 ? -18.188 5.648 2.029 1 97.12 48 ASP B C 1
ATOM 2731 O O . ASP B 1 48 ? -18.266 4.445 1.769 1 97.12 48 ASP B O 1
ATOM 2735 N N . THR B 1 49 ? -18.266 6.113 3.26 1 95.62 49 THR B N 1
ATOM 2736 C CA . THR B 1 49 ? -18.203 5.203 4.395 1 95.62 49 THR B CA 1
ATOM 2737 C C . THR B 1 49 ? -19.5 4.391 4.512 1 95.62 49 THR B C 1
ATOM 2739 O O . THR B 1 49 ? -19.531 3.35 5.168 1 95.62 49 THR B O 1
ATOM 2742 N N . ALA B 1 50 ? -20.578 4.844 3.955 1 94 50 ALA B N 1
ATOM 2743 C CA . ALA B 1 50 ? -21.844 4.125 4.004 1 94 50 ALA B CA 1
ATOM 2744 C C . ALA B 1 50 ? -21.828 2.926 3.061 1 94 50 ALA B C 1
ATOM 2746 O O . ALA B 1 50 ? -22.344 1.857 3.4 1 94 50 ALA B O 1
ATOM 2747 N N . THR B 1 51 ? -21.234 3.072 1.913 1 92.88 51 THR B N 1
ATOM 2748 C CA . THR B 1 51 ? -21.281 2.02 0.904 1 92.88 51 THR B CA 1
ATOM 2749 C C . THR B 1 51 ? -19.969 1.232 0.885 1 92.88 51 THR B C 1
ATOM 2751 O O . THR B 1 51 ? -19.922 0.11 0.378 1 92.88 51 THR B O 1
ATOM 2754 N N . GLY B 1 52 ? -18.906 1.917 1.36 1 92.06 52 GLY B N 1
ATOM 2755 C CA . GLY B 1 52 ? -17.594 1.299 1.274 1 92.06 52 GLY B CA 1
ATOM 2756 C C . GLY B 1 52 ? -16.906 1.544 -0.054 1 92.06 52 GLY B C 1
ATOM 2757 O O . GLY B 1 52 ? -15.781 1.105 -0.262 1 92.06 52 GLY B O 1
ATOM 2758 N N . ASP B 1 53 ? -17.547 2.252 -0.935 1 92.25 53 ASP B N 1
ATOM 2759 C CA . ASP B 1 53 ? -16.969 2.549 -2.238 1 92.25 53 ASP B CA 1
ATOM 2760 C C . ASP B 1 53 ? -15.805 3.533 -2.109 1 92.25 53 ASP B C 1
ATOM 2762 O O . ASP B 1 53 ? -15.938 4.574 -1.465 1 92.25 53 ASP B O 1
ATOM 2766 N N . CYS B 1 54 ? -14.633 3.246 -2.639 1 95.25 54 CYS B N 1
ATOM 2767 C CA . CYS B 1 54 ? -13.438 4.082 -2.662 1 95.25 54 CYS B CA 1
ATOM 2768 C C . CYS B 1 54 ? -12.922 4.25 -4.086 1 95.25 54 CYS B C 1
ATOM 2770 O O . CYS B 1 54 ? -12.609 3.268 -4.758 1 95.25 54 CYS B O 1
ATOM 2772 N N . GLN B 1 55 ? -12.828 5.469 -4.535 1 94.19 55 GLN B N 1
ATOM 2773 C CA . GLN B 1 55 ? -12.453 5.738 -5.918 1 94.19 55 GLN B CA 1
ATOM 2774 C C . GLN B 1 55 ? -11.656 7.035 -6.031 1 94.19 55 GLN B C 1
ATOM 2776 O O . GLN B 1 55 ? -11.688 7.871 -5.125 1 94.19 55 GLN B O 1
ATOM 2781 N N . PRO B 1 56 ? -10.906 7.23 -7.152 1 95.81 56 PRO B N 1
ATOM 2782 C CA . PRO B 1 56 ? -10.273 8.531 -7.363 1 95.81 56 PRO B CA 1
ATOM 2783 C C . PRO B 1 56 ? -11.289 9.664 -7.531 1 95.81 56 PRO B C 1
ATOM 2785 O O . PRO B 1 56 ? -12.281 9.5 -8.25 1 95.81 56 PRO B O 1
ATOM 2788 N N . TRP B 1 57 ? -11.062 10.68 -6.824 1 97.25 57 TRP B N 1
ATOM 2789 C CA . TRP B 1 57 ? -11.883 11.875 -6.984 1 97.25 57 TRP B CA 1
ATOM 2790 C C . TRP B 1 57 ? -11.219 12.867 -7.938 1 97.25 57 TRP B C 1
ATOM 2792 O O . TRP B 1 57 ? -11.883 13.469 -8.781 1 97.25 57 TRP B O 1
ATOM 2802 N N . ARG B 1 58 ? -9.984 13.023 -7.773 1 96.44 58 ARG B N 1
ATOM 2803 C CA . ARG B 1 58 ? -9.148 13.852 -8.641 1 96.44 58 ARG B CA 1
ATOM 2804 C C . ARG B 1 58 ? -7.898 13.102 -9.078 1 96.44 58 ARG B C 1
ATOM 2806 O O . ARG B 1 58 ? -7.133 12.617 -8.242 1 96.44 58 ARG B O 1
ATOM 2813 N N . ILE B 1 59 ? -7.746 12.984 -10.375 1 93.62 59 ILE B N 1
ATOM 2814 C CA . ILE B 1 59 ? -6.516 12.453 -10.953 1 93.62 59 ILE B CA 1
ATOM 2815 C C . ILE B 1 59 ? -5.609 13.609 -11.375 1 93.62 59 ILE B C 1
ATOM 2817 O O . ILE B 1 59 ? -6.098 14.68 -11.758 1 93.62 59 ILE B O 1
ATOM 2821 N N . ALA B 1 60 ? -4.355 13.461 -11.445 1 93.06 60 ALA B N 1
ATOM 2822 C CA . ALA B 1 60 ? -3.398 14.547 -11.641 1 93.06 60 ALA B CA 1
ATOM 2823 C C . ALA B 1 60 ? -3.584 15.633 -10.586 1 93.06 60 ALA B C 1
ATOM 2825 O O . ALA B 1 60 ? -3.82 16.797 -10.922 1 93.06 60 ALA B O 1
ATOM 2826 N N . SER B 1 61 ? -3.441 15.258 -9.352 1 95.75 61 SER B N 1
ATOM 2827 C CA . SER B 1 61 ? -3.766 16.078 -8.195 1 95.75 61 SER B CA 1
ATOM 2828 C C . SER B 1 61 ? -2.66 17.094 -7.91 1 95.75 61 SER B C 1
ATOM 2830 O O . SER B 1 61 ? -2.793 17.938 -7.016 1 95.75 61 SER B O 1
ATOM 2832 N N . GLY B 1 62 ? -1.521 17.016 -8.711 1 95.38 62 GLY B N 1
ATOM 2833 C CA . GLY B 1 62 ? -0.354 17.828 -8.398 1 95.38 62 GLY B CA 1
ATOM 2834 C C . GLY B 1 62 ? 0.401 17.328 -7.176 1 95.38 62 GLY B C 1
ATOM 2835 O O . GLY B 1 62 ? 0.958 18.141 -6.418 1 95.38 62 GLY B O 1
ATOM 2836 N N . CYS B 1 63 ? 0.288 15.992 -6.926 1 95.25 63 CYS B N 1
ATOM 2837 C CA . CYS B 1 63 ? 0.895 15.359 -5.762 1 95.25 63 CYS B CA 1
ATOM 2838 C C . CYS B 1 63 ? 0.341 15.945 -4.469 1 95.25 63 CYS B C 1
ATOM 2840 O O . CYS B 1 63 ? 1.104 16.328 -3.582 1 95.25 63 CYS B O 1
ATOM 2842 N N . ALA B 1 64 ? -0.973 16.016 -4.398 1 97.44 64 ALA B N 1
ATOM 2843 C CA . ALA B 1 64 ? -1.647 16.531 -3.211 1 97.44 64 ALA B CA 1
ATOM 2844 C C . ALA B 1 64 ? -1.24 15.758 -1.964 1 97.44 64 ALA B C 1
ATOM 2846 O O . ALA B 1 64 ? -1.1 14.531 -2.008 1 97.44 64 ALA B O 1
ATOM 2847 N N . ASN B 1 65 ? -1.043 16.5 -0.885 1 97.75 65 ASN B N 1
ATOM 2848 C CA . ASN B 1 65 ? -0.685 15.961 0.427 1 97.75 65 ASN B CA 1
ATOM 2849 C C . ASN B 1 65 ? -1.754 16.281 1.469 1 97.75 65 ASN B C 1
ATOM 2851 O O . ASN B 1 65 ? -2.828 15.68 1.464 1 97.75 65 ASN B O 1
ATOM 2855 N N . GLY B 1 66 ? -1.632 17.312 2.242 1 98.56 66 GLY B N 1
ATOM 2856 C CA . GLY B 1 66 ? -2.646 17.719 3.203 1 98.56 66 GLY B CA 1
ATOM 2857 C C . GLY B 1 66 ? -3.916 18.219 2.551 1 98.56 66 GLY B C 1
ATOM 2858 O O . GLY B 1 66 ? -3.861 18.922 1.537 1 98.56 66 GLY B O 1
ATOM 2859 N N . LEU B 1 67 ? -5.055 17.859 3.076 1 98.69 67 LEU B N 1
ATOM 2860 C CA . LEU B 1 67 ? -6.375 18.297 2.623 1 98.69 67 LEU B CA 1
ATOM 2861 C C . LEU B 1 67 ? -7.199 18.828 3.787 1 98.69 67 LEU B C 1
ATOM 2863 O O . LEU B 1 67 ? -7.09 18.344 4.91 1 98.69 67 LEU B O 1
ATOM 2867 N N . LEU B 1 68 ? -8.008 19.781 3.461 1 98.25 68 LEU B N 1
ATOM 2868 C CA . LEU B 1 68 ? -8.93 20.344 4.441 1 98.25 68 LEU B CA 1
ATOM 2869 C C . LEU B 1 68 ? -10.086 21.062 3.752 1 98.25 68 LEU B C 1
ATOM 2871 O O . LEU B 1 68 ? -9.883 21.75 2.756 1 98.25 68 LEU B O 1
ATOM 2875 N N . PHE B 1 69 ? -11.242 20.906 4.305 1 96.81 69 PHE B N 1
ATOM 2876 C CA . PHE B 1 69 ? -12.352 21.688 3.764 1 96.81 69 PHE B CA 1
ATOM 2877 C C . PHE B 1 69 ? -12.391 23.078 4.375 1 96.81 69 PHE B C 1
ATOM 2879 O O . PHE B 1 69 ? -12.18 23.25 5.582 1 96.81 69 PHE B O 1
ATOM 2886 N N . ASP B 1 70 ? -12.656 24.016 3.539 1 94.75 70 ASP B N 1
ATOM 2887 C CA . ASP B 1 70 ? -12.828 25.375 4.066 1 94.75 70 ASP B CA 1
ATOM 2888 C C . ASP B 1 70 ? -14.281 25.625 4.469 1 94.75 70 ASP B C 1
ATOM 2890 O O . ASP B 1 70 ? -15.102 24.703 4.457 1 94.75 70 ASP B O 1
ATOM 2894 N N . ALA B 1 71 ? -14.57 26.875 4.871 1 89.44 71 ALA B N 1
ATOM 2895 C CA . ALA B 1 71 ? -15.859 27.219 5.465 1 89.44 71 ALA B CA 1
ATOM 2896 C C . ALA B 1 71 ? -16.984 27.109 4.438 1 89.44 71 ALA B C 1
ATOM 2898 O O . ALA B 1 71 ? -18.141 26.953 4.797 1 89.44 71 ALA B O 1
ATOM 2899 N N . ASP B 1 72 ? -16.688 27.141 3.182 1 91.38 72 ASP B N 1
ATOM 2900 C CA . ASP B 1 72 ? -17.688 27.109 2.127 1 91.38 72 ASP B CA 1
ATOM 2901 C C . ASP B 1 72 ? -17.828 25.703 1.55 1 91.38 72 ASP B C 1
ATOM 2903 O O . ASP B 1 72 ? -18.516 25.5 0.545 1 91.38 72 ASP B O 1
ATOM 2907 N N . GLY B 1 73 ? -17.125 24.797 2.133 1 91.75 73 GLY B N 1
ATOM 2908 C CA . GLY B 1 73 ? -17.234 23.422 1.699 1 91.75 73 GLY B CA 1
ATOM 2909 C C . GLY B 1 73 ? -16.375 23.094 0.496 1 91.75 73 GLY B C 1
ATOM 2910 O O . GLY B 1 73 ? -16.641 22.141 -0.232 1 91.75 73 GLY B O 1
ATOM 2911 N N . ARG B 1 74 ? -15.414 23.969 0.225 1 96.38 74 ARG B N 1
ATOM 2912 C CA . ARG B 1 74 ? -14.445 23.688 -0.835 1 96.38 74 ARG B CA 1
ATOM 2913 C C . ARG B 1 74 ? -13.219 22.984 -0.287 1 96.38 74 ARG B C 1
ATOM 2915 O O . ARG B 1 74 ? -12.812 23.219 0.854 1 96.38 74 ARG B O 1
ATOM 2922 N N . LEU B 1 75 ? -12.602 22.125 -1.096 1 98.06 75 LEU B N 1
ATOM 2923 C CA . LEU B 1 75 ? -11.477 21.297 -0.662 1 98.06 75 LEU B CA 1
ATOM 2924 C C . LEU B 1 75 ? -10.148 22.016 -0.912 1 98.06 75 LEU B C 1
ATOM 2926 O O . LEU B 1 75 ? -9.781 22.266 -2.062 1 98.06 75 LEU B O 1
ATOM 2930 N N . LEU B 1 76 ? -9.508 22.375 0.145 1 98.44 76 LEU B N 1
ATOM 2931 C CA . LEU B 1 76 ? -8.133 22.859 0.09 1 98.44 76 LEU B CA 1
ATOM 2932 C C . LEU B 1 76 ? -7.148 21.703 -0.054 1 98.44 76 LEU B C 1
ATOM 2934 O O . LEU B 1 76 ? -7.32 20.656 0.567 1 98.44 76 LEU B O 1
ATOM 2938 N N . ALA B 1 77 ? -6.082 21.938 -0.872 1 98.75 77 ALA B N 1
ATOM 2939 C CA . ALA B 1 77 ? -5.055 20.906 -1.051 1 98.75 77 ALA B CA 1
ATOM 2940 C C . ALA B 1 77 ? -3.662 21.531 -1.06 1 98.75 77 ALA B C 1
ATOM 2942 O O . ALA B 1 77 ? -3.43 22.547 -1.724 1 98.75 77 ALA B O 1
ATOM 2943 N N . CYS B 1 78 ? -2.785 20.969 -0.251 1 98.62 78 CYS B N 1
ATOM 2944 C CA . CYS B 1 78 ? -1.354 21.203 -0.411 1 98.62 78 CYS B CA 1
ATOM 2945 C C . CYS B 1 78 ? -0.786 20.359 -1.549 1 98.62 78 CYS B C 1
ATOM 2947 O O . CYS B 1 78 ? -0.539 19.172 -1.381 1 98.62 78 CYS B O 1
ATOM 2949 N N . GLU B 1 79 ? -0.622 20.984 -2.664 1 97.44 79 GLU B N 1
ATOM 2950 C CA . GLU B 1 79 ? -0.044 20.25 -3.781 1 97.44 79 GLU B CA 1
ATOM 2951 C C . GLU B 1 79 ? 1.48 20.297 -3.744 1 97.44 79 GLU B C 1
ATOM 2953 O O . GLU B 1 79 ? 2.084 21.328 -4.055 1 97.44 79 GLU B O 1
ATOM 2958 N N . GLY B 1 80 ? 2.061 19.125 -3.42 1 92.12 80 GLY B N 1
ATOM 2959 C CA . GLY B 1 80 ? 3.486 19.062 -3.141 1 92.12 80 GLY B CA 1
ATOM 2960 C C . GLY B 1 80 ? 4.289 18.438 -4.266 1 92.12 80 GLY B C 1
ATOM 2961 O O . GLY B 1 80 ? 3.766 18.203 -5.355 1 92.12 80 GLY B O 1
ATOM 2962 N N . ASP B 1 81 ? 5.652 18.219 -4.055 1 76.62 81 ASP B N 1
ATOM 2963 C CA . ASP B 1 81 ? 6.566 17.594 -5.012 1 76.62 81 ASP B CA 1
ATOM 2964 C C . ASP B 1 81 ? 7.445 16.547 -4.34 1 76.62 81 ASP B C 1
ATOM 2966 O O . ASP B 1 81 ? 8.664 16.531 -4.543 1 76.62 81 ASP B O 1
ATOM 2970 N N . ASN B 1 82 ? 6.941 15.695 -3.572 1 68.38 82 ASN B N 1
ATOM 2971 C CA . ASN B 1 82 ? 7.754 14.836 -2.721 1 68.38 82 ASN B CA 1
ATOM 2972 C C . ASN B 1 82 ? 7.828 13.414 -3.273 1 68.38 82 ASN B C 1
ATOM 2974 O O . ASN B 1 82 ? 8.562 12.57 -2.742 1 68.38 82 ASN B O 1
ATOM 2978 N N . TRP B 1 83 ? 7.312 12.953 -4.258 1 64.62 83 TRP B N 1
ATOM 2979 C CA . TRP B 1 83 ? 7.348 11.539 -4.617 1 64.62 83 TRP B CA 1
ATOM 2980 C C . TRP B 1 83 ? 8.117 11.32 -5.918 1 64.62 83 TRP B C 1
ATOM 2982 O O . TRP B 1 83 ? 9.125 10.609 -5.938 1 64.62 83 TRP B O 1
ATOM 2992 N N . GLN B 1 84 ? 7.574 11.703 -6.973 1 65.12 84 GLN B N 1
ATOM 2993 C CA . GLN B 1 84 ? 8.305 11.625 -8.234 1 65.12 84 GLN B CA 1
ATOM 2994 C C . GLN B 1 84 ? 8.875 12.984 -8.617 1 65.12 84 GLN B C 1
ATOM 2996 O O . GLN B 1 84 ? 8.242 14.023 -8.398 1 65.12 84 GLN B O 1
ATOM 3001 N N . PRO B 1 85 ? 10.078 12.867 -8.898 1 65.88 85 PRO B N 1
ATOM 3002 C CA . PRO B 1 85 ? 10.711 14.148 -9.203 1 65.88 85 PRO B CA 1
ATOM 3003 C C . PRO B 1 85 ? 9.914 14.984 -10.203 1 65.88 85 PRO B C 1
ATOM 3005 O O . PRO B 1 85 ? 9.578 14.492 -11.289 1 65.88 85 PRO B O 1
ATOM 3008 N N . HIS B 1 86 ? 9.516 16.031 -9.695 1 65.62 86 HIS B N 1
ATOM 3009 C CA . HIS B 1 86 ? 9.07 17.172 -10.469 1 65.62 86 HIS B CA 1
ATOM 3010 C C . HIS B 1 86 ? 7.684 16.938 -11.055 1 65.62 86 HIS B C 1
ATOM 3012 O O . HIS B 1 86 ? 7.398 17.359 -12.18 1 65.62 86 HIS B O 1
ATOM 3018 N N . THR B 1 87 ? 6.898 16.203 -10.344 1 78.38 87 THR B N 1
ATOM 3019 C CA . THR B 1 87 ? 5.543 15.992 -10.836 1 78.38 87 THR B CA 1
ATOM 3020 C C . THR B 1 87 ? 4.539 16.797 -10.008 1 78.38 87 THR B C 1
ATOM 3022 O O . THR B 1 87 ? 3.361 16.875 -10.359 1 78.38 87 THR B O 1
ATOM 3025 N N . GLY B 1 88 ? 5.004 17.422 -8.992 1 91.06 88 GLY B N 1
ATOM 3026 C CA . GLY B 1 88 ? 4.094 18.172 -8.133 1 91.06 88 GLY B CA 1
ATOM 3027 C C . GLY B 1 88 ? 3.904 19.609 -8.586 1 91.06 88 GLY B C 1
ATOM 3028 O O . GLY B 1 88 ? 4.766 20.172 -9.266 1 91.06 88 GLY B O 1
ATOM 3029 N N . ASN B 1 89 ? 2.781 20.234 -8.141 1 95.31 89 ASN B N 1
ATOM 3030 C CA . ASN B 1 89 ? 2.43 21.578 -8.586 1 95.31 89 ASN B CA 1
ATOM 3031 C C . ASN B 1 89 ? 3.025 22.641 -7.668 1 95.31 89 ASN B C 1
ATOM 3033 O O . ASN B 1 89 ? 3.094 23.812 -8.039 1 95.31 89 ASN B O 1
ATOM 3037 N N . ARG B 1 90 ? 3.416 22.328 -6.477 1 96.44 90 ARG B N 1
ATOM 3038 C CA . ARG B 1 90 ? 4.039 23.219 -5.508 1 96.44 90 ARG B CA 1
ATOM 3039 C C . ARG B 1 90 ? 3.172 24.453 -5.258 1 96.44 90 ARG B C 1
ATOM 3041 O O . ARG B 1 90 ? 3.643 25.578 -5.379 1 96.44 90 ARG B O 1
ATOM 3048 N N . ARG B 1 91 ? 1.988 24.219 -4.805 1 98.25 91 ARG B N 1
ATOM 3049 C CA . ARG B 1 91 ? 1.028 25.312 -4.613 1 98.25 91 ARG B CA 1
ATOM 3050 C C . ARG B 1 91 ? -0.082 24.891 -3.656 1 98.25 91 ARG B C 1
ATOM 3052 O O . ARG B 1 91 ? -0.209 23.719 -3.316 1 98.25 91 ARG B O 1
ATOM 3059 N N . ILE B 1 92 ? -0.798 25.875 -3.156 1 98.75 92 ILE B N 1
ATOM 3060 C CA . ILE B 1 92 ? -2.062 25.656 -2.463 1 98.75 92 ILE B CA 1
ATOM 3061 C C . ILE B 1 92 ? -3.227 25.906 -3.424 1 98.75 92 ILE B C 1
ATOM 3063 O O . ILE B 1 92 ? -3.279 26.938 -4.102 1 98.75 92 ILE B O 1
ATOM 3067 N N . SER B 1 93 ? -4.102 24.906 -3.461 1 98.69 93 SER B N 1
ATOM 3068 C CA . SER B 1 93 ? -5.262 25.047 -4.34 1 98.69 93 SER B CA 1
ATOM 3069 C C . SER B 1 93 ? -6.562 24.812 -3.576 1 98.69 93 SER B C 1
ATOM 3071 O O . SER B 1 93 ? -6.543 24.344 -2.436 1 98.69 93 SER B O 1
ATOM 3073 N N . ARG B 1 94 ? -7.605 25.234 -4.141 1 98.12 94 ARG B N 1
ATOM 3074 C CA . ARG B 1 94 ? -8.969 25.062 -3.65 1 98.12 94 ARG B CA 1
ATOM 3075 C C . ARG B 1 94 ? -9.891 24.562 -4.762 1 98.12 94 ARG B C 1
ATOM 3077 O O . ARG B 1 94 ? -9.82 25.062 -5.891 1 98.12 94 ARG B O 1
ATOM 3084 N N . THR B 1 95 ? -10.719 23.562 -4.473 1 98 95 THR B N 1
ATOM 3085 C CA . THR B 1 95 ? -11.617 22.984 -5.469 1 98 95 THR B CA 1
ATOM 3086 C C . THR B 1 95 ? -13.031 22.859 -4.91 1 98 95 THR B C 1
ATOM 3088 O O . THR B 1 95 ? -13.227 22.344 -3.809 1 98 95 THR B O 1
ATOM 3091 N N . ASP B 1 96 ? -14.047 23.375 -5.664 1 96.12 96 ASP B N 1
ATOM 3092 C CA . ASP B 1 96 ? -15.445 23.094 -5.344 1 96.12 96 ASP B CA 1
ATOM 3093 C C . ASP B 1 96 ? -15.797 21.641 -5.629 1 96.12 96 ASP B C 1
ATOM 3095 O O . ASP B 1 96 ? -15.742 21.203 -6.777 1 96.12 96 ASP B O 1
ATOM 3099 N N . VAL B 1 97 ? -16.156 20.906 -4.645 1 93.38 97 VAL B N 1
ATOM 3100 C CA . VAL B 1 97 ? -16.312 19.469 -4.758 1 93.38 97 VAL B CA 1
ATOM 3101 C C . VAL B 1 97 ? -17.547 19.141 -5.605 1 93.38 97 VAL B C 1
ATOM 3103 O O . VAL B 1 97 ? -17.625 18.078 -6.219 1 93.38 97 VAL B O 1
ATOM 3106 N N . GLN B 1 98 ? -18.5 20.016 -5.691 1 88.88 98 GLN B N 1
ATOM 3107 C CA . GLN B 1 98 ? -19.719 19.781 -6.457 1 88.88 98 GLN B CA 1
ATOM 3108 C C . GLN B 1 98 ? -19.531 20.156 -7.926 1 88.88 98 GLN B C 1
ATOM 3110 O O . GLN B 1 98 ? -19.938 19.406 -8.82 1 88.88 98 GLN B O 1
ATOM 3115 N N . THR B 1 99 ? -18.797 21.219 -8.172 1 92.81 99 THR B N 1
ATOM 3116 C CA . THR B 1 99 ? -18.719 21.734 -9.539 1 92.81 99 THR B CA 1
ATOM 3117 C C . THR B 1 99 ? -17.391 21.344 -10.18 1 92.81 99 THR B C 1
ATOM 3119 O O . THR B 1 99 ? -17.25 21.375 -11.406 1 92.81 99 THR B O 1
ATOM 3122 N N . GLY B 1 100 ? -16.406 21.141 -9.336 1 93.06 100 GLY B N 1
ATOM 3123 C CA . GLY B 1 100 ? -15.078 20.859 -9.844 1 93.06 100 GLY B CA 1
ATOM 3124 C C . GLY B 1 100 ? -14.266 22.109 -10.125 1 93.06 100 GLY B C 1
ATOM 3125 O O . GLY B 1 100 ? -13.109 22.016 -10.547 1 93.06 100 GLY B O 1
ATOM 3126 N N . GLN B 1 101 ? -14.867 23.25 -9.859 1 96.31 101 GLN B N 1
ATOM 3127 C CA . GLN B 1 101 ? -14.141 24.5 -10.094 1 96.31 101 GLN B CA 1
ATOM 3128 C C . GLN B 1 101 ? -12.867 24.562 -9.258 1 96.31 101 GLN B C 1
ATOM 3130 O O . GLN B 1 101 ? -12.914 24.391 -8.039 1 96.31 101 GLN B O 1
ATOM 3135 N N . TYR B 1 102 ? -11.766 24.812 -9.93 1 97.19 102 TYR B N 1
ATOM 3136 C CA . TYR B 1 102 ? -10.422 24.781 -9.359 1 97.19 102 TYR B CA 1
ATOM 3137 C C . TYR B 1 102 ? -9.805 26.172 -9.328 1 97.19 102 TYR B C 1
ATOM 3139 O O . TYR B 1 102 ? -9.977 26.953 -10.273 1 97.19 102 TYR B O 1
ATOM 3147 N N . GLU B 1 103 ? -9.172 26.484 -8.203 1 97.5 103 GLU B N 1
ATOM 3148 C CA . GLU B 1 103 ? -8.492 27.781 -8.031 1 97.5 103 GLU B CA 1
ATOM 3149 C C . GLU B 1 103 ? -7.152 27.609 -7.324 1 97.5 103 GLU B C 1
ATOM 3151 O O . GLU B 1 103 ? -7.039 26.828 -6.379 1 97.5 103 GLU B O 1
ATOM 3156 N N . VAL B 1 104 ? -6.113 28.328 -7.863 1 98.44 104 VAL B N 1
ATOM 3157 C CA . VAL B 1 104 ? -4.832 28.422 -7.172 1 98.44 104 VAL B CA 1
ATOM 3158 C C . VAL B 1 104 ? -4.852 29.594 -6.191 1 98.44 104 VAL B C 1
ATOM 3160 O O . VAL B 1 104 ? -5.059 30.734 -6.59 1 98.44 104 VAL B O 1
ATOM 3163 N N . LEU B 1 105 ? -4.629 29.281 -4.965 1 98.62 105 LEU B N 1
ATOM 3164 C CA . LEU B 1 105 ? -4.59 30.344 -3.965 1 98.62 105 LEU B CA 1
ATOM 3165 C C . LEU B 1 105 ? -3.217 31 -3.924 1 98.62 105 LEU B C 1
ATOM 3167 O O . LEU B 1 105 ? -3.117 32.219 -3.781 1 98.62 105 LEU B O 1
ATOM 3171 N N . THR B 1 106 ? -2.164 30.234 -3.99 1 98.69 106 THR B N 1
ATOM 3172 C CA . THR B 1 106 ? -0.792 30.734 -4.031 1 98.69 106 THR B CA 1
ATOM 3173 C C . THR B 1 106 ? 0.154 29.656 -4.555 1 98.69 106 THR B C 1
ATOM 3175 O O . THR B 1 106 ? -0.09 28.453 -4.363 1 98.69 106 THR B O 1
ATOM 3178 N N . GLU B 1 107 ? 1.162 30.078 -5.242 1 98.19 107 GLU B N 1
ATOM 3179 C CA . GLU B 1 107 ? 2.146 29.141 -5.762 1 98.19 107 GLU B CA 1
ATOM 3180 C C . GLU B 1 107 ? 3.562 29.688 -5.637 1 98.19 107 GLU B C 1
ATOM 3182 O O . GLU B 1 107 ? 4.535 29 -5.945 1 98.19 107 GLU B O 1
ATOM 3187 N N . ARG B 1 108 ? 3.637 30.906 -5.195 1 97.69 108 ARG B N 1
ATOM 3188 C CA . ARG B 1 108 ? 4.926 31.562 -5.02 1 97.69 108 ARG B CA 1
ATOM 3189 C C . ARG B 1 108 ? 4.918 32.438 -3.775 1 97.69 108 ARG B C 1
ATOM 3191 O O . ARG B 1 108 ? 3.865 32.906 -3.35 1 97.69 108 ARG B O 1
ATOM 3198 N N . PHE B 1 109 ? 6.055 32.688 -3.234 1 97.81 109 PHE B N 1
ATOM 3199 C CA . PHE B 1 109 ? 6.309 33.656 -2.176 1 97.81 109 PHE B CA 1
ATOM 3200 C C . PHE B 1 109 ? 7.605 34.406 -2.434 1 97.81 109 PHE B C 1
ATOM 3202 O O . PHE B 1 109 ? 8.656 33.781 -2.629 1 97.81 109 PHE B O 1
ATOM 3209 N N . GLU B 1 110 ? 7.496 35.719 -2.504 1 96.38 110 GLU B N 1
ATOM 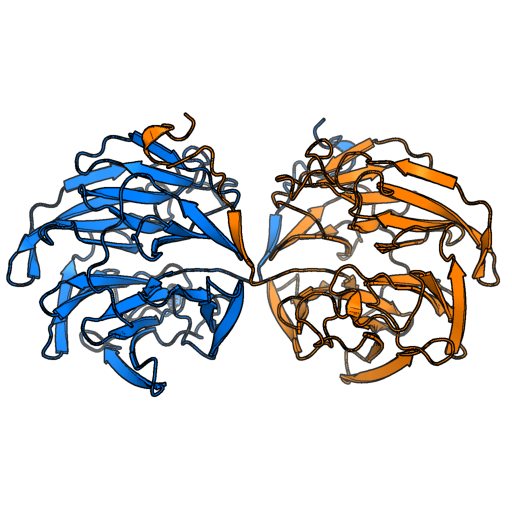3210 C CA . GLU B 1 110 ? 8.633 36.594 -2.803 1 96.38 110 GLU B CA 1
ATOM 3211 C C . GLU B 1 110 ? 9.344 36.156 -4.074 1 96.38 110 GLU B C 1
ATOM 3213 O O . GLU B 1 110 ? 10.57 36.031 -4.098 1 96.38 110 GLU B O 1
ATOM 3218 N N . GLY B 1 111 ? 8.578 35.719 -5.039 1 96.56 111 GLY B N 1
ATOM 3219 C CA . GLY B 1 111 ? 9.078 35.438 -6.375 1 96.56 111 GLY B CA 1
ATOM 3220 C C . GLY B 1 111 ? 9.523 34 -6.562 1 96.56 111 GLY B C 1
ATOM 3221 O O . GLY B 1 111 ? 9.711 33.531 -7.691 1 96.56 111 GLY B O 1
ATOM 3222 N N . ALA B 1 112 ? 9.609 33.281 -5.488 1 97.5 112 ALA B N 1
ATOM 3223 C CA . ALA B 1 112 ? 10.07 31.891 -5.566 1 97.5 112 ALA B CA 1
ATOM 3224 C C . ALA B 1 112 ? 8.914 30.906 -5.406 1 97.5 112 ALA B C 1
ATOM 3226 O O . ALA B 1 112 ? 8 31.141 -4.613 1 97.5 112 ALA B O 1
ATOM 3227 N N . ARG B 1 113 ? 9 29.797 -6.156 1 96.5 113 ARG B N 1
ATOM 3228 C CA . ARG B 1 113 ? 8.008 28.734 -5.973 1 96.5 113 ARG B CA 1
ATOM 3229 C C . ARG B 1 113 ? 8.156 28.078 -4.605 1 96.5 113 ARG B C 1
ATOM 3231 O O . ARG B 1 113 ? 9.273 27.922 -4.102 1 96.5 113 ARG B O 1
ATOM 3238 N N . TYR B 1 114 ? 7.027 27.656 -4.066 1 97.44 114 TYR B N 1
ATOM 3239 C CA . TYR B 1 114 ? 7.074 26.891 -2.824 1 97.44 114 TYR B CA 1
ATOM 3240 C C . TYR B 1 114 ? 7.863 25.609 -3.002 1 97.44 114 TYR B C 1
ATOM 3242 O O . TYR B 1 114 ? 8.078 25.156 -4.129 1 97.44 114 TYR B O 1
ATOM 3250 N N . ASN B 1 115 ? 8.352 25.016 -1.924 1 96 115 ASN B N 1
ATOM 3251 C CA . ASN B 1 115 ? 9.078 23.766 -1.952 1 96 115 ASN B CA 1
ATOM 3252 C C . ASN B 1 115 ? 8.148 22.578 -2.234 1 96 115 ASN B C 1
ATOM 3254 O O . ASN B 1 115 ? 8.062 22.109 -3.369 1 96 115 ASN B O 1
ATOM 3258 N N . ALA B 1 116 ? 7.414 22.156 -1.287 1 96.25 116 ALA B N 1
ATOM 3259 C CA . ALA B 1 116 ? 6.434 21.078 -1.35 1 96.25 116 ALA B CA 1
ATOM 3260 C C . ALA B 1 116 ? 5.379 21.219 -0.255 1 96.25 116 ALA B C 1
ATOM 3262 O O . ALA B 1 116 ? 5.418 20.516 0.753 1 96.25 116 ALA B O 1
ATOM 3263 N N . PRO B 1 117 ? 4.395 22.188 -0.473 1 97.88 117 PRO B N 1
ATOM 3264 C CA . PRO B 1 117 ? 3.357 22.328 0.552 1 97.88 117 PRO B CA 1
ATOM 3265 C C . PRO B 1 117 ? 2.857 20.969 1.065 1 97.88 117 PRO B C 1
ATOM 3267 O O . PRO B 1 117 ? 2.561 20.078 0.27 1 97.88 117 PRO B O 1
ATOM 3270 N N . ASN B 1 118 ? 2.799 20.859 2.389 1 98 118 ASN B N 1
ATOM 3271 C CA . ASN B 1 118 ? 2.717 19.531 2.99 1 98 118 ASN B CA 1
ATOM 3272 C C . ASN B 1 118 ? 1.413 19.344 3.76 1 98 118 ASN B C 1
ATOM 3274 O O . ASN B 1 118 ? 0.683 18.375 3.529 1 98 118 ASN B O 1
ATOM 3278 N N . ASP B 1 119 ? 1.12 20.203 4.723 1 98.81 119 ASP B N 1
ATOM 3279 C CA . ASP B 1 119 ? -0.081 20.078 5.543 1 98.81 119 ASP B CA 1
ATOM 3280 C C . ASP B 1 119 ? -0.755 21.438 5.73 1 98.81 119 ASP B C 1
ATOM 3282 O O . ASP B 1 119 ? -0.159 22.484 5.445 1 98.81 119 ASP B O 1
ATOM 3286 N N . ILE B 1 120 ? -2.014 21.391 6.184 1 98.81 120 ILE B N 1
ATOM 3287 C CA . ILE B 1 120 ? -2.824 22.594 6.141 1 98.81 120 ILE B CA 1
ATOM 3288 C C . ILE B 1 120 ? -3.803 22.609 7.312 1 98.81 120 ILE B C 1
ATOM 3290 O O . ILE B 1 120 ? -4.324 21.562 7.699 1 98.81 120 ILE B O 1
ATOM 3294 N N . ALA B 1 121 ? -4.008 23.719 7.898 1 98.44 121 ALA B N 1
ATOM 3295 C CA . ALA B 1 121 ? -4.992 24.016 8.938 1 98.44 121 ALA B CA 1
ATOM 3296 C C . ALA B 1 121 ? -5.734 25.312 8.641 1 98.44 121 ALA B C 1
ATOM 3298 O O . ALA B 1 121 ? -5.324 26.094 7.777 1 98.44 121 ALA B O 1
ATOM 3299 N N . ALA B 1 122 ? -6.824 25.469 9.297 1 97.31 122 ALA B N 1
ATOM 3300 C CA . ALA B 1 122 ? -7.602 26.688 9.094 1 97.31 122 ALA B CA 1
ATOM 3301 C C . ALA B 1 122 ? -8.258 27.141 10.398 1 97.31 122 ALA B C 1
ATOM 3303 O O . ALA B 1 122 ? -8.445 26.344 11.32 1 97.31 122 ALA B O 1
ATOM 3304 N N . ARG B 1 123 ? -8.484 28.375 10.352 1 96.06 123 ARG B N 1
ATOM 3305 C CA . ARG B 1 123 ? -9.25 29 11.43 1 96.06 123 ARG B CA 1
ATOM 3306 C C . ARG B 1 123 ? -10.672 29.312 10.984 1 96.06 123 ARG B C 1
ATOM 3308 O O . ARG B 1 123 ? -10.938 29.422 9.789 1 96.06 123 ARG B O 1
ATOM 3315 N N . SER B 1 124 ? -11.555 29.516 11.992 1 95.38 124 SER B N 1
ATOM 3316 C CA . SER B 1 124 ? -12.953 29.797 11.703 1 95.38 124 SER B CA 1
ATOM 3317 C C . SER B 1 124 ? -13.117 31.141 10.984 1 95.38 124 SER B C 1
ATOM 3319 O O . SER B 1 124 ? -14.086 31.344 10.25 1 95.38 124 SER B O 1
ATOM 3321 N N . ASN B 1 125 ? -12.164 32.031 11.133 1 94.81 125 ASN B N 1
ATOM 3322 C CA . ASN B 1 125 ? -12.266 33.375 10.547 1 94.81 125 ASN B CA 1
ATOM 3323 C C . ASN B 1 125 ? -11.812 33.375 9.086 1 94.81 125 ASN B C 1
ATOM 3325 O O . ASN B 1 125 ? -11.734 34.438 8.461 1 94.81 125 ASN B O 1
ATOM 3329 N N . GLY B 1 126 ? -11.398 32.25 8.617 1 95.25 126 GLY B N 1
ATOM 3330 C CA . GLY B 1 126 ? -11.07 32.125 7.203 1 95.25 126 GLY B CA 1
ATOM 3331 C C . GLY B 1 126 ? -9.578 32.125 6.938 1 95.25 126 GLY B C 1
ATOM 3332 O O . GLY B 1 126 ? -9.141 31.891 5.809 1 95.25 126 GLY B O 1
ATOM 3333 N N . GLN B 1 127 ? -8.789 32.312 7.941 1 97.56 127 GLN B N 1
ATOM 3334 C CA . GLN B 1 127 ? -7.344 32.188 7.758 1 97.56 127 GLN B CA 1
ATOM 3335 C C . GLN B 1 127 ? -6.934 30.75 7.5 1 97.56 127 GLN B C 1
ATOM 3337 O O . GLN B 1 127 ? -7.488 29.828 8.102 1 97.56 127 GLN B O 1
ATOM 3342 N N . ILE B 1 128 ? -5.965 30.625 6.605 1 98.31 128 ILE B N 1
ATOM 3343 C CA . ILE B 1 128 ? -5.418 29.312 6.262 1 98.31 128 ILE B CA 1
ATOM 3344 C C . ILE B 1 128 ? -3.93 29.281 6.602 1 98.31 128 ILE B C 1
ATOM 3346 O O . ILE B 1 128 ? -3.199 30.234 6.344 1 98.31 128 ILE B O 1
ATOM 3350 N N . PHE B 1 129 ? -3.482 28.219 7.219 1 98.81 129 PHE B N 1
ATOM 3351 C CA . PHE B 1 129 ? -2.08 28 7.555 1 98.81 129 PHE B CA 1
ATOM 3352 C C . PHE B 1 129 ? -1.541 26.766 6.855 1 98.81 129 PHE B C 1
ATOM 3354 O O . PHE B 1 129 ? -2.236 25.75 6.754 1 98.81 129 PHE B O 1
ATOM 3361 N N . PHE B 1 130 ? -0.308 26.844 6.336 1 98.81 130 PHE B N 1
ATOM 3362 C CA . PHE B 1 130 ? 0.239 25.641 5.715 1 98.81 130 PHE B CA 1
ATOM 3363 C C . PHE B 1 130 ? 1.747 25.562 5.922 1 98.81 130 PHE B C 1
ATOM 3365 O O . PHE B 1 130 ? 2.404 26.594 6.129 1 98.81 130 PHE B O 1
ATOM 3372 N N . THR B 1 131 ? 2.271 24.328 5.945 1 98.81 131 THR B N 1
ATOM 3373 C CA . THR B 1 131 ? 3.701 24.062 6.059 1 98.81 131 THR B CA 1
ATOM 3374 C C . THR B 1 131 ? 4.312 23.812 4.684 1 98.81 131 THR B C 1
ATOM 3376 O O . THR B 1 131 ? 3.666 23.234 3.801 1 98.81 131 THR B O 1
ATOM 3379 N N . ASP B 1 132 ? 5.574 24.234 4.523 1 98.12 132 ASP B N 1
ATOM 3380 C CA . ASP B 1 132 ? 6.25 24.094 3.238 1 98.12 132 ASP B CA 1
ATOM 3381 C C . ASP B 1 132 ? 7.664 23.547 3.416 1 98.12 132 ASP B C 1
ATOM 3383 O O . ASP B 1 132 ? 8.648 24.25 3.205 1 98.12 132 ASP B O 1
ATOM 3387 N N . PRO B 1 133 ? 7.758 22.266 3.646 1 97.06 133 PRO B N 1
ATOM 3388 C CA . PRO B 1 133 ? 9.055 21.578 3.711 1 97.06 133 PRO B CA 1
ATOM 3389 C C . PRO B 1 133 ? 9.516 21.062 2.352 1 97.06 133 PRO B C 1
ATOM 3391 O O . PRO B 1 133 ? 8.805 21.219 1.354 1 97.06 133 PRO B O 1
ATOM 3394 N N . CYS B 1 134 ? 10.711 20.578 2.357 1 93.56 134 CYS B N 1
ATOM 3395 C CA . CYS B 1 134 ? 11.18 19.766 1.249 1 93.56 134 CYS B CA 1
ATOM 3396 C C . CYS B 1 134 ? 11.742 18.438 1.754 1 93.56 134 CYS B C 1
ATOM 3398 O O . CYS B 1 134 ? 12.898 18.359 2.174 1 93.56 134 CYS B O 1
ATOM 3400 N N . TYR B 1 135 ? 10.984 17.422 1.66 1 89.88 135 TYR B N 1
ATOM 3401 C CA . TYR B 1 135 ? 11.422 16.094 2.08 1 89.88 135 TYR B CA 1
ATOM 3402 C C . TYR B 1 135 ? 11.945 15.289 0.896 1 89.88 135 TYR B C 1
ATOM 3404 O O . TYR B 1 135 ? 12.547 14.227 1.076 1 89.88 135 TYR B O 1
ATOM 3412 N N . GLY B 1 136 ? 11.734 15.758 -0.246 1 87.25 136 GLY B N 1
ATOM 3413 C CA . GLY B 1 136 ? 12.211 15.102 -1.455 1 87.25 136 GLY B CA 1
ATOM 3414 C C . GLY B 1 136 ? 13.539 15.641 -1.943 1 87.25 136 GLY B C 1
ATOM 3415 O O . GLY B 1 136 ? 14.461 15.836 -1.15 1 87.25 136 GLY B O 1
ATOM 3416 N N . ASP B 1 137 ? 13.602 15.773 -3.264 1 86.69 137 ASP B N 1
ATOM 3417 C CA . ASP B 1 137 ? 14.805 16.281 -3.91 1 86.69 137 ASP B CA 1
ATOM 3418 C C . ASP B 1 137 ? 15 17.766 -3.611 1 86.69 137 ASP B C 1
ATOM 3420 O O . ASP B 1 137 ? 14.234 18.609 -4.09 1 86.69 137 ASP B O 1
ATOM 3424 N N . ARG B 1 138 ? 16.016 18.125 -2.916 1 90.31 138 ARG B N 1
ATOM 3425 C CA . ARG B 1 138 ? 16.234 19.484 -2.434 1 90.31 138 ARG B CA 1
ATOM 3426 C C . ARG B 1 138 ? 17.031 20.312 -3.439 1 90.31 138 ARG B C 1
ATOM 3428 O O . ARG B 1 138 ? 17.203 21.516 -3.273 1 90.31 138 ARG B O 1
ATOM 3435 N N . SER B 1 139 ? 17.453 19.625 -4.527 1 87.81 139 SER B N 1
ATOM 3436 C CA . SER B 1 139 ? 18.281 20.312 -5.512 1 87.81 139 SER B CA 1
ATOM 3437 C C . SER B 1 139 ? 17.469 21.312 -6.328 1 87.81 139 SER B C 1
ATOM 3439 O O . SER B 1 139 ? 18.031 22.219 -6.945 1 87.81 139 SER B O 1
ATOM 3441 N N . GLN B 1 140 ? 16.172 21.203 -6.262 1 84.56 140 GLN B N 1
ATOM 3442 C CA . GLN B 1 140 ? 15.328 22.047 -7.102 1 84.56 140 GLN B CA 1
ATOM 3443 C C . GLN B 1 140 ? 14.648 23.141 -6.277 1 84.56 140 GLN B C 1
ATOM 3445 O O . GLN B 1 140 ? 13.797 23.875 -6.785 1 84.56 140 GLN B O 1
ATOM 3450 N N . MET B 1 141 ? 14.953 23.234 -5.035 1 92.31 141 MET B N 1
ATOM 3451 C CA . MET B 1 141 ? 14.367 24.266 -4.184 1 92.31 141 MET B CA 1
ATOM 3452 C C . MET B 1 141 ? 14.734 25.656 -4.688 1 92.31 141 MET B C 1
ATOM 3454 O O . MET B 1 141 ? 15.891 25.922 -5.012 1 92.31 141 MET B O 1
ATOM 3458 N N . GLU B 1 142 ? 13.695 26.438 -4.766 1 94.31 142 GLU B N 1
ATOM 3459 C CA . GLU B 1 142 ? 13.914 27.844 -5.066 1 94.31 142 GLU B CA 1
ATOM 3460 C C . GLU B 1 142 ? 13.977 28.672 -3.787 1 94.31 142 GLU B C 1
ATOM 3462 O O . GLU B 1 142 ? 14.742 29.641 -3.701 1 94.31 142 GLU B O 1
ATOM 3467 N N . MET B 1 143 ? 13.211 28.188 -2.811 1 93.31 143 MET B N 1
ATOM 3468 C CA . MET B 1 143 ? 13.227 28.844 -1.504 1 93.31 143 MET B CA 1
ATOM 3469 C C . MET B 1 143 ? 14.461 28.438 -0.709 1 93.31 143 MET B C 1
ATOM 3471 O O . MET B 1 143 ? 14.875 27.281 -0.738 1 93.31 143 MET B O 1
ATOM 3475 N N . GLU B 1 144 ? 15.023 29.312 0.059 1 91.56 144 GLU B N 1
ATOM 3476 C CA . GLU B 1 144 ? 16.203 29.016 0.869 1 91.56 144 GLU B CA 1
ATOM 3477 C C . GLU B 1 144 ? 15.805 28.578 2.275 1 91.56 144 GLU B C 1
ATOM 3479 O O . GLU B 1 144 ? 16.656 28.516 3.17 1 91.56 144 GLU B O 1
ATOM 3484 N N . HIS B 1 145 ? 14.547 28.422 2.469 1 95.12 145 HIS B N 1
ATOM 3485 C CA . HIS B 1 145 ? 14.039 28.047 3.789 1 95.12 145 HIS B CA 1
ATOM 3486 C C . HIS B 1 145 ? 12.828 27.141 3.682 1 95.12 145 HIS B C 1
ATOM 3488 O O . HIS B 1 145 ? 12.234 27.016 2.609 1 95.12 145 HIS B O 1
ATOM 3494 N N . GLU B 1 146 ? 12.555 26.453 4.758 1 97.44 146 GLU B N 1
ATOM 3495 C CA . GLU B 1 146 ? 11.32 25.703 4.98 1 97.44 146 GLU B CA 1
ATOM 3496 C C . GLU B 1 146 ? 10.477 26.359 6.074 1 97.44 146 GLU B C 1
ATOM 3498 O O . GLU B 1 146 ? 10.938 26.531 7.203 1 97.44 146 GLU B O 1
ATOM 3503 N N . SER B 1 147 ? 9.281 26.797 5.688 1 98.5 147 SER B N 1
ATOM 3504 C CA . SER B 1 147 ? 8.578 27.734 6.555 1 98.5 147 SER B CA 1
ATOM 3505 C C . SER B 1 147 ? 7.098 27.375 6.676 1 98.5 147 SER B C 1
ATOM 3507 O O . SER B 1 147 ? 6.641 26.406 6.062 1 98.5 147 SER B O 1
ATOM 3509 N N . ILE B 1 148 ? 6.445 28.062 7.543 1 98.75 148 ILE B N 1
ATOM 3510 C CA . ILE B 1 148 ? 4.996 28.047 7.727 1 98.75 148 ILE B CA 1
ATOM 3511 C C . ILE B 1 148 ? 4.406 29.391 7.27 1 98.75 148 ILE B C 1
ATOM 3513 O O . ILE B 1 148 ? 4.949 30.453 7.574 1 98.75 148 ILE B O 1
ATOM 3517 N N . TYR B 1 149 ? 3.332 29.25 6.551 1 98.88 149 TYR B N 1
ATOM 3518 C CA . TYR B 1 149 ? 2.701 30.438 5.977 1 98.88 149 TYR B CA 1
ATOM 3519 C C . TYR B 1 149 ? 1.242 30.531 6.406 1 98.88 149 TYR B C 1
ATOM 3521 O O . TYR B 1 149 ? 0.626 29.531 6.781 1 98.88 149 TYR B O 1
ATOM 3529 N N . ARG B 1 150 ? 0.767 31.797 6.336 1 98.81 150 ARG B N 1
ATOM 3530 C CA . ARG B 1 150 ? -0.648 32.094 6.52 1 98.81 150 ARG B CA 1
ATOM 3531 C C . ARG B 1 150 ? -1.225 32.812 5.289 1 98.81 150 ARG B C 1
ATOM 3533 O O . ARG B 1 150 ? -0.591 33.688 4.719 1 98.81 150 ARG B O 1
ATOM 3540 N N . ILE B 1 151 ? -2.314 32.312 4.863 1 98.62 151 ILE B N 1
ATOM 3541 C CA . ILE B 1 151 ? -3.109 32.969 3.846 1 98.62 151 ILE B CA 1
ATOM 3542 C C . ILE B 1 151 ? -4.309 33.656 4.5 1 98.62 151 ILE B C 1
ATOM 3544 O O . ILE B 1 151 ? -5.133 33 5.137 1 98.62 151 ILE B O 1
ATOM 3548 N N . ASP B 1 152 ? -4.43 34.938 4.277 1 98.06 152 ASP B N 1
ATOM 3549 C CA . ASP B 1 152 ? -5.57 35.688 4.781 1 98.06 152 ASP B CA 1
ATOM 3550 C C . ASP B 1 152 ? -6.746 35.625 3.812 1 98.06 152 ASP B C 1
ATOM 3552 O O . ASP B 1 152 ? -6.574 35.281 2.643 1 98.06 152 ASP B O 1
ATOM 3556 N N . PRO B 1 153 ? -7.957 35.969 4.312 1 95.81 153 PRO B N 1
ATOM 3557 C CA . PRO B 1 153 ? -9.148 35.875 3.463 1 95.81 153 PRO B CA 1
ATOM 3558 C C . PRO B 1 153 ? -9.039 36.75 2.211 1 95.81 153 PRO B C 1
ATOM 3560 O O . PRO B 1 153 ? -9.641 36.438 1.181 1 95.81 153 PRO B O 1
ATOM 3563 N N . ASP B 1 154 ? -8.234 37.781 2.236 1 96.5 154 ASP B N 1
ATOM 3564 C CA . ASP B 1 154 ? -8.102 38.656 1.078 1 96.5 154 ASP B CA 1
ATOM 3565 C C . ASP B 1 154 ? -7.039 38.156 0.112 1 96.5 154 ASP B C 1
ATOM 3567 O O . ASP B 1 154 ? -6.766 38.781 -0.916 1 96.5 154 ASP B O 1
ATOM 3571 N N . GLY B 1 155 ? -6.402 37.062 0.522 1 97 155 GLY B N 1
ATOM 3572 C CA . GLY B 1 155 ? -5.441 36.406 -0.366 1 97 155 GLY B CA 1
ATOM 3573 C C . GLY B 1 155 ? -4 36.719 -0.011 1 97 155 GLY B C 1
ATOM 3574 O O . GLY B 1 155 ? -3.076 36.125 -0.538 1 97 155 GLY B O 1
ATOM 3575 N N . ALA B 1 156 ? -3.807 37.625 0.906 1 97.88 156 ALA B N 1
ATOM 3576 C CA . ALA B 1 156 ? -2.443 37.969 1.305 1 97.88 156 ALA B CA 1
ATOM 3577 C C . ALA B 1 156 ? -1.761 36.812 1.998 1 97.88 156 ALA B C 1
ATOM 3579 O O . ALA B 1 156 ? -2.377 36.094 2.811 1 97.88 156 ALA B O 1
ATOM 3580 N N . VAL B 1 157 ? -0.474 36.594 1.652 1 98.62 157 VAL B N 1
ATOM 3581 C CA . VAL B 1 157 ? 0.299 35.5 2.25 1 98.62 157 VAL B CA 1
ATOM 3582 C C . VAL B 1 157 ? 1.394 36.062 3.145 1 98.62 157 VAL B C 1
ATOM 3584 O O . VAL B 1 157 ? 2.113 37 2.742 1 98.62 157 VAL B O 1
ATOM 3587 N N . THR B 1 158 ? 1.5 35.562 4.324 1 98.44 158 THR B N 1
ATOM 3588 C CA . THR B 1 158 ? 2.52 35.969 5.285 1 98.44 158 THR B CA 1
ATOM 3589 C C . THR B 1 158 ? 3.344 34.781 5.734 1 98.44 158 THR B C 1
ATOM 3591 O O . THR B 1 158 ? 2.791 33.719 6.016 1 98.44 158 THR B O 1
ATOM 3594 N N . ARG B 1 159 ? 4.641 34.906 5.711 1 98.38 159 ARG B N 1
ATOM 3595 C CA . ARG B 1 159 ? 5.496 33.906 6.336 1 98.38 159 ARG B CA 1
ATOM 3596 C C . ARG B 1 159 ? 5.48 34.031 7.855 1 98.38 159 ARG B C 1
ATOM 3598 O O . ARG B 1 159 ? 5.918 35.062 8.398 1 98.38 159 ARG B O 1
ATOM 3605 N N . LEU B 1 160 ? 5.066 33.094 8.523 1 98 160 LEU B N 1
ATOM 3606 C CA . LEU B 1 160 ? 4.809 33.188 9.953 1 98 160 LEU B CA 1
ATOM 3607 C C . LEU B 1 160 ? 6.031 32.75 10.758 1 98 160 LEU B C 1
ATOM 3609 O O . LEU B 1 160 ? 6.414 33.406 11.727 1 98 160 LEU B O 1
ATOM 3613 N N . ILE B 1 161 ? 6.508 31.594 10.469 1 97.69 161 ILE B N 1
ATOM 3614 C CA . ILE B 1 161 ? 7.633 30.969 11.156 1 97.69 161 ILE B CA 1
ATOM 3615 C C . ILE B 1 161 ? 8.641 30.453 10.141 1 97.69 161 ILE B C 1
ATOM 3617 O O . ILE B 1 161 ? 8.25 29.859 9.117 1 97.69 161 ILE B O 1
ATOM 3621 N N . THR B 1 162 ? 9.906 30.609 10.445 1 97.38 162 THR B N 1
ATOM 3622 C CA . THR B 1 162 ? 10.945 30.125 9.547 1 97.38 162 THR B CA 1
ATOM 3623 C C . THR B 1 162 ? 12.133 29.578 10.344 1 97.38 162 THR B C 1
ATOM 3625 O O . THR B 1 162 ? 12.07 29.5 11.578 1 97.38 162 THR B O 1
ATOM 3628 N N . GLN B 1 163 ? 13.055 29.078 9.57 1 94.38 163 GLN B N 1
ATOM 3629 C CA . GLN B 1 163 ? 14.297 28.594 10.164 1 94.38 163 GLN B CA 1
ATOM 3630 C C . GLN B 1 163 ? 15.102 29.75 10.758 1 94.38 163 GLN B C 1
ATOM 3632 O O . GLN B 1 163 ? 15.094 30.859 10.219 1 94.38 163 GLN B O 1
ATOM 3637 N N . PRO B 1 164 ? 15.594 29.531 11.93 1 94.06 164 PRO B N 1
ATOM 3638 C CA . PRO B 1 164 ? 15.875 28.266 12.609 1 94.06 164 PRO B CA 1
ATOM 3639 C C . PRO B 1 164 ? 14.836 27.922 13.672 1 94.06 164 PRO B C 1
ATOM 3641 O O . PRO B 1 164 ? 14.969 26.906 14.367 1 94.06 164 PRO B O 1
ATOM 3644 N N . GLU B 1 165 ? 13.812 28.766 13.891 1 95.88 165 GLU B N 1
ATOM 3645 C CA . GLU B 1 165 ? 12.789 28.484 14.898 1 95.88 165 GLU B CA 1
ATOM 3646 C C . GLU B 1 165 ? 12.164 27.109 14.68 1 95.88 165 GLU B C 1
ATOM 3648 O O . GLU B 1 165 ? 11.766 26.438 15.633 1 95.88 165 GLU B O 1
ATOM 3653 N N . ILE B 1 166 ? 12.109 26.75 13.453 1 97.19 166 ILE B N 1
ATOM 3654 C CA . ILE B 1 166 ? 11.672 25.422 13.047 1 97.19 166 ILE B CA 1
ATOM 3655 C C . ILE B 1 166 ? 12.664 24.844 12.031 1 97.19 166 ILE B C 1
ATOM 3657 O O . ILE B 1 166 ? 13.164 25.562 11.164 1 97.19 166 ILE B O 1
ATOM 3661 N N . GLN B 1 167 ? 12.945 23.562 12.148 1 97.5 167 GLN B N 1
ATOM 3662 C CA . GLN B 1 167 ? 13.914 22.984 11.227 1 97.5 167 GLN B CA 1
ATOM 3663 C C . GLN B 1 167 ? 13.234 22.484 9.953 1 97.5 167 GLN B C 1
ATOM 3665 O O . GLN B 1 167 ? 13.648 22.828 8.844 1 97.5 167 GLN B O 1
ATOM 3670 N N . ARG B 1 168 ? 12.227 21.688 9.992 1 97.25 168 ARG B N 1
ATOM 3671 C CA . ARG B 1 168 ? 11.5 21.156 8.844 1 97.25 168 ARG B CA 1
ATOM 3672 C C . ARG B 1 168 ? 10.039 20.891 9.195 1 97.25 168 ARG B C 1
ATOM 3674 O O . ARG B 1 168 ? 9.711 19.812 9.703 1 97.25 168 ARG B O 1
ATOM 3681 N N . PRO B 1 169 ? 9.18 21.844 8.891 1 98.44 169 PRO B N 1
ATOM 3682 C CA . PRO B 1 169 ? 7.773 21.75 9.305 1 98.44 169 PRO B CA 1
ATOM 3683 C C . PRO B 1 169 ? 7.008 20.672 8.523 1 98.44 169 PRO B C 1
ATOM 3685 O O . PRO B 1 169 ? 7.238 20.484 7.328 1 98.44 169 PRO B O 1
ATOM 3688 N N . ASN B 1 170 ? 6.164 19.938 9.188 1 98 170 ASN B N 1
ATOM 3689 C CA . ASN B 1 170 ? 5.312 18.906 8.586 1 98 170 ASN B CA 1
ATOM 3690 C C . ASN B 1 170 ? 3.846 19.109 8.961 1 98 170 ASN B C 1
ATOM 3692 O O . ASN B 1 170 ? 3.217 20.078 8.508 1 98 170 ASN B O 1
ATOM 3696 N N . GLY B 1 171 ? 3.309 18.406 9.984 1 98.75 171 GLY B N 1
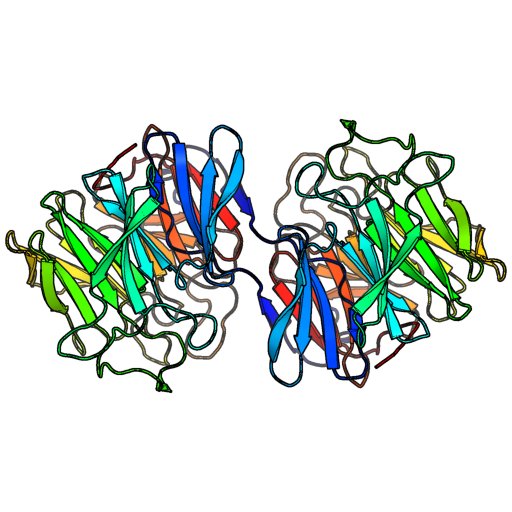ATOM 3697 C CA . GLY B 1 171 ? 1.926 18.531 10.414 1 98.75 171 GLY B CA 1
ATOM 3698 C C . GLY B 1 171 ? 1.618 19.875 11.062 1 98.75 171 GLY B C 1
ATOM 3699 O O . GLY B 1 171 ? 2.486 20.469 11.703 1 98.75 171 GLY B O 1
ATOM 3700 N N . ILE B 1 172 ? 0.408 20.281 10.961 1 98.81 172 ILE B N 1
ATOM 3701 C CA . ILE B 1 172 ? -0.067 21.531 11.523 1 98.81 172 ILE B CA 1
ATOM 3702 C C . ILE B 1 172 ? -1.515 21.375 11.984 1 98.81 172 ILE B C 1
ATOM 3704 O O . ILE B 1 172 ? -2.322 20.734 11.305 1 98.81 172 ILE B O 1
ATOM 3708 N N . ALA B 1 173 ? -1.836 21.906 13.141 1 98.69 173 ALA B N 1
ATOM 3709 C CA . ALA B 1 173 ? -3.191 21.875 13.688 1 98.69 173 ALA B CA 1
ATOM 3710 C C . ALA B 1 173 ? -3.43 23.031 14.648 1 98.69 173 ALA B C 1
ATOM 3712 O O . ALA B 1 173 ? -2.48 23.672 15.117 1 98.69 173 ALA B O 1
ATOM 3713 N N . LEU B 1 174 ? -4.648 23.297 14.883 1 98.5 174 LEU B N 1
ATOM 3714 C CA . LEU B 1 174 ? -5.043 24.297 15.859 1 98.5 174 LEU B CA 1
ATOM 3715 C C . LEU B 1 174 ? -5.754 23.656 17.047 1 98.5 174 LEU B C 1
ATOM 3717 O O . LEU B 1 174 ? -6.438 22.641 16.891 1 98.5 174 LEU B O 1
ATOM 3721 N N . SER B 1 175 ? -5.574 24.312 18.219 1 98.62 175 SER B N 1
ATOM 3722 C CA . SER B 1 175 ? -6.41 23.953 19.375 1 98.62 175 SER B CA 1
ATOM 3723 C C . SER B 1 175 ? -7.875 24.297 19.109 1 98.62 175 SER B C 1
ATOM 3725 O O . SER B 1 175 ? -8.188 25.125 18.25 1 98.62 175 SER B O 1
ATOM 3727 N N . PRO B 1 176 ? -8.773 23.594 19.875 1 97.88 176 PRO B N 1
ATOM 3728 C CA . PRO B 1 176 ? -10.203 23.797 19.609 1 97.88 176 PRO B CA 1
ATOM 3729 C C . PRO B 1 176 ? -10.633 25.25 19.812 1 97.88 176 PRO B C 1
ATOM 3731 O O . PRO B 1 176 ? -11.57 25.719 19.156 1 97.88 176 PRO B O 1
ATOM 3734 N N . ASP B 1 177 ? -9.938 26 20.672 1 97.75 177 ASP B N 1
ATOM 3735 C CA . ASP B 1 177 ? -10.281 27.406 20.891 1 97.75 177 ASP B CA 1
ATOM 3736 C C . ASP B 1 177 ? -9.57 28.297 19.891 1 97.75 177 ASP B C 1
ATOM 3738 O O . ASP B 1 177 ? -9.727 29.531 19.922 1 97.75 177 ASP B O 1
ATOM 3742 N N . GLU B 1 178 ? -8.727 27.719 19.031 1 97.94 178 GLU B N 1
ATOM 3743 C CA . GLU B 1 178 ? -8.031 28.375 17.922 1 97.94 178 GLU B CA 1
ATOM 3744 C C . GLU B 1 178 ? -7.02 29.391 18.438 1 97.94 178 GLU B C 1
ATOM 3746 O O . GLU B 1 178 ? -6.715 30.375 17.75 1 97.94 178 GLU B O 1
ATOM 3751 N N . GLU B 1 179 ? -6.512 29.156 19.656 1 98.31 179 GLU B N 1
ATOM 3752 C CA . GLU B 1 179 ? -5.566 30.109 20.25 1 98.31 179 GLU B CA 1
ATOM 3753 C C . GLU B 1 179 ? -4.152 29.531 20.25 1 98.31 179 GLU B C 1
ATOM 3755 O O . GLU B 1 179 ? -3.195 30.234 20.578 1 98.31 179 GLU B O 1
ATOM 3760 N N . THR B 1 180 ? -4.051 28.297 19.953 1 98.75 180 THR B N 1
ATOM 3761 C CA . THR B 1 180 ? -2.748 27.641 19.891 1 98.75 180 THR B CA 1
ATOM 3762 C C . THR B 1 180 ? -2.525 27 18.531 1 98.75 180 THR B C 1
ATOM 3764 O O . THR B 1 180 ? -3.393 26.281 18.031 1 98.75 180 THR B O 1
ATOM 3767 N N . LEU B 1 181 ? -1.444 27.312 17.906 1 98.75 181 LEU B N 1
ATOM 3768 C CA . LEU B 1 181 ? -0.991 26.656 16.688 1 98.75 181 LEU B CA 1
ATOM 3769 C C . LEU B 1 181 ? 0.069 25.594 16.984 1 98.75 181 LEU B C 1
ATOM 3771 O O . LEU B 1 181 ? 1.086 25.906 17.609 1 98.75 181 LEU B O 1
ATOM 3775 N N . TYR B 1 182 ? -0.195 24.391 16.641 1 98.88 182 TYR B N 1
ATOM 3776 C CA . TYR B 1 182 ? 0.76 23.297 16.797 1 98.88 182 TYR B CA 1
ATOM 3777 C C . TYR B 1 182 ? 1.466 23 15.492 1 98.88 182 TYR B C 1
ATOM 3779 O O . TYR B 1 182 ? 0.831 22.953 14.43 1 98.88 182 TYR B O 1
ATOM 3787 N N . ILE B 1 183 ? 2.791 22.828 15.555 1 98.81 183 ILE B N 1
ATOM 3788 C CA . ILE B 1 183 ? 3.59 22.516 14.375 1 98.81 183 ILE B CA 1
ATOM 3789 C C . ILE B 1 183 ? 4.461 21.297 14.648 1 98.81 183 ILE B C 1
ATOM 3791 O O . ILE B 1 183 ? 5.176 21.25 15.648 1 98.81 183 ILE B O 1
ATOM 3795 N N . VAL B 1 184 ? 4.371 20.344 13.789 1 98.75 184 VAL B N 1
ATOM 3796 C CA . VAL B 1 184 ? 5.332 19.234 13.797 1 98.75 184 VAL B CA 1
ATOM 3797 C C . VAL B 1 184 ? 6.648 19.703 13.172 1 98.75 184 VAL B C 1
ATOM 3799 O O . VAL B 1 184 ? 6.66 20.266 12.086 1 98.75 184 VAL B O 1
ATOM 3802 N N . ASP B 1 185 ? 7.691 19.562 13.883 1 98.5 185 ASP B N 1
ATOM 3803 C CA . ASP B 1 185 ? 9.055 19.766 13.398 1 98.5 185 ASP B CA 1
ATOM 3804 C C . ASP B 1 185 ? 9.805 18.453 13.289 1 98.5 185 ASP B C 1
ATOM 3806 O O . ASP B 1 185 ? 10.359 17.953 14.281 1 98.5 185 ASP B O 1
ATOM 3810 N N . SER B 1 186 ? 9.797 17.891 12.117 1 96.25 186 SER B N 1
ATOM 3811 C CA . SER B 1 186 ? 10.391 16.594 11.867 1 96.25 186 SER B CA 1
ATOM 3812 C C . SER B 1 186 ? 11.523 16.688 10.852 1 96.25 186 SER B C 1
ATOM 3814 O O . SER B 1 186 ? 11.289 16.594 9.641 1 96.25 186 SER B O 1
ATOM 3816 N N . CYS B 1 187 ? 12.758 16.734 11.312 1 95.38 187 CYS B N 1
ATOM 3817 C CA . CYS B 1 187 ? 13.938 16.844 10.461 1 95.38 187 CYS B CA 1
ATOM 3818 C C . CYS B 1 187 ? 14.703 15.523 10.445 1 95.38 187 CYS B C 1
ATOM 3820 O O . CYS B 1 187 ? 15.359 15.164 11.422 1 95.38 187 CYS B O 1
ATOM 3822 N N . PRO B 1 188 ? 14.648 14.805 9.305 1 92 188 PRO B N 1
ATOM 3823 C CA . PRO B 1 188 ? 15.203 13.445 9.258 1 92 188 PRO B CA 1
ATOM 3824 C C . PRO B 1 188 ? 16.719 13.438 9.016 1 92 188 PRO B C 1
ATOM 3826 O O . PRO B 1 188 ? 17.188 12.82 8.062 1 92 188 PRO B O 1
ATOM 3829 N N . VAL B 1 189 ? 17.484 14.078 9.867 1 93.5 189 VAL B N 1
ATOM 3830 C CA . VAL B 1 189 ? 18.938 14.031 9.914 1 93.5 189 VAL B CA 1
ATOM 3831 C C . VAL B 1 189 ? 19.406 13.695 11.328 1 93.5 189 VAL B C 1
ATOM 3833 O O . VAL B 1 189 ? 18.641 13.82 12.281 1 93.5 189 VAL B O 1
ATOM 3836 N N . VAL B 1 190 ? 20.594 13.172 11.461 1 93.75 190 VAL B N 1
ATOM 3837 C CA . VAL B 1 190 ? 21.141 12.859 12.773 1 93.75 190 VAL B CA 1
ATOM 3838 C C . VAL B 1 190 ? 21.125 14.109 13.648 1 93.75 190 VAL B C 1
ATOM 3840 O O . VAL B 1 190 ? 21.625 15.164 13.25 1 93.75 190 VAL B O 1
ATOM 3843 N N . GLY B 1 191 ? 20.469 14.031 14.742 1 93.69 191 GLY B N 1
ATOM 3844 C CA . GLY B 1 191 ? 20.391 15.156 15.656 1 93.69 191 GLY B CA 1
ATOM 3845 C C . GLY B 1 191 ? 19.297 16.141 15.305 1 93.69 191 GLY B C 1
ATOM 3846 O O . GLY B 1 191 ? 19.141 17.172 15.961 1 93.69 191 GLY B O 1
ATOM 3847 N N . GLY B 1 192 ? 18.5 15.852 14.297 1 95.81 192 GLY B N 1
ATOM 3848 C CA . GLY B 1 192 ? 17.422 16.734 13.875 1 95.81 192 GLY B CA 1
ATOM 3849 C C . GLY B 1 192 ? 16.234 16.734 14.82 1 95.81 192 GLY B C 1
ATOM 3850 O O . GLY B 1 192 ? 16.062 15.781 15.586 1 95.81 192 GLY B O 1
ATOM 3851 N N . ASN B 1 193 ? 15.414 17.719 14.766 1 97.12 193 ASN B N 1
ATOM 3852 C CA . ASN B 1 193 ? 14.242 17.859 15.617 1 97.12 193 ASN B CA 1
ATOM 3853 C C . ASN B 1 193 ? 13.211 16.766 15.328 1 97.12 193 ASN B C 1
ATOM 3855 O O . ASN B 1 193 ? 13.023 16.391 14.172 1 97.12 193 ASN B O 1
ATOM 3859 N N . ARG B 1 194 ? 12.664 16.266 16.344 1 98 194 ARG B N 1
ATOM 3860 C CA . ARG B 1 194 ? 11.461 15.43 16.312 1 98 194 ARG B CA 1
ATOM 3861 C C . ARG B 1 194 ? 10.398 15.969 17.266 1 98 194 ARG B C 1
ATOM 3863 O O . ARG B 1 194 ? 9.844 15.211 18.078 1 98 194 ARG B O 1
ATOM 3870 N N . LYS B 1 195 ? 10.07 17.219 17.094 1 98.38 195 LYS B N 1
ATOM 3871 C CA . LYS B 1 195 ? 9.336 17.969 18.109 1 98.38 195 LYS B CA 1
ATOM 3872 C C . LYS B 1 195 ? 7.961 18.375 17.594 1 98.38 195 LYS B C 1
ATOM 3874 O O . LYS B 1 195 ? 7.762 18.516 16.391 1 98.38 195 LYS B O 1
ATOM 3879 N N . ILE B 1 196 ? 7.094 18.578 18.531 1 98.81 196 ILE B N 1
ATOM 3880 C CA . ILE B 1 196 ? 5.898 19.391 18.328 1 98.81 196 ILE B CA 1
ATOM 3881 C C . ILE B 1 196 ? 6.047 20.719 19.062 1 98.81 196 ILE B C 1
ATOM 3883 O O . ILE B 1 196 ? 6.289 20.75 20.266 1 98.81 196 ILE B O 1
ATOM 3887 N N . TRP B 1 197 ? 5.922 21.75 18.297 1 98.81 197 TRP B N 1
ATOM 3888 C CA . TRP B 1 197 ? 5.922 23.094 18.859 1 98.81 197 TRP B CA 1
ATOM 3889 C C . TRP B 1 197 ? 4.496 23.609 19.016 1 98.81 197 TRP B C 1
ATOM 3891 O O . TRP B 1 197 ? 3.633 23.328 18.188 1 98.81 197 TRP B O 1
ATOM 3901 N N . ALA B 1 198 ? 4.324 24.375 20.094 1 98.88 198 ALA B N 1
ATOM 3902 C CA . ALA B 1 198 ? 3.107 25.172 20.266 1 98.88 198 ALA B CA 1
ATOM 3903 C C . ALA B 1 198 ? 3.414 26.656 20.25 1 98.88 198 ALA B C 1
ATOM 3905 O O . ALA B 1 198 ? 4.422 27.094 20.812 1 98.88 198 ALA B O 1
ATOM 3906 N N . PHE B 1 199 ? 2.566 27.375 19.625 1 98.81 199 PHE B N 1
ATOM 3907 C CA . PHE B 1 199 ? 2.621 28.828 19.578 1 98.81 199 PHE B CA 1
ATOM 3908 C C . PHE B 1 199 ? 1.293 29.438 20.016 1 98.81 199 PHE B C 1
ATOM 3910 O O . PHE B 1 199 ? 0.227 28.922 19.672 1 98.81 199 PHE B O 1
ATOM 3917 N N . THR B 1 200 ? 1.38 30.578 20.719 1 98.69 200 THR B N 1
ATOM 3918 C CA . THR B 1 200 ? 0.182 31.391 20.875 1 98.69 200 THR B CA 1
ATOM 3919 C C . THR B 1 200 ? -0.196 32.062 19.547 1 98.69 200 THR B C 1
ATOM 3921 O O . THR B 1 200 ? 0.663 32.594 18.859 1 98.69 200 THR B O 1
ATOM 3924 N N . LEU B 1 201 ? -1.414 31.906 19.219 1 98.5 201 LEU B N 1
ATOM 3925 C CA . LEU B 1 201 ? -1.94 32.5 18 1 98.5 201 LEU B CA 1
ATOM 3926 C C . LEU B 1 201 ? -2.832 33.688 18.312 1 98.5 201 LEU B C 1
ATOM 3928 O O . LEU B 1 201 ? -3.881 33.531 18.938 1 98.5 201 LEU B O 1
ATOM 3932 N N . SER B 1 202 ? -2.482 34.875 17.812 1 98.25 202 SER B N 1
ATOM 3933 C CA . SER B 1 202 ? -3.246 36.094 18.094 1 98.25 202 SER B CA 1
ATOM 3934 C C . SER B 1 202 ? -4.48 36.188 17.203 1 98.25 202 SER B C 1
ATOM 3936 O O . SER B 1 202 ? -4.621 35.406 16.25 1 98.25 202 SER B O 1
ATOM 3938 N N . ASP B 1 203 ? -5.32 37.125 17.484 1 96.12 203 ASP B N 1
ATOM 3939 C CA . ASP B 1 203 ? -6.516 37.344 16.672 1 96.12 203 ASP B CA 1
ATOM 3940 C C . ASP B 1 203 ? -6.152 37.719 15.242 1 96.12 203 ASP B C 1
ATOM 3942 O O . ASP B 1 203 ? -6.863 37.344 14.297 1 96.12 203 ASP B O 1
ATOM 3946 N N . SER B 1 204 ? -5.047 38.375 15.117 1 96.19 204 SER B N 1
ATOM 3947 C CA . SER B 1 204 ? -4.613 38.812 13.789 1 96.19 204 SER B CA 1
ATOM 3948 C C . SER B 1 204 ? -3.902 37.688 13.047 1 96.19 204 SER B C 1
ATOM 3950 O O . SER B 1 204 ? -3.619 37.812 11.852 1 96.19 204 SER B O 1
ATOM 3952 N N . GLY B 1 205 ? -3.609 36.625 13.75 1 97.44 205 GLY B N 1
ATOM 3953 C CA . GLY B 1 205 ? -2.992 35.469 13.125 1 97.44 205 GLY B CA 1
ATOM 3954 C C . GLY B 1 205 ? -1.485 35.406 13.297 1 97.44 205 GLY B C 1
ATOM 3955 O O . GLY B 1 205 ? -0.798 34.625 12.633 1 97.44 205 GLY B O 1
ATOM 3956 N N . ASP B 1 206 ? -0.957 36.219 14.18 1 97.62 206 ASP B N 1
ATOM 3957 C CA . ASP B 1 206 ? 0.471 36.188 14.484 1 97.62 206 ASP B CA 1
ATOM 3958 C C . ASP B 1 206 ? 0.787 35.156 15.555 1 97.62 206 ASP B C 1
ATOM 3960 O O . ASP B 1 206 ? -0.062 34.844 16.391 1 97.62 206 ASP B O 1
ATOM 3964 N N . VAL B 1 207 ? 2.039 34.656 15.523 1 98.31 207 VAL B N 1
ATOM 3965 C CA . VAL B 1 207 ? 2.41 33.625 16.484 1 98.31 207 VAL B CA 1
ATOM 3966 C C . VAL B 1 207 ? 3.438 34.188 17.469 1 98.31 207 VAL B C 1
ATOM 3968 O O . VAL B 1 207 ? 4.23 35.062 17.125 1 98.31 207 VAL B O 1
ATOM 3971 N N . SER B 1 208 ? 3.389 33.719 18.688 1 98.19 208 SER B N 1
ATOM 3972 C CA . SER B 1 208 ? 4.348 34.031 19.734 1 98.19 208 SER B CA 1
ATOM 3973 C C . SER B 1 208 ? 4.465 32.906 20.75 1 98.19 208 SER B C 1
ATOM 3975 O O . SER B 1 208 ? 3.828 31.859 20.594 1 98.19 208 SER B O 1
ATOM 3977 N N . ASP B 1 209 ? 5.387 32.938 21.688 1 98.12 209 ASP B N 1
ATOM 3978 C CA . ASP B 1 209 ? 5.508 32.062 22.844 1 98.12 209 ASP B CA 1
ATOM 3979 C C . ASP B 1 209 ? 5.758 30.609 22.422 1 98.12 209 ASP B C 1
ATOM 3981 O O . ASP B 1 209 ? 5.055 29.688 22.859 1 98.12 209 ASP B O 1
ATOM 3985 N N . GLN B 1 210 ? 6.746 30.438 21.656 1 98.38 210 GLN B N 1
ATOM 3986 C CA . GLN B 1 210 ? 7.105 29.094 21.234 1 98.38 210 GLN B CA 1
ATOM 3987 C C . GLN B 1 210 ? 7.418 28.203 22.438 1 98.38 210 GLN B C 1
ATOM 3989 O O . GLN B 1 210 ? 8.203 28.578 23.297 1 98.38 210 GLN B O 1
ATOM 3994 N N . ARG B 1 211 ? 6.832 27.062 22.5 1 98 211 ARG B N 1
ATOM 3995 C CA . ARG B 1 211 ? 7.156 26.078 23.531 1 98 211 ARG B CA 1
ATOM 3996 C C . ARG B 1 211 ? 7.156 24.672 22.953 1 98 211 ARG B C 1
ATOM 3998 O O . ARG B 1 211 ? 6.34 24.344 22.078 1 98 211 ARG B O 1
ATOM 4005 N N . CYS B 1 212 ? 7.992 23.828 23.484 1 98.5 212 CYS B N 1
ATOM 4006 C CA . CYS B 1 212 ? 8.07 22.422 23.062 1 98.5 212 CYS B CA 1
ATOM 4007 C C . CYS B 1 212 ? 7.035 21.578 23.812 1 98.5 212 CYS B C 1
ATOM 4009 O O . CYS B 1 212 ? 7.027 21.547 25.047 1 98.5 212 CYS B O 1
ATOM 4011 N N . VAL B 1 213 ? 6.145 20.938 23.078 1 98.69 213 VAL B N 1
ATOM 4012 C CA . VAL B 1 213 ? 5.137 20.062 23.672 1 98.69 213 VAL B CA 1
ATOM 4013 C C . VAL B 1 213 ? 5.746 18.688 23.953 1 98.69 213 VAL B C 1
ATOM 4015 O O . VAL B 1 213 ? 5.578 18.141 25.047 1 98.69 213 VAL B O 1
ATOM 4018 N N . ILE B 1 214 ? 6.422 18.141 23.016 1 98.19 214 ILE B N 1
ATOM 4019 C CA . ILE B 1 214 ? 7.031 16.828 23.141 1 98.19 214 ILE B CA 1
ATOM 4020 C C . ILE B 1 214 ? 8.156 16.688 22.109 1 98.19 214 ILE B C 1
ATOM 4022 O O . ILE B 1 214 ? 8.133 17.328 21.062 1 98.19 214 ILE B O 1
ATOM 4026 N N . ASP B 1 215 ? 9.125 15.875 22.438 1 97.38 215 ASP B N 1
ATOM 4027 C CA . ASP B 1 215 ? 10.25 15.516 21.578 1 97.38 215 ASP B CA 1
ATOM 4028 C C . ASP B 1 215 ? 10.422 14 21.5 1 97.38 215 ASP B C 1
ATOM 4030 O O . ASP B 1 215 ? 10.727 13.352 22.5 1 97.38 215 ASP B O 1
ATOM 4034 N N . PHE B 1 216 ? 10.312 13.414 20.297 1 96.75 216 PHE B N 1
ATOM 4035 C CA . PHE B 1 216 ? 10.383 11.969 20.109 1 96.75 216 PHE B CA 1
ATOM 4036 C C . PHE B 1 216 ? 11.797 11.531 19.766 1 96.75 216 PHE B C 1
ATOM 4038 O O . PHE B 1 216 ? 12.039 10.352 19.5 1 96.75 216 PHE B O 1
ATOM 4045 N N . ALA B 1 217 ? 12.742 12.453 19.781 1 93.75 217 ALA B N 1
ATOM 4046 C CA . ALA B 1 217 ? 14.133 12.086 19.5 1 93.75 217 ALA B CA 1
ATOM 4047 C C . ALA B 1 217 ? 14.648 11.078 20.516 1 93.75 217 ALA B C 1
ATOM 4049 O O . ALA B 1 217 ? 14.32 11.164 21.703 1 93.75 217 ALA B O 1
ATOM 4050 N N . PRO B 1 218 ? 15.453 10.062 20.016 1 92.25 218 PRO B N 1
ATOM 4051 C CA . PRO B 1 218 ? 16 9.93 18.672 1 92.25 218 PRO B CA 1
ATOM 4052 C C . PRO B 1 218 ? 15.109 9.117 17.734 1 92.25 218 PRO B C 1
ATOM 4054 O O . PRO B 1 218 ? 15.508 8.789 16.625 1 92.25 218 PRO B O 1
ATOM 4057 N N . GLY B 1 219 ? 13.867 8.789 18.156 1 93.12 219 GLY B N 1
ATOM 4058 C CA . GLY B 1 219 ? 12.945 8.031 17.328 1 93.12 219 GLY B CA 1
ATOM 4059 C C . GLY B 1 219 ? 12.359 8.836 16.188 1 93.12 219 GLY B C 1
ATOM 4060 O O . GLY B 1 219 ? 12.672 10.023 16.031 1 93.12 219 GLY B O 1
ATOM 4061 N N . ARG B 1 220 ? 11.641 8.148 15.32 1 92.06 220 ARG B N 1
ATOM 4062 C CA . ARG B 1 220 ? 10.945 8.867 14.258 1 92.06 220 ARG B CA 1
ATOM 4063 C C . ARG B 1 220 ? 9.859 9.766 14.836 1 92.06 220 ARG B C 1
ATOM 4065 O O . ARG B 1 220 ? 9.094 9.344 15.711 1 92.06 220 ARG B O 1
ATOM 4072 N N . GLY B 1 221 ? 9.836 10.922 14.438 1 94.12 221 GLY B N 1
ATOM 4073 C CA . GLY B 1 221 ? 8.906 11.93 14.93 1 94.12 221 GLY B CA 1
ATOM 4074 C C . GLY B 1 221 ? 7.516 11.797 14.344 1 94.12 221 GLY B C 1
ATOM 4075 O O . GLY B 1 221 ? 7.113 10.719 13.906 1 94.12 221 GLY B O 1
ATOM 4076 N N . VAL B 1 222 ? 6.758 12.883 14.523 1 97.62 222 VAL B N 1
ATOM 4077 C CA . VAL B 1 222 ? 5.367 12.984 14.094 1 97.62 222 VAL B CA 1
ATOM 4078 C C . VAL B 1 222 ? 5.305 13.445 12.641 1 97.62 222 VAL B C 1
ATOM 4080 O O . VAL B 1 222 ? 6.176 14.188 12.18 1 97.62 222 VAL B O 1
ATOM 4083 N N . ASP B 1 223 ? 4.383 12.922 11.859 1 98.06 223 ASP B N 1
ATOM 4084 C CA . ASP B 1 223 ? 4.078 13.406 10.516 1 98.06 223 ASP B CA 1
ATOM 4085 C C . ASP B 1 223 ? 2.852 14.312 10.523 1 98.06 223 ASP B C 1
ATOM 4087 O O . ASP B 1 223 ? 2.984 15.539 10.539 1 98.06 223 ASP B O 1
ATOM 4091 N N . GLY B 1 224 ? 1.656 13.805 10.75 1 98.62 224 GLY B N 1
ATOM 4092 C CA . GLY B 1 224 ? 0.427 14.57 10.883 1 98.62 224 GLY B CA 1
ATOM 4093 C C . GLY B 1 224 ? -0.187 14.469 12.266 1 98.62 224 GLY B C 1
ATOM 4094 O O . GLY B 1 224 ? 0.238 13.648 13.086 1 98.62 224 GLY B O 1
ATOM 4095 N N . MET B 1 225 ? -1.21 15.312 12.508 1 98.69 225 MET B N 1
ATOM 4096 C CA . MET B 1 225 ? -1.857 15.289 13.812 1 98.69 225 MET B CA 1
ATOM 4097 C C . MET B 1 225 ? -3.287 15.812 13.719 1 98.69 225 MET B C 1
ATOM 4099 O O . MET B 1 225 ? -3.648 16.484 12.75 1 98.69 225 MET B O 1
ATOM 4103 N N . ALA B 1 226 ? -4.082 15.492 14.695 1 98.56 226 ALA B N 1
ATOM 4104 C CA . ALA B 1 226 ? -5.43 16.016 14.945 1 98.56 226 ALA B CA 1
ATOM 4105 C C . ALA B 1 226 ? -5.645 16.297 16.422 1 98.56 226 ALA B C 1
ATOM 4107 O O . ALA B 1 226 ? -4.844 15.875 17.266 1 98.56 226 ALA B O 1
ATOM 4108 N N . VAL B 1 227 ? -6.645 17.047 16.703 1 98.56 227 VAL B N 1
ATOM 4109 C CA . VAL B 1 227 ? -6.969 17.406 18.078 1 98.56 227 VAL B CA 1
ATOM 4110 C C . VAL B 1 227 ? -8.414 17.047 18.391 1 98.56 227 VAL B C 1
ATOM 4112 O O . VAL B 1 227 ? -9.289 17.156 17.531 1 98.56 227 VAL B O 1
ATOM 4115 N N . ASP B 1 228 ? -8.633 16.578 19.641 1 97.69 228 ASP B N 1
ATOM 4116 C CA . ASP B 1 228 ? -10.023 16.328 20.016 1 97.69 228 ASP B CA 1
ATOM 4117 C C . ASP B 1 228 ? -10.633 17.562 20.688 1 97.69 228 ASP B C 1
ATOM 4119 O O . ASP B 1 228 ? -9.984 18.594 20.828 1 97.69 228 ASP B O 1
ATOM 4123 N N . THR B 1 229 ? -11.906 17.453 21.109 1 97.44 229 THR B N 1
ATOM 4124 C CA . THR B 1 229 ? -12.664 18.594 21.609 1 97.44 229 THR B CA 1
ATOM 4125 C C . THR B 1 229 ? -12.125 19.031 22.969 1 97.44 229 THR B C 1
ATOM 4127 O O . THR B 1 229 ? -12.422 20.141 23.438 1 97.44 229 THR B O 1
ATOM 4130 N N . GLN B 1 230 ? -11.312 18.219 23.609 1 96.62 230 GLN B N 1
ATOM 4131 C CA . GLN B 1 230 ? -10.734 18.562 24.906 1 96.62 230 GLN B CA 1
ATOM 4132 C C . GLN B 1 230 ? -9.312 19.109 24.75 1 96.62 230 GLN B C 1
ATOM 4134 O O . GLN B 1 230 ? -8.664 19.438 25.734 1 96.62 230 GLN B O 1
ATOM 4139 N N . GLY B 1 231 ? -8.859 19.172 23.578 1 98 231 GLY B N 1
ATOM 4140 C CA . GLY B 1 231 ? -7.547 19.734 23.297 1 98 231 GLY B CA 1
ATOM 4141 C C . GLY B 1 231 ? -6.441 18.688 23.281 1 98 231 GLY B C 1
ATOM 4142 O O . GLY B 1 231 ? -5.273 19.031 23.062 1 98 231 GLY B O 1
ATOM 4143 N N . THR B 1 232 ? -6.777 17.469 23.453 1 97.62 232 THR B N 1
ATOM 4144 C CA . THR B 1 232 ? -5.801 16.391 23.406 1 97.62 232 THR B CA 1
ATOM 4145 C C . THR B 1 232 ? -5.301 16.188 21.984 1 97.62 232 THR B C 1
ATOM 4147 O O . THR B 1 232 ? -6.082 16.234 21.031 1 97.62 232 THR B O 1
ATOM 4150 N N . LEU B 1 233 ? -4.004 15.961 21.875 1 98.56 233 LEU B N 1
ATOM 4151 C CA . LEU B 1 233 ? -3.373 15.781 20.578 1 98.56 233 LEU B CA 1
ATOM 4152 C C . LEU B 1 233 ? -3.295 14.305 20.203 1 98.56 233 LEU B C 1
ATOM 4154 O O . LEU B 1 233 ? -2.918 13.469 21.031 1 98.56 233 LEU B O 1
ATOM 4158 N N . TYR B 1 234 ? -3.707 13.961 19.031 1 98.5 234 TYR B N 1
ATOM 4159 C CA . TYR B 1 234 ? -3.531 12.664 18.375 1 98.5 234 TYR B CA 1
ATOM 4160 C C . TYR B 1 234 ? -2.438 12.719 17.328 1 98.5 234 TYR B C 1
ATOM 4162 O O . TYR B 1 234 ? -2.627 13.312 16.266 1 98.5 234 TYR B O 1
ATOM 4170 N N . LEU B 1 235 ? -1.294 12.102 17.609 1 98.56 235 LEU B N 1
ATOM 4171 C CA . LEU B 1 235 ? -0.086 12.289 16.812 1 98.56 235 LEU B CA 1
ATOM 4172 C C . LEU B 1 235 ? 0.231 11.031 16.016 1 98.56 235 LEU B C 1
ATOM 4174 O O . LEU B 1 235 ? 0.432 9.953 16.594 1 98.56 235 LEU B O 1
ATOM 4178 N N . ALA B 1 236 ? 0.222 11.102 14.703 1 98.69 236 ALA B N 1
ATOM 4179 C CA . ALA B 1 236 ? 0.711 10.016 13.867 1 98.69 236 ALA B CA 1
ATOM 4180 C C . ALA B 1 236 ? 2.236 9.961 13.867 1 98.69 236 ALA B C 1
ATOM 4182 O O . ALA B 1 236 ? 2.895 10.797 13.242 1 98.69 236 ALA B O 1
ATOM 4183 N N . ALA B 1 237 ? 2.812 8.945 14.562 1 97.44 237 ALA B N 1
ATOM 4184 C CA . ALA B 1 237 ? 4.254 8.969 14.797 1 97.44 237 ALA B CA 1
ATOM 4185 C C . ALA B 1 237 ? 4.836 7.562 14.789 1 97.44 237 ALA B C 1
ATOM 4187 O O . ALA B 1 237 ? 4.102 6.578 14.898 1 97.44 237 ALA B O 1
ATOM 4188 N N . GLY B 1 238 ? 6.176 7.562 14.609 1 94.44 238 GLY B N 1
ATOM 4189 C CA . GLY B 1 238 ? 6.926 6.34 14.844 1 94.44 238 GLY B CA 1
ATOM 4190 C C . GLY B 1 238 ? 7.227 5.566 13.578 1 94.44 238 GLY B C 1
ATOM 4191 O O . GLY B 1 238 ? 6.781 5.949 12.492 1 94.44 238 GLY B O 1
ATOM 4192 N N . ILE B 1 239 ? 8.008 4.531 13.781 1 93.62 239 ILE B N 1
ATOM 4193 C CA . ILE B 1 239 ? 8.438 3.67 12.68 1 93.62 239 ILE B CA 1
ATOM 4194 C C . ILE B 1 239 ? 8.719 2.266 13.211 1 93.62 239 ILE B C 1
ATOM 4196 O O . ILE B 1 239 ? 9.234 2.102 14.32 1 93.62 239 ILE B O 1
ATOM 4200 N N . ALA B 1 240 ? 8.367 1.286 12.422 1 87.94 240 ALA B N 1
ATOM 4201 C CA . ALA B 1 240 ? 8.633 -0.096 12.812 1 87.94 240 ALA B CA 1
ATOM 4202 C C . ALA B 1 240 ? 10.016 -0.546 12.352 1 87.94 240 ALA B C 1
ATOM 4204 O O . ALA B 1 240 ? 10.672 -1.353 13.016 1 87.94 240 ALA B O 1
ATOM 4205 N N . ARG B 1 241 ? 10.453 0.007 11.242 1 83.94 241 ARG B N 1
ATOM 4206 C CA . ARG B 1 241 ? 11.727 -0.381 10.648 1 83.94 241 ARG B CA 1
ATOM 4207 C C . ARG B 1 241 ? 12.586 0.843 10.336 1 83.94 241 ARG B C 1
ATOM 4209 O O . ARG B 1 241 ? 12.375 1.511 9.32 1 83.94 241 ARG B O 1
ATOM 4216 N N . PRO B 1 242 ? 13.633 1.008 11.055 1 86.5 242 PRO B N 1
ATOM 4217 C CA . PRO B 1 242 ? 14.469 2.195 10.852 1 86.5 242 PRO B CA 1
ATOM 4218 C C . PRO B 1 242 ? 15.094 2.24 9.461 1 86.5 242 PRO B C 1
ATOM 4220 O O . PRO B 1 242 ? 15.477 1.2 8.914 1 86.5 242 PRO B O 1
ATOM 4223 N N . ARG B 1 243 ? 15.211 3.412 8.859 1 81.5 243 ARG B N 1
ATOM 4224 C CA . ARG B 1 243 ? 15.742 3.617 7.516 1 81.5 243 ARG B CA 1
ATOM 4225 C C . ARG B 1 243 ? 17.141 4.227 7.566 1 81.5 243 ARG B C 1
ATOM 4227 O O . ARG B 1 243 ? 17.656 4.691 6.547 1 81.5 243 ARG B O 1
ATOM 4234 N N . GLY B 1 244 ? 17.75 4.25 8.602 1 85.44 244 GLY B N 1
ATOM 4235 C CA . GLY B 1 244 ? 19.078 4.832 8.773 1 85.44 244 GLY B CA 1
ATOM 4236 C C . GLY B 1 244 ? 19.344 5.301 10.195 1 85.44 244 GLY B C 1
ATOM 4237 O O . GLY B 1 244 ? 18.484 5.156 11.07 1 85.44 244 GLY B O 1
ATOM 4238 N N . PRO B 1 245 ? 20.516 5.91 10.352 1 89.44 245 PRO B N 1
ATOM 4239 C CA . PRO B 1 245 ? 20.922 6.281 11.703 1 89.44 245 PRO B CA 1
ATOM 4240 C C . PRO B 1 245 ? 20.141 7.473 12.25 1 89.44 245 PRO B C 1
ATOM 4242 O O . PRO B 1 245 ? 20.203 7.754 13.453 1 89.44 245 PRO B O 1
ATOM 4245 N N . HIS B 1 246 ? 19.422 8.141 11.391 1 90 246 HIS B N 1
ATOM 4246 C CA . HIS B 1 246 ? 18.703 9.344 11.82 1 90 246 HIS B CA 1
ATOM 4247 C C . HIS B 1 246 ? 17.391 8.992 12.508 1 90 246 HIS B C 1
ATOM 4249 O O . HIS B 1 246 ? 16.719 9.867 13.055 1 90 246 HIS B O 1
ATOM 4255 N N . GLU B 1 247 ? 16.984 7.758 12.422 1 86.81 247 GLU B N 1
ATOM 4256 C CA . GLU B 1 247 ? 15.758 7.367 13.109 1 86.81 247 GLU B CA 1
ATOM 4257 C C . GLU B 1 247 ? 15.875 5.965 13.695 1 86.81 247 GLU B C 1
ATOM 4259 O O . GLU B 1 247 ? 16.344 5.043 13.023 1 86.81 247 GLU B O 1
ATOM 4264 N N . THR B 1 248 ? 15.609 5.863 14.992 1 88.94 248 THR B N 1
ATOM 4265 C CA . THR B 1 248 ? 15.609 4.59 15.703 1 88.94 248 THR B CA 1
ATOM 4266 C C . THR B 1 248 ? 14.18 4.086 15.906 1 88.94 248 THR B C 1
ATOM 4268 O O . THR B 1 248 ? 13.219 4.809 15.633 1 88.94 248 THR B O 1
ATOM 4271 N N . ASP B 1 249 ? 14.039 2.865 16.312 1 86.75 249 ASP B N 1
ATOM 4272 C CA . ASP B 1 249 ? 12.719 2.281 16.516 1 86.75 249 ASP B CA 1
ATOM 4273 C C . ASP B 1 249 ? 12.234 2.51 17.953 1 86.75 249 ASP B C 1
ATOM 4275 O O . ASP B 1 249 ? 11.359 1.789 18.438 1 86.75 249 ASP B O 1
ATOM 4279 N N . ASP B 1 250 ? 12.75 3.564 18.641 1 91.5 250 ASP B N 1
ATOM 4280 C CA . ASP B 1 250 ? 12.375 3.918 20 1 91.5 250 ASP B CA 1
ATOM 4281 C C . ASP B 1 250 ? 10.914 4.359 20.078 1 91.5 250 ASP B C 1
ATOM 4283 O O . ASP B 1 250 ? 10.297 4.309 21.141 1 91.5 250 ASP B O 1
ATOM 4287 N N . VAL B 1 251 ? 10.414 4.812 19.016 1 94.75 251 VAL B N 1
ATOM 4288 C CA . VAL B 1 251 ? 9.016 5.242 18.922 1 94.75 251 VAL B CA 1
ATOM 4289 C C . VAL B 1 251 ? 8.25 4.309 17.984 1 94.75 251 VAL B C 1
ATOM 4291 O O . VAL B 1 251 ? 8.32 4.445 16.766 1 94.75 251 VAL B O 1
ATOM 4294 N N . PRO B 1 252 ? 7.523 3.365 18.625 1 94.06 252 PRO B N 1
ATOM 4295 C CA . PRO B 1 252 ? 6.758 2.455 17.766 1 94.06 252 PRO B CA 1
ATOM 4296 C C . PRO B 1 252 ? 5.633 3.162 17 1 94.06 252 PRO B C 1
ATOM 4298 O O . PRO B 1 252 ? 5.062 4.133 17.516 1 94.06 252 PRO B O 1
ATOM 4301 N N . PRO B 1 253 ? 5.285 2.639 15.875 1 95.06 253 PRO B N 1
ATOM 4302 C CA . PRO B 1 253 ? 4.266 3.307 15.062 1 95.06 253 PRO B CA 1
ATOM 4303 C C . PRO B 1 253 ? 2.883 3.281 15.711 1 95.06 253 PRO B C 1
ATOM 4305 O O . PRO B 1 253 ? 2.494 2.271 16.297 1 95.06 253 PRO B O 1
ATOM 4308 N N . GLY B 1 254 ? 2.201 4.375 15.648 1 95.62 254 GLY B N 1
ATOM 4309 C CA . GLY B 1 254 ? 0.842 4.492 16.156 1 95.62 254 GLY B CA 1
ATOM 4310 C C . GLY B 1 254 ? 0.385 5.93 16.312 1 95.62 254 GLY B C 1
ATOM 4311 O O . GLY B 1 254 ? 1.114 6.859 15.953 1 95.62 254 GLY B O 1
ATOM 4312 N N . ILE B 1 255 ? -0.865 6.039 16.719 1 97.31 255 ILE B N 1
ATOM 4313 C CA . ILE B 1 255 ? -1.371 7.34 17.141 1 97.31 255 ILE B CA 1
ATOM 4314 C C . ILE B 1 255 ? -1.066 7.559 18.625 1 97.31 255 ILE B C 1
ATOM 4316 O O . ILE B 1 255 ? -1.645 6.895 19.484 1 97.31 255 ILE B O 1
ATOM 4320 N N . TRP B 1 256 ? -0.174 8.461 18.875 1 96.88 256 TRP B N 1
ATOM 4321 C CA . TRP B 1 256 ? 0.181 8.805 20.25 1 96.88 256 TRP B CA 1
ATOM 4322 C C . TRP B 1 256 ? -0.744 9.883 20.797 1 96.88 256 TRP B C 1
ATOM 4324 O O . TRP B 1 256 ? -0.98 10.898 20.141 1 96.88 256 TRP B O 1
ATOM 4334 N N . ILE B 1 257 ? -1.254 9.633 21.984 1 96.94 257 ILE B N 1
ATOM 4335 C CA . ILE B 1 257 ? -2.18 10.555 22.641 1 96.94 257 ILE B CA 1
ATOM 4336 C C . ILE B 1 257 ? -1.427 11.398 23.656 1 96.94 257 ILE B C 1
ATOM 4338 O O . ILE B 1 257 ? -0.921 10.883 24.656 1 96.94 257 ILE B O 1
ATOM 4342 N N . VAL B 1 258 ? -1.41 12.688 23.375 1 97.56 258 VAL B N 1
ATOM 4343 C CA . VAL B 1 258 ? -0.572 13.578 24.172 1 97.56 258 VAL B CA 1
ATOM 4344 C C . VAL B 1 258 ? -1.379 14.805 24.594 1 97.56 258 VAL B C 1
ATOM 4346 O O . VAL B 1 258 ? -2.113 15.383 23.781 1 97.56 258 VAL B O 1
ATOM 4349 N N . THR B 1 259 ? -1.225 15.188 25.828 1 97.44 259 THR B N 1
ATOM 4350 C CA . THR B 1 259 ? -1.893 16.391 26.312 1 97.44 259 THR B CA 1
ATOM 4351 C C . THR B 1 259 ? -1.177 17.641 25.797 1 97.44 259 THR B C 1
ATOM 4353 O O . THR B 1 259 ? -0.014 17.578 25.391 1 97.44 259 THR B O 1
ATOM 4356 N N . PRO B 1 260 ? -1.904 18.781 25.859 1 97.94 260 PRO B N 1
ATOM 4357 C CA . PRO B 1 260 ? -1.247 20.031 25.469 1 97.94 260 PRO B CA 1
ATOM 4358 C C . PRO B 1 260 ? -0.006 20.344 26.297 1 97.94 260 PRO B C 1
ATOM 4360 O O . PRO B 1 260 ? 0.878 21.078 25.859 1 97.94 260 PRO B O 1
ATOM 4363 N N . ALA B 1 261 ? 0.111 19.75 27.469 1 97.38 261 ALA B N 1
ATOM 4364 C CA . ALA B 1 261 ? 1.251 19.969 28.359 1 97.38 261 ALA B CA 1
ATOM 4365 C C . ALA B 1 261 ? 2.385 19 28.047 1 97.38 261 ALA B C 1
ATOM 4367 O O . ALA B 1 261 ? 3.473 19.094 28.609 1 97.38 261 ALA B O 1
ATOM 4368 N N . GLY B 1 262 ? 2.072 18.016 27.188 1 97.75 262 GLY B N 1
ATOM 4369 C CA . GLY B 1 262 ? 3.137 17.141 26.719 1 97.75 262 GLY B CA 1
ATOM 4370 C C . GLY B 1 262 ? 3.131 15.789 27.422 1 97.75 262 GLY B C 1
ATOM 4371 O O . GLY B 1 262 ? 4.082 15.016 27.281 1 97.75 262 GLY B O 1
ATOM 4372 N N . GLU B 1 263 ? 2.127 15.539 28.141 1 96.25 263 GLU B N 1
ATOM 4373 C CA . GLU B 1 263 ? 2.033 14.25 28.812 1 96.25 263 GLU B CA 1
ATOM 4374 C C . GLU B 1 263 ? 1.499 13.172 27.875 1 96.25 263 GLU B C 1
ATOM 4376 O O . GLU B 1 263 ? 0.446 13.344 27.25 1 96.25 263 GLU B O 1
ATOM 4381 N N . ILE B 1 264 ? 2.199 12.07 27.781 1 95.69 264 ILE B N 1
ATOM 4382 C CA . ILE B 1 264 ? 1.734 10.93 27 1 95.69 264 ILE B CA 1
ATOM 4383 C C . ILE B 1 264 ? 0.665 10.172 27.766 1 95.69 264 ILE B C 1
ATOM 4385 O O . ILE B 1 264 ? 0.917 9.688 28.875 1 95.69 264 ILE B O 1
ATOM 4389 N N . GLN B 1 265 ? -0.456 10.047 27.141 1 94.44 265 GLN B N 1
ATOM 4390 C CA . GLN B 1 265 ? -1.568 9.367 27.797 1 94.44 265 GLN B CA 1
ATOM 4391 C C . GLN B 1 265 ? -1.748 7.953 27.25 1 94.44 265 GLN B C 1
ATOM 4393 O O . GLN B 1 265 ? -2.41 7.121 27.875 1 94.44 265 GLN B O 1
ATOM 4398 N N . GLY B 1 266 ? -1.206 7.691 26.094 1 92.94 266 GLY B N 1
ATOM 4399 C CA . GLY B 1 266 ? -1.337 6.371 25.484 1 92.94 266 GLY B CA 1
ATOM 4400 C C . GLY B 1 266 ? -0.98 6.348 24.016 1 92.94 266 GLY B C 1
ATOM 4401 O O . GLY B 1 266 ? -0.45 7.328 23.484 1 92.94 266 GLY B O 1
ATOM 4402 N N . ARG B 1 267 ? -1.231 5.172 23.422 1 93.75 267 ARG B N 1
ATOM 4403 C CA . ARG B 1 267 ? -0.96 4.953 22.016 1 93.75 267 ARG B CA 1
ATOM 4404 C C . ARG B 1 267 ? -1.979 4 21.391 1 93.75 267 ARG B C 1
ATOM 4406 O O . ARG B 1 267 ? -2.33 2.986 22 1 93.75 267 ARG B O 1
ATOM 4413 N N . ILE B 1 268 ? -2.51 4.348 20.266 1 93.69 268 ILE B N 1
ATOM 4414 C CA . ILE B 1 268 ? -3.303 3.443 19.438 1 93.69 268 ILE B CA 1
ATOM 4415 C C . ILE B 1 268 ? -2.412 2.799 18.375 1 93.69 268 ILE B C 1
ATOM 4417 O O . ILE B 1 268 ? -2.016 3.455 17.422 1 93.69 268 ILE B O 1
ATOM 4421 N N . PRO B 1 269 ? -2.105 1.519 18.5 1 91.38 269 PRO B N 1
ATOM 4422 C CA . PRO B 1 269 ? -1.241 0.883 17.516 1 91.38 269 PRO B CA 1
ATOM 4423 C C . PRO B 1 269 ? -1.894 0.798 16.125 1 91.38 269 PRO B C 1
ATOM 4425 O O . PRO B 1 269 ? -3.088 0.506 16.031 1 91.38 269 PRO B O 1
ATOM 4428 N N . ILE B 1 270 ? -1.214 1.149 15.109 1 92.12 270 ILE B N 1
ATOM 4429 C CA . ILE B 1 270 ? -1.605 0.996 13.719 1 92.12 270 ILE B CA 1
ATOM 4430 C C . ILE B 1 270 ? -0.672 0.006 13.023 1 92.12 270 ILE B C 1
ATOM 4432 O O . ILE B 1 270 ? 0.552 0.138 13.102 1 92.12 270 ILE B O 1
ATOM 4436 N N . PRO B 1 271 ? -1.188 -1.025 12.422 1 88.25 271 PRO B N 1
ATOM 4437 C CA . PRO B 1 271 ? -0.351 -2.084 11.852 1 88.25 271 PRO B CA 1
ATOM 4438 C C . PRO B 1 271 ? 0.267 -1.693 10.508 1 88.25 271 PRO B C 1
ATOM 4440 O O . PRO B 1 271 ? 0.004 -2.338 9.492 1 88.25 271 PRO B O 1
ATOM 4443 N N . GLU B 1 272 ? 1.019 -0.731 10.484 1 91.88 272 GLU B N 1
ATOM 4444 C CA . GLU B 1 272 ? 1.801 -0.243 9.352 1 91.88 272 GLU B CA 1
ATOM 4445 C C . GLU B 1 272 ? 3.172 0.253 9.805 1 91.88 272 GLU B C 1
ATOM 4447 O O . GLU B 1 272 ? 3.371 0.562 10.977 1 91.88 272 GLU B O 1
ATOM 4452 N N . ASP B 1 273 ? 4.105 0.294 8.859 1 90.19 273 ASP B N 1
ATOM 4453 C CA . ASP B 1 273 ? 5.484 0.658 9.164 1 90.19 273 ASP B CA 1
ATOM 4454 C C . ASP B 1 273 ? 5.574 2.098 9.664 1 90.19 273 ASP B C 1
ATOM 4456 O O . ASP B 1 273 ? 6.297 2.383 10.625 1 90.19 273 ASP B O 1
ATOM 4460 N N . VAL B 1 274 ? 4.887 2.961 8.977 1 92.88 274 VAL B N 1
ATOM 4461 C CA . VAL B 1 274 ? 4.84 4.375 9.336 1 92.88 274 VAL B CA 1
ATOM 4462 C C . VAL B 1 274 ? 3.428 4.918 9.117 1 92.88 274 VAL B C 1
ATOM 4464 O O . VAL B 1 274 ? 2.686 4.41 8.273 1 92.88 274 VAL B O 1
ATOM 4467 N N . LEU B 1 275 ? 3.082 5.879 9.969 1 96.38 275 LEU B N 1
ATOM 4468 C CA . LEU B 1 275 ? 1.855 6.648 9.789 1 96.38 275 LEU B CA 1
ATOM 4469 C C . LEU B 1 275 ? 2.154 8.023 9.203 1 96.38 275 LEU B C 1
ATOM 4471 O O . LEU B 1 275 ? 3.227 8.586 9.445 1 96.38 275 LEU B O 1
ATOM 4475 N N . THR B 1 276 ? 1.131 8.484 8.531 1 98.06 276 THR B N 1
ATOM 4476 C CA . THR B 1 276 ? 1.411 9.758 7.867 1 98.06 276 THR B CA 1
ATOM 4477 C C . THR B 1 276 ? 0.494 10.852 8.398 1 98.06 276 THR B C 1
ATOM 4479 O O . THR B 1 276 ? 0.917 12 8.555 1 98.06 276 THR B O 1
ATOM 4482 N N . ASN B 1 277 ? -0.802 10.562 8.602 1 98.81 277 ASN B N 1
ATOM 4483 C CA . ASN B 1 277 ? -1.718 11.602 9.047 1 98.81 277 ASN B CA 1
ATOM 4484 C C . ASN B 1 277 ? -2.982 11.016 9.66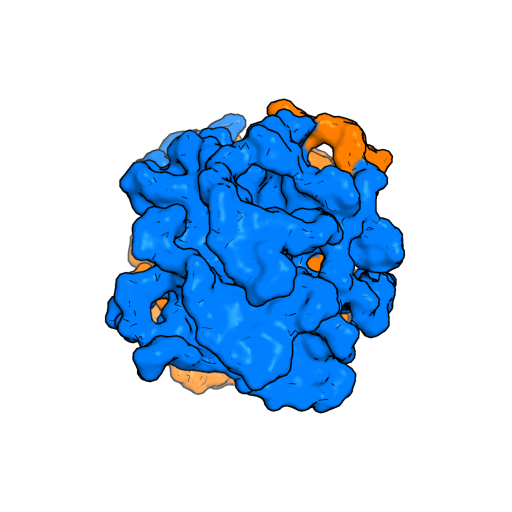4 1 98.81 277 ASN B C 1
ATOM 4486 O O . ASN B 1 277 ? -3.133 9.789 9.734 1 98.81 277 ASN B O 1
ATOM 4490 N N . VAL B 1 278 ? -3.855 11.914 10.195 1 98.75 278 VAL B N 1
ATOM 4491 C CA . VAL B 1 278 ? -5.031 11.484 10.938 1 98.75 278 VAL B CA 1
ATOM 4492 C C . VAL B 1 278 ? -6.082 12.594 10.938 1 98.75 278 VAL B C 1
ATOM 4494 O O . VAL B 1 278 ? -5.742 13.773 10.875 1 98.75 278 VAL B O 1
ATOM 4497 N N . THR B 1 279 ? -7.305 12.188 10.938 1 98.62 279 THR B N 1
ATOM 4498 C CA . THR B 1 279 ? -8.406 13.133 11.078 1 98.62 279 THR B CA 1
ATOM 4499 C C . THR B 1 279 ? -9.602 12.484 11.773 1 98.62 279 THR B C 1
ATOM 4501 O O . THR B 1 279 ? -9.727 11.258 11.781 1 98.62 279 THR B O 1
ATOM 4504 N N . PHE B 1 280 ? -10.406 13.312 12.375 1 98 280 PHE B N 1
ATOM 4505 C CA . PHE B 1 280 ? -11.672 12.844 12.938 1 98 280 PHE B CA 1
ATOM 4506 C C . PHE B 1 280 ? -12.797 12.992 11.922 1 98 280 PHE B C 1
ATOM 4508 O O . PHE B 1 280 ? -12.836 13.961 11.164 1 98 280 PHE B O 1
ATOM 4515 N N . GLY B 1 281 ? -13.703 12.023 11.906 1 97.31 281 GLY B N 1
ATOM 4516 C CA . GLY B 1 281 ? -14.883 12.055 11.055 1 97.31 281 GLY B CA 1
ATOM 4517 C C . GLY B 1 281 ? -16.062 11.305 11.633 1 97.31 281 GLY B C 1
ATOM 4518 O O . GLY B 1 281 ? -16.203 11.211 12.859 1 97.31 281 GLY B O 1
ATOM 4519 N N . GLY B 1 282 ? -16.953 10.844 10.727 1 95.06 282 GLY B N 1
ATOM 4520 C CA . GLY B 1 282 ? -18.203 10.25 11.18 1 95.06 282 GLY B CA 1
ATOM 4521 C C . GLY B 1 282 ? -19.234 11.281 11.617 1 95.06 282 GLY B C 1
ATOM 4522 O O . GLY B 1 282 ? -18.891 12.453 11.82 1 95.06 282 GLY B O 1
ATOM 4523 N N . ASP B 1 283 ? -20.453 10.805 11.828 1 93.81 283 ASP B N 1
ATOM 4524 C CA . ASP B 1 283 ? -21.547 11.711 12.164 1 93.81 283 ASP B CA 1
ATOM 4525 C C . ASP B 1 283 ? -21.312 12.375 13.523 1 93.81 283 ASP B C 1
ATOM 4527 O O . ASP B 1 283 ? -21.703 13.523 13.734 1 93.81 283 ASP B O 1
ATOM 4531 N N . ASP B 1 284 ? -20.656 11.672 14.406 1 95.44 284 ASP B N 1
ATOM 4532 C CA . ASP B 1 284 ? -20.484 12.164 15.766 1 95.44 284 ASP B CA 1
ATOM 4533 C C . ASP B 1 284 ? -19.031 12.594 16.016 1 95.44 284 ASP B C 1
ATOM 4535 O O . ASP B 1 284 ? -18.641 12.844 17.156 1 95.44 284 ASP B O 1
ATOM 4539 N N . LEU B 1 285 ? -18.172 12.586 14.961 1 96.69 285 LEU B N 1
ATOM 4540 C CA . LEU B 1 285 ? -16.766 12.977 14.992 1 96.69 285 LEU B CA 1
ATOM 4541 C C . LEU B 1 285 ? -15.977 12.102 15.953 1 96.69 285 LEU B C 1
ATOM 4543 O O . LEU B 1 285 ? -15 12.555 16.547 1 96.69 285 LEU B O 1
ATOM 4547 N N . ARG B 1 286 ? -16.391 10.891 16.094 1 96.19 286 ARG B N 1
ATOM 4548 C CA . ARG B 1 286 ? -15.68 9.977 16.984 1 96.19 286 ARG B CA 1
ATOM 4549 C C . ARG B 1 286 ? -14.992 8.875 16.188 1 96.19 286 ARG B C 1
ATOM 4551 O O . ARG B 1 286 ? -14.414 7.949 16.766 1 96.19 286 ARG B O 1
ATOM 4558 N N . THR B 1 287 ? -15.086 8.953 14.891 1 96.62 287 THR B N 1
ATOM 4559 C CA . THR B 1 287 ? -14.305 8.039 14.07 1 96.62 287 THR B CA 1
ATOM 4560 C C . THR B 1 287 ? -12.961 8.656 13.703 1 96.62 287 THR B C 1
ATOM 4562 O O . THR B 1 287 ? -12.906 9.758 13.148 1 96.62 287 THR B O 1
ATOM 4565 N N . LEU B 1 288 ? -11.938 7.977 14.055 1 97.5 288 LEU B N 1
ATOM 4566 C CA . LEU B 1 288 ? -10.586 8.391 13.703 1 97.5 288 LEU B CA 1
ATOM 4567 C C . LEU B 1 288 ? -10.133 7.711 12.414 1 97.5 288 LEU B C 1
ATOM 4569 O O . LEU B 1 288 ? -10.141 6.48 12.312 1 97.5 288 LEU B O 1
ATOM 4573 N N . PHE B 1 289 ? -9.852 8.461 11.43 1 98.5 289 PHE B N 1
ATOM 4574 C CA . PHE B 1 289 ? -9.273 7.949 10.188 1 98.5 289 PHE B CA 1
ATOM 4575 C C . PHE B 1 289 ? -7.777 8.219 10.133 1 98.5 289 PHE B C 1
ATOM 4577 O O . PHE B 1 289 ? -7.332 9.328 10.43 1 98.5 289 PHE B O 1
ATOM 4584 N N . VAL B 1 290 ? -7 7.203 9.758 1 98.62 290 VAL B N 1
ATOM 4585 C CA . VAL B 1 290 ? -5.543 7.285 9.758 1 98.62 290 VAL B CA 1
ATOM 4586 C C . VAL B 1 290 ? -4.996 6.828 8.414 1 98.62 290 VAL B C 1
ATOM 4588 O O . VAL B 1 290 ? -5.316 5.734 7.941 1 98.62 290 VAL B O 1
ATOM 4591 N N . THR B 1 291 ? -4.285 7.707 7.758 1 98.69 291 THR B N 1
ATOM 4592 C CA . THR B 1 291 ? -3.564 7.285 6.559 1 98.69 291 THR B CA 1
ATOM 4593 C C . THR B 1 291 ? -2.205 6.6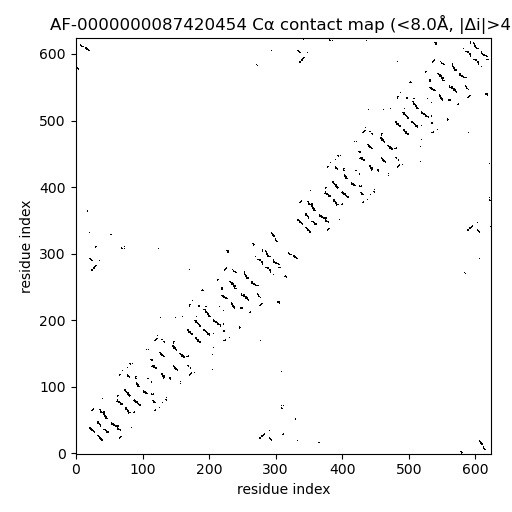95 6.922 1 98.69 291 THR B C 1
ATOM 4595 O O . THR B 1 291 ? -1.46 7.281 7.711 1 98.69 291 THR B O 1
ATOM 4598 N N . ALA B 1 292 ? -1.9 5.539 6.402 1 97.12 292 ALA B N 1
ATOM 4599 C CA . ALA B 1 292 ? -0.636 4.832 6.586 1 97.12 292 ALA B CA 1
ATOM 4600 C C . ALA B 1 292 ? -0.36 3.891 5.414 1 97.12 292 ALA B C 1
ATOM 4602 O O . ALA B 1 292 ? -1.154 2.992 5.133 1 97.12 292 ALA B O 1
ATOM 4603 N N . GLY B 1 293 ? 0.765 4.141 4.793 1 94.38 293 GLY B N 1
ATOM 4604 C CA . GLY B 1 293 ? 1.069 3.301 3.645 1 94.38 293 GLY B CA 1
ATOM 4605 C C . GLY B 1 293 ? 0.005 3.357 2.566 1 94.38 293 GLY B C 1
ATOM 4606 O O . GLY B 1 293 ? -0.275 4.426 2.018 1 94.38 293 GLY B O 1
ATOM 4607 N N . LYS B 1 294 ? -0.625 2.207 2.283 1 94.81 294 LYS B N 1
ATOM 4608 C CA . LYS B 1 294 ? -1.64 2.104 1.239 1 94.81 294 LYS B CA 1
ATOM 4609 C C . LYS B 1 294 ? -3.043 2.062 1.837 1 94.81 294 LYS B C 1
ATOM 4611 O O . LYS B 1 294 ? -4.027 1.88 1.115 1 94.81 294 LYS B O 1
ATOM 4616 N N . THR B 1 295 ? -3.135 2.168 3.152 1 96.12 295 THR B N 1
ATOM 4617 C CA . THR B 1 295 ? -4.395 1.878 3.826 1 96.12 295 THR B CA 1
ATOM 4618 C C . THR B 1 295 ? -4.914 3.113 4.559 1 96.12 295 THR B C 1
ATOM 4620 O O . THR B 1 295 ? -4.145 3.828 5.203 1 96.12 295 THR B O 1
ATOM 4623 N N . LEU B 1 296 ? -6.168 3.432 4.375 1 98.31 296 LEU B N 1
ATOM 4624 C CA . LEU B 1 296 ? -6.918 4.281 5.297 1 98.31 296 LEU B CA 1
ATOM 4625 C C . LEU B 1 296 ? -7.523 3.451 6.426 1 98.31 296 LEU B C 1
ATOM 4627 O O . LEU B 1 296 ? -8.453 2.672 6.199 1 98.31 296 LEU B O 1
ATOM 4631 N N . PHE B 1 297 ? -6.969 3.635 7.602 1 96.88 297 PHE B N 1
ATOM 4632 C CA . PHE B 1 297 ? -7.473 2.918 8.766 1 96.88 297 PHE B CA 1
ATOM 4633 C C . PHE B 1 297 ? -8.562 3.719 9.469 1 96.88 297 PHE B C 1
ATOM 4635 O O . PHE B 1 297 ? -8.672 4.93 9.273 1 96.88 297 PHE B O 1
ATOM 4642 N N . GLN B 1 298 ? -9.359 2.988 10.281 1 96.06 298 GLN B N 1
ATOM 4643 C CA . GLN B 1 298 ? -10.352 3.676 11.102 1 96.06 298 GLN B CA 1
ATOM 4644 C C . GLN B 1 298 ? -10.5 3 12.461 1 96.06 298 GLN B C 1
ATOM 4646 O O . GLN B 1 298 ? -10.266 1.798 12.594 1 96.06 298 GLN B O 1
ATOM 4651 N N . THR B 1 299 ? -10.828 3.738 13.453 1 94.69 299 THR B N 1
ATOM 4652 C CA . THR B 1 299 ? -11.211 3.264 14.773 1 94.69 299 THR B CA 1
ATOM 4653 C C . THR B 1 299 ? -12.141 4.266 15.461 1 94.69 299 THR B C 1
ATOM 4655 O O . THR B 1 299 ? -12.305 5.391 14.984 1 94.69 299 THR B O 1
ATOM 4658 N N . ARG B 1 300 ? -12.805 3.859 16.531 1 95.12 300 ARG B N 1
ATOM 4659 C CA . ARG B 1 300 ? -13.742 4.711 17.25 1 95.12 300 ARG B CA 1
ATOM 4660 C C . ARG B 1 300 ? -13.117 5.223 18.547 1 95.12 300 ARG B C 1
ATOM 4662 O O . ARG B 1 300 ? -12.539 4.449 19.312 1 95.12 300 ARG B O 1
ATOM 4669 N N . THR B 1 301 ? -13.266 6.461 18.766 1 94.94 301 THR B N 1
ATOM 4670 C CA . THR B 1 301 ? -12.727 7.07 19.984 1 94.94 301 THR B CA 1
ATOM 4671 C C . THR B 1 301 ? -13.844 7.469 20.938 1 94.94 301 THR B C 1
ATOM 4673 O O . THR B 1 301 ? -14.992 7.633 20.516 1 94.94 301 THR B O 1
ATOM 4676 N N . THR B 1 302 ? -13.5 7.59 22.219 1 93.31 302 THR B N 1
ATOM 4677 C CA . THR B 1 302 ? -14.469 7.957 23.234 1 93.31 302 THR B CA 1
ATOM 4678 C C . THR B 1 302 ? -14.75 9.461 23.203 1 93.31 302 THR B C 1
ATOM 4680 O O . THR B 1 302 ? -15.875 9.891 23.438 1 93.31 302 THR B O 1
ATOM 4683 N N . ILE B 1 303 ? -13.719 10.266 22.922 1 95.06 303 ILE B N 1
ATOM 4684 C CA . ILE B 1 303 ? -13.836 11.719 22.891 1 95.06 303 ILE B CA 1
ATOM 4685 C C . ILE B 1 303 ? -13.953 12.18 21.438 1 95.06 303 ILE B C 1
ATOM 4687 O O . ILE B 1 303 ? -13.18 11.75 20.578 1 95.06 303 ILE B O 1
ATOM 4691 N N . PRO B 1 304 ? -14.969 13 21.109 1 96.5 304 PRO B N 1
ATOM 4692 C CA . PRO B 1 304 ? -15.094 13.484 19.719 1 96.5 304 PRO B CA 1
ATOM 4693 C C . PRO B 1 304 ? -13.93 14.383 19.312 1 96.5 304 PRO B C 1
ATOM 4695 O O . PRO B 1 304 ? -13.375 15.102 20.141 1 96.5 304 PRO B O 1
ATOM 4698 N N . GLY B 1 305 ? -13.648 14.352 17.984 1 97.69 305 GLY B N 1
ATOM 4699 C CA . GLY B 1 305 ? -12.609 15.211 17.438 1 97.69 305 GLY B CA 1
ATOM 4700 C C . GLY B 1 305 ? -13.078 16.641 17.203 1 97.69 305 GLY B C 1
ATOM 4701 O O . GLY B 1 305 ? -14.273 16.922 17.297 1 97.69 305 GLY B O 1
ATOM 4702 N N . PHE B 1 306 ? -12.133 17.453 17.125 1 96.38 306 PHE B N 1
ATOM 4703 C CA . PHE B 1 306 ? -12.383 18.828 16.688 1 96.38 306 PHE B CA 1
ATOM 4704 C C . PHE B 1 306 ? -12.086 18.984 15.211 1 96.38 306 PHE B C 1
ATOM 4706 O O . PHE B 1 306 ? -11 18.641 14.742 1 96.38 306 PHE B O 1
ATOM 4713 N N . VAL B 1 307 ? -13.016 19.438 14.398 1 92.81 307 VAL B N 1
ATOM 4714 C CA . VAL B 1 307 ? -12.883 19.828 12.992 1 92.81 307 VAL B CA 1
ATOM 4715 C C . VAL B 1 307 ? -13.391 21.25 12.797 1 92.81 307 VAL B C 1
ATOM 4717 O O . VAL B 1 307 ? -14.547 21.547 13.109 1 92.81 307 VAL B O 1
ATOM 4720 N N . VAL B 1 308 ? -12.578 22.094 12.258 1 91.31 308 VAL B N 1
ATOM 4721 C CA . VAL B 1 308 ? -12.875 23.516 12.203 1 91.31 308 VAL B CA 1
ATOM 4722 C C . VAL B 1 308 ? -14.109 23.75 11.336 1 91.31 308 VAL B C 1
ATOM 4724 O O . VAL B 1 308 ? -14.969 24.578 11.672 1 91.31 308 VAL B O 1
ATOM 4727 N N . HIS B 1 309 ? -14.172 23.109 10.188 1 88.75 309 HIS B N 1
ATOM 4728 C CA . HIS B 1 309 ? -15.305 23.25 9.281 1 88.75 309 HIS B CA 1
ATOM 4729 C C . HIS B 1 309 ? -15.93 21.906 8.969 1 88.75 309 HIS B C 1
ATOM 4731 O O . HIS B 1 309 ? -15.297 21.047 8.336 1 88.75 309 HIS B O 1
ATOM 4737 N N . ARG B 1 310 ? -17.094 21.641 9.531 1 81.69 310 ARG B N 1
ATOM 4738 C CA . ARG B 1 310 ? -17.859 20.469 9.148 1 81.69 310 ARG B CA 1
ATOM 4739 C C . ARG B 1 310 ? -18.859 20.797 8.039 1 81.69 310 ARG B C 1
ATOM 4741 O O . ARG B 1 310 ? -19.828 21.5 8.273 1 81.69 310 ARG B O 1
ATOM 4748 N N . LYS B 1 311 ? -18.422 20.328 6.859 1 76.56 311 LYS B N 1
ATOM 4749 C CA . LYS B 1 311 ? -19.25 20.75 5.734 1 76.56 311 LYS B CA 1
ATOM 4750 C C . LYS B 1 311 ? -19.688 19.562 4.895 1 76.56 311 LYS B C 1
ATOM 4752 O O . LYS B 1 311 ? -19.172 18.453 5.07 1 76.56 311 LYS B O 1
ATOM 4757 N N . LEU B 1 312 ? -20.734 19.797 3.934 1 75.75 312 LEU B N 1
ATOM 4758 C CA . LEU B 1 312 ? -21.344 18.875 2.973 1 75.75 312 LEU B CA 1
ATOM 4759 C C . LEU B 1 312 ? -22.266 17.891 3.674 1 75.75 312 LEU B C 1
ATOM 4761 O O . LEU B 1 312 ? -21.922 17.359 4.727 1 75.75 312 LEU B O 1
#

Solvent-accessible surface area (backbone atoms only — not comparable to full-atom values): 30265 Å² total; per-residue (Å²): 123,69,43,46,72,73,51,33,64,46,94,60,63,71,41,76,67,42,71,67,46,36,31,25,21,41,35,46,30,53,75,38,36,37,37,28,13,29,33,62,68,21,19,30,33,34,31,35,68,88,78,58,50,67,45,77,72,34,75,75,42,23,25,22,26,13,32,39,52,40,90,86,44,26,41,32,30,17,11,7,34,65,70,52,88,78,61,29,62,16,24,38,34,37,28,34,77,88,79,60,52,72,44,77,71,44,46,58,57,97,87,25,43,48,49,17,23,38,18,47,35,62,48,88,86,49,36,34,36,37,17,24,17,69,89,40,78,63,86,74,51,64,48,94,64,28,35,33,36,34,34,40,79,89,58,52,73,42,82,74,47,42,66,79,87,38,75,21,38,35,16,37,38,55,39,70,85,60,42,35,39,37,36,22,23,41,29,88,40,77,90,39,53,17,29,34,36,38,23,40,35,46,97,89,66,49,74,43,74,76,41,79,34,46,67,42,60,66,13,33,28,46,33,17,39,35,32,24,65,85,40,36,34,39,29,16,18,16,23,66,67,60,89,49,91,39,26,39,56,81,26,60,27,20,37,35,31,28,39,77,84,37,48,76,67,35,29,46,74,46,102,46,53,39,39,35,13,35,28,50,20,55,89,74,20,24,31,38,37,32,23,26,43,42,32,36,31,33,36,52,33,58,64,36,38,50,67,81,41,81,33,97,124,69,43,46,74,75,51,33,66,48,93,60,60,72,41,78,66,45,71,66,45,36,30,24,21,39,34,46,30,54,74,38,36,36,36,28,13,30,33,62,68,22,18,27,33,36,32,36,68,86,78,59,51,68,46,78,72,35,73,77,42,23,24,22,27,12,33,40,54,40,89,85,46,27,40,32,31,18,11,7,36,62,71,51,88,80,61,29,63,15,25,37,34,37,29,35,77,87,79,60,53,73,45,78,70,45,45,60,59,96,88,24,43,47,49,16,24,37,19,48,35,63,48,89,86,51,37,34,36,36,18,23,18,69,89,40,78,64,86,73,50,64,48,94,64,27,36,31,36,35,35,39,79,89,57,52,73,42,82,73,47,41,63,78,87,37,75,23,38,35,16,36,40,56,40,72,85,59,42,35,40,37,36,21,22,41,31,89,38,74,90,39,51,18,29,33,37,35,24,40,35,46,97,89,66,48,75,45,75,77,42,79,34,46,67,42,62,66,14,33,28,47,34,17,38,38,32,24,66,86,40,37,34,41,30,16,18,16,22,66,67,60,88,48,90,38,25,39,57,82,25,60,26,21,37,34,31,28,40,76,83,36,49,76,65,33,29,46,72,46,100,47,53,39,38,34,14,33,27,50,20,55,90,73,21,25,31,38,37,32,22,25,45,42,32,35,30,35,36,51,34,57,64,35,36,50,68,82,42,80,32,100

Foldseek 3Di:
DPPPPPPDPDVDDDDDPDAQWFKAAWDAAQQQKIWIDGLSQQFIWIARRVVRDIDTLGHNNLSWHHWAAFQVRWIWTQFFQAHDHPSHQQFIKTADSVPRDIDTLDQDDPRFGFHTWHYWEDALQGKIKTWGFHPHDCPPGPDPWTFMWIADPVSDIDTAGIPPLAHGWAAWYAFLVRQKIWTQRFDQDAVGWQWIWIWGADPVGHTHDIDTQETPPQAWHFHYWFAFNVGKIFTQTAFDDDPDPSHDRSDPGFTWIAHSNNDTPDTDDDPAGGWHYWAFDDNQSQWIWTTGRRDTDIDGHPTHTRGNHHHD/DPPPCPPDPDVDDDDDPDAQWFKAAWDAAQQQKIWIDGLSQQFIWIARRVVRDIDTLGHNNLSWHHWAAFQVRWIWTQFFQAHDHPSHQQFIKTADSVPRDIDTLDQDDPRFGFHTWHYWEDALQGKIKTWGFHPHDCPPGPDPWTFMWIADPVSDIDTAGIPPLAHGWAAWYAFLVRQKIWTQRFDQDAVGWQWIWIWGADPVGHTHDIDTQETPPQAWHFHYWFAFNVGKIFTQTAFDDDPDPSHDRSDPGFTWIAHSNNDTPDTDDDPAGGWHYWAFDDNQSQWIWTTGRRDTDIDGHPTHTRGNHHHD

Nearest PDB structures (foldseek):
  7ris-assembly1_A  TM=8.683E-01  e=2.420E-21  Rhodopseudomonas palustris CGA009
  8dk0-assembly1_A  TM=8.784E-01  e=3.800E-21  Rhodopseudomonas palustris CGA009
  7riz-assembly1_A  TM=8.293E-01  e=2.684E-20  Rhodopseudomonas palustris CGA009
  2dg0-assembly1_A  TM=8.022E-01  e=1.838E-13  Staphylococcus aureus
  4raa-assembly1_A-2  TM=5.462E-01  e=2.205E-03  Bacteroides fragilis NCTC 9343

Radius of gyration: 25.63 Å; Cα contacts (8 Å, |Δi|>4): 1941; chains: 2; bounding box: 46×78×59 Å